Protein AF-A0A0D2FC48-F1 (afdb_monomer)

Mean predicted aligned error: 22.44 Å

Organism: NCBI:txid1442368

Radius of gyration: 37.62 Å; Cα contacts (8 Å, |Δi|>4): 347; chains: 1; bounding box: 87×109×141 Å

Sequence (415 aa):
MAYWHDRPATGAPPSMLAIVGLLLAVLLRVTTALQSVAGSPCESVCADAGSLEQVVLCLDADYRSLSTGRAVQKCVACQLNSTAVDTASNETDVEWALLALRYTLAGCMFAIPEDHISISSPCQVSCAPLNASIGYHVTNDSSTARPGNEFCAADPFDDYTINRCATCYSFIPQQLYQANFLQALHIACRQPPEPGKPFFPDAKSIFNETLIAGPAPPSSNTGHRSGLHGWKLAVAIVLPVIGGILLISGTCWGCFIFTRKRRQRMAQTGRMSRVHESHADSMYSPMSAKAEAWKAENLPWGVVEPPREMHAISPTLLHAKHPSPGVAQGRWSHQTGGTGGSEQTTPLRNSFQREAVGPGPEQVRDPNLHDQYFGVGEDMDDLPGPSGGHEYYPEQHQHSLGQLRVPDDERGNFI

Solvent-accessible surface area (backbone atoms only — not comparable to full-atom values): 26624 Å² total; per-residue (Å²): 136,89,85,85,82,87,77,81,83,80,76,79,60,72,66,58,57,51,50,51,50,49,51,49,51,52,58,66,58,60,57,59,33,41,71,51,36,87,90,32,90,37,40,75,48,13,55,65,17,36,28,71,79,68,53,52,64,71,41,50,58,41,39,73,73,37,71,45,28,42,23,40,54,51,22,38,37,42,16,28,60,31,52,43,58,36,83,88,81,73,43,34,18,40,32,33,29,53,43,53,45,35,49,23,48,16,21,35,66,69,30,38,62,50,84,49,86,47,67,92,50,86,38,43,74,55,36,52,65,35,47,57,13,52,40,47,83,56,56,82,57,68,90,74,55,73,63,66,69,69,38,51,73,29,73,50,63,47,77,65,51,52,50,52,24,23,55,44,26,57,73,38,86,56,27,29,35,59,16,16,42,46,28,47,52,51,29,38,61,78,52,64,75,57,87,51,46,58,46,80,75,44,47,71,53,36,74,30,96,53,80,57,84,58,69,79,76,82,78,90,80,82,75,98,72,81,93,73,68,72,68,59,60,60,52,61,57,51,50,58,53,56,50,46,52,52,49,52,51,50,49,52,50,48,50,51,51,52,52,49,52,48,51,52,51,54,64,70,63,63,65,70,72,59,63,60,63,74,44,64,86,66,66,80,56,84,62,58,69,58,68,52,56,66,76,77,53,100,68,74,90,89,83,79,82,79,84,91,70,95,81,82,90,73,93,85,83,85,83,86,90,86,85,86,86,85,85,88,83,89,84,89,79,88,87,85,86,85,88,81,84,82,91,78,95,73,81,82,86,85,78,76,83,87,80,80,86,66,85,58,100,80,63,81,84,62,91,55,58,59,52,76,76,66,52,73,86,78,85,92,80,88,79,86,76,90,84,80,83,89,80,91,88,88,84,94,83,86,89,85,91,90,87,88,86,86,82,92,85,83,91,84,88,90,133

Structure (mmCIF, N/CA/C/O backbone):
data_AF-A0A0D2FC48-F1
#
_entry.id   AF-A0A0D2FC48-F1
#
loop_
_atom_site.group_PDB
_atom_site.id
_atom_site.type_symbol
_atom_site.label_atom_id
_atom_site.label_alt_id
_atom_site.label_comp_id
_atom_site.label_asym_id
_atom_site.label_entity_id
_atom_site.label_seq_id
_atom_site.pdbx_PDB_ins_code
_atom_site.Cartn_x
_atom_site.Cartn_y
_atom_site.Cartn_z
_atom_site.occupancy
_atom_site.B_iso_or_equiv
_atom_site.auth_seq_id
_atom_site.auth_comp_id
_atom_site.auth_asym_id
_atom_site.auth_atom_id
_atom_site.pdbx_PDB_model_num
ATOM 1 N N . MET A 1 1 ? -7.233 22.172 77.394 1.00 47.94 1 MET A N 1
ATOM 2 C CA . MET A 1 1 ? -5.859 21.617 77.408 1.00 47.94 1 MET A CA 1
ATOM 3 C C . MET A 1 1 ? -5.954 20.130 77.086 1.00 47.94 1 MET A C 1
ATOM 5 O O . MET A 1 1 ? -6.937 19.540 77.508 1.00 47.94 1 MET A O 1
ATOM 9 N N . ALA A 1 2 ? -4.956 19.577 76.383 1.00 48.69 2 ALA A N 1
ATOM 10 C CA . ALA A 1 2 ? -4.831 18.204 75.846 1.00 48.69 2 ALA A CA 1
ATOM 11 C C . ALA A 1 2 ? -5.435 18.009 74.435 1.00 48.69 2 ALA A C 1
ATOM 13 O O . ALA A 1 2 ? -6.648 17.998 74.273 1.00 48.69 2 ALA A O 1
ATOM 14 N N . TYR A 1 3 ? -4.638 18.188 73.372 1.00 50.16 3 TYR A N 1
ATOM 15 C CA . TYR A 1 3 ? -3.648 17.276 72.746 1.00 50.16 3 TYR A CA 1
ATOM 16 C C . TYR A 1 3 ? -4.302 16.309 71.744 1.00 50.16 3 TYR A C 1
ATOM 18 O O . TYR A 1 3 ? -4.708 15.204 72.089 1.00 50.16 3 TYR A O 1
ATOM 26 N N . TRP A 1 4 ? -4.372 16.751 70.485 1.00 60.31 4 TRP A N 1
ATOM 27 C CA . TRP A 1 4 ? -4.615 15.900 69.322 1.00 60.31 4 TRP A CA 1
ATOM 28 C C . TRP A 1 4 ? -3.254 15.417 68.815 1.00 60.31 4 TRP A C 1
ATOM 30 O O . TRP A 1 4 ? -2.382 16.227 68.514 1.00 60.31 4 TRP A O 1
ATOM 40 N N . HIS A 1 5 ? -3.053 14.101 68.806 1.00 60.34 5 HIS A N 1
ATOM 41 C CA . HIS A 1 5 ? -1.856 13.467 68.265 1.00 60.34 5 HIS A CA 1
ATOM 42 C C . HIS A 1 5 ? -1.957 13.375 66.740 1.00 60.34 5 HIS A C 1
ATOM 44 O O . HIS A 1 5 ? -2.789 12.630 66.220 1.00 60.34 5 HIS A O 1
ATOM 50 N N . ASP A 1 6 ? -1.064 14.077 66.046 1.00 58.69 6 ASP A N 1
ATOM 51 C CA . ASP A 1 6 ? -0.743 13.837 64.642 1.00 58.69 6 ASP A CA 1
ATOM 52 C C . ASP A 1 6 ? -0.111 12.445 64.484 1.00 58.69 6 ASP A C 1
ATOM 54 O O . ASP A 1 6 ? 0.910 12.128 65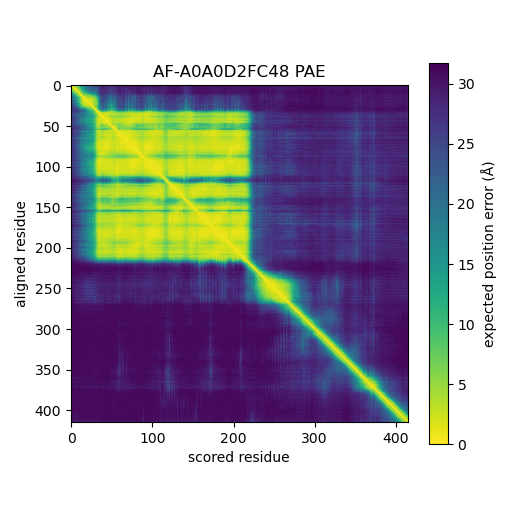.102 1.00 58.69 6 ASP A O 1
ATOM 58 N N . ARG A 1 7 ? -0.721 11.593 63.652 1.00 60.03 7 ARG A N 1
ATOM 59 C CA . ARG A 1 7 ? -0.095 10.355 63.168 1.00 60.03 7 ARG A CA 1
ATOM 60 C C . ARG A 1 7 ? 0.598 10.639 61.830 1.00 60.03 7 ARG A C 1
ATOM 62 O O . ARG A 1 7 ? -0.051 11.176 60.935 1.00 60.03 7 ARG A O 1
ATOM 69 N N . PRO A 1 8 ? 1.875 10.252 61.658 1.00 58.31 8 PRO A N 1
ATOM 70 C CA . PRO A 1 8 ? 2.590 10.447 60.406 1.00 58.31 8 PRO A CA 1
ATOM 71 C C . PRO A 1 8 ? 2.047 9.498 59.332 1.00 58.31 8 PRO A C 1
ATOM 73 O O . PRO A 1 8 ? 1.871 8.301 59.570 1.00 58.31 8 PRO A O 1
ATOM 76 N N . ALA A 1 9 ? 1.786 10.046 58.145 1.00 60.22 9 ALA A N 1
ATOM 77 C CA . ALA A 1 9 ? 1.408 9.288 56.964 1.00 60.22 9 ALA A CA 1
ATOM 78 C C . ALA A 1 9 ? 2.527 8.300 56.595 1.00 60.22 9 ALA A C 1
ATOM 80 O O . ALA A 1 9 ? 3.659 8.684 56.304 1.00 60.22 9 ALA A O 1
ATOM 81 N N . THR A 1 10 ? 2.201 7.012 56.624 1.00 60.38 10 THR A N 1
ATOM 82 C CA . THR A 1 10 ? 3.041 5.914 56.145 1.00 60.38 10 THR A CA 1
ATOM 83 C C . THR A 1 10 ? 3.303 6.080 54.649 1.00 60.38 10 THR A C 1
ATOM 85 O O . THR A 1 10 ? 2.383 5.939 53.843 1.00 60.38 10 THR A O 1
ATOM 88 N N . GLY A 1 11 ? 4.549 6.385 54.281 1.00 58.34 11 GLY A N 1
ATOM 89 C CA . GLY A 1 11 ? 4.997 6.418 52.890 1.00 58.34 11 GLY A CA 1
ATOM 90 C C . GLY A 1 11 ? 4.853 5.046 52.228 1.00 58.34 11 GLY A C 1
ATOM 91 O O . GLY A 1 11 ? 5.209 4.024 52.816 1.00 58.34 11 GLY A O 1
ATOM 92 N N . ALA A 1 12 ? 4.307 5.025 51.011 1.00 60.56 12 ALA A N 1
ATOM 93 C CA . ALA A 1 12 ? 4.175 3.814 50.211 1.00 60.56 12 ALA A CA 1
ATOM 94 C C . ALA A 1 12 ? 5.560 3.197 49.911 1.00 60.56 12 ALA A C 1
ATOM 96 O O . ALA A 1 12 ? 6.518 3.937 49.672 1.00 60.56 12 ALA A O 1
ATOM 97 N N . PRO A 1 13 ? 5.691 1.856 49.904 1.00 62.16 13 PRO A N 1
ATOM 98 C CA . PRO A 1 13 ? 6.962 1.196 49.634 1.00 62.16 13 PRO A CA 1
ATOM 99 C C . PRO A 1 13 ? 7.427 1.477 48.191 1.00 62.16 13 PRO A C 1
ATOM 101 O O . PRO A 1 13 ? 6.601 1.464 47.272 1.00 62.16 13 PRO A O 1
ATOM 104 N N . PRO A 1 14 ? 8.739 1.666 47.953 1.00 65.06 14 PRO A N 1
ATOM 105 C CA . PRO A 1 14 ? 9.291 2.049 46.646 1.00 65.06 14 PRO A CA 1
ATOM 106 C C . PRO A 1 14 ? 8.940 1.067 45.513 1.00 65.06 14 PRO A C 1
ATOM 108 O O . PRO A 1 14 ? 8.866 1.465 44.352 1.00 65.06 14 PRO A O 1
ATOM 111 N N . SER A 1 15 ? 8.640 -0.196 45.832 1.00 67.75 15 SER A N 1
ATOM 112 C CA . SER A 1 15 ? 8.215 -1.199 44.848 1.00 67.75 15 SER A CA 1
ATOM 113 C C . SER A 1 15 ? 6.829 -0.931 44.251 1.00 67.75 15 SER A C 1
ATOM 115 O O . SER A 1 15 ? 6.611 -1.261 43.090 1.00 67.75 15 SER A O 1
ATOM 117 N N . MET A 1 16 ? 5.904 -0.301 44.988 1.00 63.16 16 MET A N 1
ATOM 118 C CA . MET A 1 16 ? 4.581 0.055 44.448 1.00 63.16 16 MET A CA 1
ATOM 119 C C . MET A 1 16 ? 4.693 1.157 43.390 1.00 63.16 16 MET A C 1
ATOM 121 O O . MET A 1 16 ? 4.043 1.077 42.354 1.00 63.16 16 MET A O 1
ATOM 125 N N . LEU A 1 17 ? 5.565 2.147 43.607 1.00 67.50 17 LEU A N 1
ATOM 126 C CA . LEU A 1 17 ? 5.822 3.210 42.629 1.00 67.50 17 LEU A CA 1
ATOM 127 C C . LEU A 1 17 ? 6.501 2.672 41.364 1.00 67.50 17 LEU A C 1
ATOM 129 O O . LEU A 1 17 ? 6.175 3.118 40.269 1.00 67.50 17 LEU A O 1
ATOM 133 N N . ALA A 1 18 ? 7.386 1.681 41.495 1.00 74.19 18 ALA A N 1
ATOM 134 C CA . ALA A 1 18 ? 8.003 1.021 40.347 1.00 74.19 18 ALA A CA 1
ATOM 135 C C . ALA A 1 18 ? 6.987 0.203 39.530 1.00 74.19 18 ALA A C 1
ATOM 137 O O . ALA A 1 18 ? 7.002 0.273 38.306 1.00 74.19 18 ALA A O 1
ATOM 138 N N . ILE A 1 19 ? 6.076 -0.527 40.187 1.00 73.88 19 ILE A N 1
ATOM 139 C CA . ILE A 1 19 ? 5.021 -1.301 39.509 1.00 73.88 19 ILE A CA 1
ATOM 140 C C . ILE A 1 19 ? 4.012 -0.370 38.829 1.00 73.88 19 ILE A C 1
ATOM 142 O O . ILE A 1 19 ? 3.656 -0.604 37.679 1.00 73.88 19 ILE A O 1
ATOM 146 N N . VAL A 1 20 ? 3.589 0.709 39.497 1.00 73.75 20 VAL A N 1
ATOM 147 C CA . VAL A 1 20 ? 2.708 1.728 38.902 1.00 73.75 20 VAL A CA 1
ATOM 148 C C . VAL A 1 20 ? 3.409 2.443 37.749 1.00 73.75 20 VAL A C 1
ATOM 150 O O . VAL A 1 20 ? 2.792 2.639 36.712 1.00 73.75 20 VAL A O 1
ATOM 153 N N . GLY A 1 21 ? 4.697 2.770 37.878 1.00 77.69 21 GLY A N 1
ATOM 154 C CA . GLY A 1 21 ? 5.493 3.346 36.794 1.00 77.69 21 GLY A CA 1
ATOM 155 C C . GLY A 1 21 ? 5.646 2.399 35.602 1.00 77.69 21 GLY A C 1
ATOM 156 O O . GLY A 1 21 ? 5.551 2.845 34.465 1.00 77.69 21 GLY A O 1
ATOM 157 N N . LEU A 1 22 ? 5.808 1.094 35.844 1.00 77.88 22 LEU A N 1
ATOM 158 C CA . LEU A 1 22 ? 5.862 0.073 34.796 1.00 77.88 22 LEU A CA 1
ATOM 159 C C . LEU A 1 22 ? 4.498 -0.104 34.117 1.00 77.88 22 LEU A C 1
ATOM 161 O O . LEU A 1 22 ? 4.439 -0.130 32.897 1.00 77.88 22 LEU A O 1
ATOM 165 N N . LEU A 1 23 ? 3.404 -0.168 34.883 1.00 74.00 23 LEU A N 1
ATOM 166 C CA . LEU A 1 23 ? 2.036 -0.204 34.355 1.00 74.00 23 LEU A CA 1
ATOM 167 C C . LEU A 1 23 ? 1.721 1.054 33.549 1.00 74.00 23 LEU A C 1
ATOM 169 O O . LEU A 1 23 ? 1.182 0.940 32.459 1.00 74.00 23 LEU A O 1
ATOM 173 N N . LEU A 1 24 ? 2.103 2.237 34.035 1.00 67.56 24 LEU A N 1
ATOM 174 C CA . LEU A 1 24 ? 1.925 3.495 33.316 1.00 67.56 24 LEU A CA 1
ATOM 175 C C . LEU A 1 24 ? 2.785 3.524 32.049 1.00 67.56 24 LEU A C 1
ATOM 177 O O . LEU A 1 24 ? 2.295 3.956 31.021 1.00 67.56 24 LEU A O 1
ATOM 181 N N . ALA A 1 25 ? 4.022 3.019 32.084 1.00 63.94 25 ALA A N 1
ATOM 182 C CA . ALA A 1 25 ? 4.884 2.902 30.907 1.00 63.94 25 ALA A CA 1
ATOM 183 C C . ALA A 1 25 ? 4.361 1.873 29.891 1.00 63.94 25 ALA A C 1
ATOM 185 O O . ALA A 1 25 ? 4.503 2.085 28.693 1.00 63.94 25 ALA A O 1
ATOM 186 N N . VAL A 1 26 ? 3.738 0.780 30.345 1.00 61.66 26 VAL A N 1
ATOM 187 C CA . VAL A 1 26 ? 3.059 -0.205 29.487 1.00 61.66 26 VAL A CA 1
ATOM 188 C C . VAL A 1 26 ? 1.769 0.382 28.907 1.00 61.66 26 VAL A C 1
ATOM 190 O O . VAL A 1 26 ? 1.512 0.197 27.725 1.00 61.66 26 VAL A O 1
ATOM 193 N N . LEU A 1 27 ? 1.013 1.160 29.687 1.00 59.91 27 LEU A N 1
ATOM 194 C CA . LEU A 1 27 ? -0.170 1.896 29.228 1.00 59.91 27 LEU A CA 1
ATOM 195 C C . LEU A 1 27 ? 0.198 3.046 28.273 1.00 59.91 27 LEU A C 1
ATOM 197 O O . LEU A 1 27 ? -0.516 3.289 27.313 1.00 59.91 27 LEU A O 1
ATOM 201 N N . LEU A 1 28 ? 1.343 3.705 28.476 1.00 52.84 28 LEU A N 1
ATOM 202 C CA . LEU A 1 28 ? 1.930 4.690 27.554 1.00 52.84 28 LEU A CA 1
ATOM 203 C C . LEU A 1 28 ? 2.489 4.028 26.287 1.00 52.84 28 LEU A C 1
ATOM 205 O O . LEU A 1 28 ? 2.622 4.684 25.260 1.00 52.84 28 LEU A O 1
ATOM 209 N N . ARG A 1 29 ? 2.802 2.728 26.352 1.00 47.94 29 ARG A N 1
ATOM 210 C CA . ARG A 1 29 ? 3.083 1.874 25.192 1.00 47.94 29 ARG A CA 1
ATOM 211 C C . ARG A 1 29 ? 1.835 1.203 24.627 1.00 47.94 29 ARG A C 1
ATOM 213 O O . ARG A 1 29 ? 1.986 0.346 23.760 1.00 47.94 29 ARG A O 1
ATOM 220 N N . VAL A 1 30 ? 0.627 1.614 25.024 1.00 47.69 30 VAL A N 1
ATOM 221 C CA . VAL A 1 30 ? -0.537 1.472 24.139 1.00 47.69 30 VAL A CA 1
ATOM 222 C C . VAL A 1 30 ? -0.305 2.474 23.016 1.00 47.69 30 VAL A C 1
ATOM 224 O O . VAL A 1 30 ? -0.801 3.595 23.000 1.00 47.69 30 VAL A O 1
ATOM 227 N N . THR A 1 31 ? 0.611 2.062 22.144 1.00 49.03 31 THR A N 1
ATOM 228 C CA . THR A 1 31 ? 0.909 2.628 20.848 1.00 49.03 31 THR A CA 1
ATOM 229 C C . THR A 1 31 ? -0.417 2.918 20.191 1.00 49.03 31 THR A C 1
ATOM 231 O O . THR A 1 31 ? -1.296 2.055 20.205 1.00 49.03 31 THR A O 1
ATOM 234 N N . THR A 1 32 ? -0.563 4.130 19.664 1.00 58.06 32 THR A N 1
ATOM 235 C CA . THR A 1 32 ? -1.658 4.482 18.769 1.00 58.06 32 THR A CA 1
ATOM 236 C C . THR A 1 32 ? -1.776 3.349 17.762 1.00 58.06 32 THR A C 1
ATOM 238 O O . THR A 1 32 ? -0.875 3.146 16.965 1.00 58.06 32 THR A O 1
ATOM 241 N N . ALA A 1 33 ? -2.783 2.497 17.908 1.00 71.00 33 ALA A N 1
ATOM 242 C CA . ALA A 1 33 ? -3.023 1.418 16.971 1.00 71.00 33 ALA A CA 1
ATOM 243 C C . ALA A 1 33 ? -3.774 1.996 15.774 1.00 71.00 33 ALA A C 1
ATOM 245 O O . ALA A 1 33 ? -4.315 3.108 15.852 1.00 71.00 33 ALA A O 1
ATOM 246 N N . LEU A 1 34 ? -3.825 1.257 14.670 1.00 81.31 34 LEU A N 1
ATOM 247 C CA . LEU A 1 34 ? -4.637 1.670 13.542 1.00 81.31 34 LEU A CA 1
ATOM 248 C C . LEU A 1 34 ? -6.086 1.798 14.022 1.00 81.31 34 LEU A C 1
ATOM 250 O O . LEU A 1 34 ? -6.636 0.873 14.623 1.00 81.31 34 LEU A O 1
ATOM 254 N N . GLN A 1 35 ? -6.667 2.978 13.823 1.00 87.12 35 GLN A N 1
ATOM 255 C CA . GLN A 1 35 ? -7.984 3.290 14.359 1.00 87.12 35 GLN A CA 1
ATOM 256 C C . GLN A 1 35 ? -9.054 2.472 13.634 1.00 87.12 35 GLN A C 1
ATOM 258 O O . GLN A 1 35 ? -8.927 2.149 12.454 1.00 87.12 35 GLN A O 1
ATOM 263 N N . SER A 1 36 ? -10.092 2.113 14.378 1.00 90.94 36 SER A N 1
ATOM 264 C CA . SER A 1 36 ? -11.278 1.393 13.918 1.00 90.94 36 SER A CA 1
ATOM 265 C C . SER A 1 36 ? -12.478 1.940 14.679 1.00 90.94 36 SER A C 1
ATOM 267 O O . SER A 1 36 ? -12.303 2.606 15.704 1.00 90.94 36 SER A O 1
ATOM 269 N N . VAL A 1 37 ? -13.688 1.645 14.217 1.00 91.94 37 VAL A N 1
ATOM 270 C CA . VAL A 1 37 ? -14.899 1.989 14.962 1.00 91.94 37 VAL A CA 1
ATOM 271 C C . VAL A 1 37 ? -14.854 1.302 16.330 1.00 91.94 37 VAL A C 1
ATOM 273 O O . VAL A 1 37 ? -14.595 0.099 16.422 1.00 91.94 37 VAL A O 1
ATOM 276 N N . ALA A 1 38 ? -15.102 2.062 17.400 1.00 89.06 38 ALA A N 1
ATOM 277 C CA . ALA A 1 38 ? -15.083 1.539 18.763 1.00 89.06 38 ALA A CA 1
ATOM 278 C C . ALA A 1 38 ? -16.121 0.415 18.934 1.00 89.06 38 ALA A C 1
ATOM 280 O O . ALA A 1 38 ? -17.293 0.575 18.589 1.00 89.06 38 ALA A O 1
ATOM 281 N N . GLY A 1 39 ? -15.699 -0.734 19.469 1.00 88.94 39 GLY A N 1
ATOM 282 C CA . GLY A 1 39 ? -16.534 -1.929 19.602 1.00 88.94 39 GLY A CA 1
ATOM 283 C C . GLY A 1 39 ? -16.700 -2.737 18.311 1.00 88.94 39 GLY A C 1
ATOM 284 O O . GLY A 1 39 ? -17.482 -3.692 18.290 1.00 88.94 39 GLY A O 1
ATOM 285 N N . SER A 1 40 ? -15.990 -2.383 17.235 1.00 93.19 40 SER A N 1
ATOM 286 C CA . SER A 1 40 ? -15.965 -3.183 16.012 1.00 93.19 40 SER A CA 1
ATOM 287 C C . SER A 1 40 ? -15.284 -4.541 16.241 1.00 93.19 40 SER A C 1
ATOM 289 O O . SER A 1 40 ? -14.401 -4.677 17.094 1.00 93.19 40 SER A O 1
ATOM 291 N N . PRO A 1 41 ? -15.611 -5.573 15.439 1.00 93.25 41 PRO A N 1
ATOM 292 C CA . PRO A 1 41 ? -14.856 -6.828 15.457 1.00 93.25 41 PRO A CA 1
ATOM 293 C C . PRO A 1 41 ? -13.381 -6.640 15.060 1.00 93.25 41 PRO A C 1
ATOM 295 O O . PRO A 1 41 ? -12.546 -7.492 15.373 1.00 93.25 41 PRO A O 1
ATOM 298 N N . CYS A 1 42 ? -13.054 -5.535 14.385 1.00 94.81 42 CYS A N 1
ATOM 299 C CA . CYS A 1 42 ? -11.717 -5.245 13.888 1.00 94.81 42 CYS A CA 1
ATOM 300 C C . CYS A 1 42 ? -10.823 -4.543 14.905 1.00 94.81 42 CYS A C 1
ATOM 302 O O . CYS A 1 42 ? -9.610 -4.583 14.733 1.00 94.81 42 CYS A O 1
ATOM 304 N N . GLU A 1 43 ? -11.372 -4.002 15.993 1.00 92.56 43 GLU A N 1
ATOM 305 C CA . GLU A 1 43 ? -10.607 -3.309 17.035 1.00 92.56 43 GLU A CA 1
ATOM 306 C C . GLU A 1 43 ? -9.466 -4.177 17.583 1.00 92.56 43 GLU A C 1
ATOM 308 O O . GLU A 1 43 ? -8.306 -3.765 17.605 1.00 92.56 43 GLU A O 1
ATOM 313 N N . SER A 1 44 ? -9.764 -5.437 17.915 1.00 91.38 44 SER A N 1
ATOM 314 C CA . SER A 1 44 ? -8.749 -6.391 18.387 1.00 91.38 44 SER A CA 1
ATOM 315 C C . SER A 1 44 ? -7.730 -6.794 17.315 1.00 91.38 44 SER A C 1
ATOM 317 O O . SER A 1 44 ? -6.585 -7.090 17.640 1.00 91.38 44 SER A O 1
ATOM 319 N N . VAL A 1 45 ? -8.125 -6.794 16.039 1.00 93.31 45 VAL A N 1
ATOM 320 C CA . VAL A 1 45 ? -7.249 -7.150 14.911 1.00 93.31 45 VAL A CA 1
ATOM 321 C C . VAL A 1 45 ? -6.299 -5.997 14.584 1.00 93.31 45 VAL A C 1
ATOM 323 O O . VAL A 1 45 ? -5.139 -6.219 14.243 1.00 93.31 45 VAL A O 1
ATOM 326 N N . CYS A 1 46 ? -6.791 -4.766 14.693 1.00 92.69 46 CYS A N 1
ATOM 327 C CA . CYS A 1 46 ? -6.062 -3.543 14.385 1.00 92.69 46 CYS A CA 1
ATOM 328 C C . CYS A 1 46 ? -5.158 -3.077 15.530 1.00 92.69 46 CYS A C 1
ATOM 330 O O . CYS A 1 46 ? -4.165 -2.401 15.265 1.00 92.69 46 CYS A O 1
ATOM 332 N N . ALA A 1 47 ? -5.422 -3.515 16.766 1.00 88.94 47 ALA A N 1
ATOM 333 C CA . ALA A 1 47 ? -4.555 -3.287 17.922 1.00 88.94 47 ALA A CA 1
ATOM 334 C C . ALA A 1 47 ? -3.091 -3.717 17.677 1.00 88.94 47 ALA A C 1
ATOM 336 O O . ALA A 1 47 ? -2.167 -3.046 18.133 1.00 88.94 47 ALA A O 1
ATOM 337 N N . ASP A 1 48 ? -2.880 -4.789 16.906 1.00 84.06 48 ASP A N 1
ATOM 338 C CA . ASP A 1 48 ? -1.551 -5.330 16.591 1.00 84.06 48 ASP A CA 1
ATOM 339 C C . ASP A 1 48 ? -0.862 -4.642 15.391 1.00 84.06 48 ASP A C 1
ATOM 341 O O . ASP A 1 48 ? 0.313 -4.903 15.124 1.00 84.06 48 ASP A O 1
ATOM 345 N N . ALA A 1 49 ? -1.570 -3.795 14.630 1.00 84.12 49 ALA A N 1
ATOM 346 C CA . ALA A 1 49 ? -1.065 -3.212 13.380 1.00 84.12 49 ALA A CA 1
ATOM 347 C C . ALA A 1 49 ? -0.083 -2.043 13.573 1.00 84.12 49 ALA A C 1
ATOM 349 O O . ALA A 1 49 ? 0.587 -1.655 12.616 1.00 84.12 49 ALA A O 1
ATOM 350 N N . GLY A 1 50 ? 0.044 -1.522 14.797 1.00 80.00 50 GLY A N 1
ATOM 351 C CA . GLY A 1 50 ? 0.848 -0.333 15.091 1.00 80.00 50 GLY A CA 1
ATOM 352 C C . GLY A 1 50 ? 0.157 0.967 14.672 1.00 80.00 50 GLY A C 1
ATOM 353 O O . GLY A 1 50 ? -1.029 0.968 14.345 1.00 80.00 50 GLY A O 1
ATOM 354 N N . SER A 1 51 ? 0.894 2.078 14.710 1.00 79.50 51 SER A N 1
ATOM 355 C CA . SER A 1 51 ? 0.359 3.410 14.393 1.00 79.50 51 SER A CA 1
ATOM 356 C C . SER A 1 51 ? 0.263 3.680 12.905 1.00 79.50 51 SER A C 1
ATOM 358 O O . SER A 1 51 ? 0.926 3.035 12.099 1.00 79.50 51 SER A O 1
ATOM 360 N N . LEU A 1 52 ? -0.538 4.684 12.541 1.00 79.38 52 LEU A N 1
ATOM 361 C CA . LEU A 1 52 ? -0.701 5.119 11.154 1.00 79.38 52 LEU A CA 1
ATOM 362 C C . LEU A 1 52 ? 0.647 5.487 10.493 1.00 79.38 52 LEU A C 1
ATOM 364 O O . LEU A 1 52 ? 0.862 5.187 9.326 1.00 79.38 52 LEU A O 1
ATOM 368 N N . GLU A 1 53 ? 1.593 6.032 11.261 1.00 74.69 53 GLU A N 1
ATOM 369 C CA . GLU A 1 53 ? 2.973 6.295 10.819 1.00 74.69 53 GLU A CA 1
ATOM 370 C C . GLU A 1 53 ? 3.756 5.002 10.536 1.00 74.69 53 GLU A C 1
ATOM 372 O O . GLU A 1 53 ? 4.490 4.911 9.556 1.00 74.69 53 GLU A O 1
ATOM 377 N N . GLN A 1 54 ? 3.566 3.964 11.355 1.00 74.88 54 GLN A N 1
ATOM 378 C CA . GLN A 1 54 ? 4.209 2.653 11.185 1.00 74.88 54 GLN A CA 1
ATOM 379 C C . GLN A 1 54 ? 3.587 1.820 10.054 1.00 74.88 54 GLN A C 1
ATOM 381 O O . GLN A 1 54 ? 4.176 0.825 9.627 1.00 74.88 54 GLN A O 1
ATOM 386 N N . VAL A 1 55 ? 2.404 2.212 9.574 1.00 78.06 55 VAL A N 1
ATOM 387 C CA . VAL A 1 55 ? 1.684 1.557 8.473 1.00 78.06 55 VAL A CA 1
ATOM 388 C C . VAL A 1 55 ? 2.284 1.892 7.103 1.00 78.06 55 VAL A C 1
ATOM 390 O O . VAL A 1 55 ? 2.015 1.177 6.137 1.00 78.06 55 VAL A O 1
ATOM 393 N N . VAL A 1 56 ? 3.130 2.926 7.003 1.00 86.06 56 VAL A N 1
ATOM 394 C CA . VAL A 1 56 ? 3.743 3.351 5.737 1.00 86.06 56 VAL A CA 1
ATOM 395 C C . VAL A 1 56 ? 4.760 2.311 5.252 1.00 86.06 56 VAL A C 1
ATOM 397 O O . VAL A 1 56 ? 5.941 2.348 5.592 1.00 86.06 56 VAL A O 1
ATOM 400 N N . LEU A 1 57 ? 4.286 1.372 4.430 1.00 90.62 57 LEU A N 1
ATOM 401 C CA . LEU A 1 57 ? 5.081 0.330 3.783 1.00 90.62 57 LEU A CA 1
ATOM 402 C C . LEU A 1 57 ? 5.018 0.497 2.263 1.00 90.62 57 LEU A C 1
ATOM 404 O O . LEU A 1 57 ? 3.957 0.396 1.644 1.00 90.62 57 LEU A O 1
ATOM 408 N N . CYS A 1 58 ? 6.173 0.752 1.653 1.00 92.19 58 CYS A N 1
ATOM 409 C CA . CYS A 1 58 ? 6.257 1.136 0.242 1.00 92.19 58 CYS A CA 1
ATOM 410 C C . CYS A 1 58 ? 6.638 -0.006 -0.702 1.00 92.19 58 CYS A C 1
ATOM 412 O O . CYS A 1 58 ? 6.602 0.185 -1.916 1.00 92.19 58 CYS A O 1
ATOM 414 N N . LEU A 1 59 ? 6.998 -1.173 -0.167 1.00 92.62 59 LEU A N 1
ATOM 415 C CA . LEU A 1 59 ? 7.307 -2.368 -0.946 1.00 92.62 59 LEU A CA 1
ATOM 416 C C . LEU A 1 59 ? 6.262 -3.451 -0.686 1.00 92.62 59 LEU A C 1
ATOM 418 O O . LEU A 1 59 ? 5.936 -3.757 0.461 1.00 92.62 59 LEU A O 1
ATOM 422 N N . ASP A 1 60 ? 5.796 -4.107 -1.746 1.00 94.38 60 ASP A N 1
ATOM 423 C CA . ASP A 1 60 ? 4.831 -5.211 -1.664 1.00 94.38 60 ASP A CA 1
ATOM 424 C C . ASP A 1 60 ? 5.345 -6.349 -0.759 1.00 94.38 60 ASP A C 1
ATOM 426 O O . ASP A 1 60 ? 4.582 -6.999 -0.038 1.00 94.38 60 ASP A O 1
ATOM 430 N N . ALA A 1 61 ? 6.664 -6.575 -0.774 1.00 94.06 61 ALA A N 1
ATOM 431 C CA . ALA A 1 61 ? 7.330 -7.601 0.019 1.00 94.06 61 ALA A CA 1
ATOM 432 C C . ALA A 1 61 ? 7.206 -7.357 1.531 1.00 94.06 61 ALA A C 1
ATOM 434 O O . ALA A 1 61 ? 7.103 -8.327 2.286 1.00 94.06 61 ALA A O 1
ATOM 435 N N . ASP A 1 62 ? 7.153 -6.098 1.973 1.00 93.50 62 ASP A N 1
ATOM 436 C CA . ASP A 1 62 ? 7.118 -5.728 3.392 1.00 93.50 62 ASP A CA 1
ATOM 437 C C . ASP A 1 62 ? 5.815 -6.152 4.069 1.00 93.50 62 ASP A C 1
ATOM 439 O O . ASP A 1 62 ? 5.816 -6.563 5.231 1.00 93.50 62 ASP A O 1
ATOM 443 N N . TYR A 1 63 ? 4.713 -6.181 3.317 1.00 93.50 63 TYR A N 1
ATOM 444 C CA . TYR A 1 63 ? 3.435 -6.721 3.785 1.00 93.50 63 TYR A CA 1
ATOM 445 C C . TYR A 1 63 ? 3.503 -8.214 4.119 1.00 93.50 63 TYR A C 1
ATOM 447 O O . TYR A 1 63 ? 2.762 -8.694 4.976 1.00 93.50 63 TYR A O 1
ATOM 455 N N . ARG A 1 64 ? 4.407 -8.965 3.475 1.00 93.31 64 ARG A N 1
ATOM 456 C CA . ARG A 1 64 ? 4.590 -10.403 3.718 1.00 93.31 64 ARG A CA 1
ATOM 457 C C . ARG A 1 64 ? 5.748 -10.693 4.666 1.00 93.31 64 ARG A C 1
ATOM 459 O O . ARG A 1 64 ? 5.646 -11.643 5.443 1.00 93.31 64 ARG A O 1
ATOM 466 N N . SER A 1 65 ? 6.832 -9.922 4.609 1.00 93.81 65 SER A N 1
ATOM 467 C CA . SER A 1 65 ? 8.073 -10.173 5.349 1.00 93.81 65 SER A CA 1
ATOM 468 C C . SER A 1 65 ? 8.016 -9.631 6.783 1.00 93.81 65 SER A C 1
ATOM 470 O O . SER A 1 65 ? 8.365 -10.358 7.722 1.00 93.81 65 SER A O 1
ATOM 472 N N . LEU A 1 66 ? 7.490 -8.418 6.983 1.00 92.12 66 LEU A N 1
ATOM 473 C CA . LEU A 1 66 ? 7.451 -7.741 8.278 1.00 92.12 66 LEU A CA 1
ATOM 474 C C . LEU A 1 66 ? 6.223 -8.156 9.097 1.00 92.12 66 LEU A C 1
ATOM 476 O O . LEU A 1 66 ? 5.140 -8.414 8.571 1.00 92.12 66 LEU A O 1
ATOM 480 N N . SER A 1 67 ? 6.375 -8.208 10.424 1.00 91.88 67 SER A N 1
ATOM 481 C CA . SER A 1 67 ? 5.248 -8.442 11.338 1.00 91.88 67 SER A CA 1
ATOM 482 C C . SER A 1 67 ? 4.205 -7.333 11.239 1.00 91.88 67 SER A C 1
ATOM 484 O O . SER A 1 67 ? 3.020 -7.643 11.149 1.00 91.88 67 SER A O 1
ATOM 486 N N . THR A 1 68 ? 4.654 -6.075 11.179 1.00 90.00 68 THR A N 1
ATOM 487 C CA . THR A 1 68 ? 3.797 -4.895 11.013 1.00 90.00 68 THR A CA 1
ATOM 488 C C . THR A 1 68 ? 3.019 -4.973 9.707 1.00 90.00 68 THR A C 1
ATOM 490 O O . THR A 1 68 ? 1.802 -4.856 9.720 1.00 90.00 68 THR A O 1
ATOM 493 N N . GLY A 1 69 ? 3.678 -5.305 8.592 1.00 92.50 69 GLY A N 1
ATOM 494 C CA . GLY A 1 69 ? 3.012 -5.437 7.295 1.00 92.50 69 GLY A CA 1
ATOM 495 C C . GLY A 1 69 ? 1.917 -6.500 7.265 1.00 92.50 69 GLY A C 1
ATOM 496 O O . GLY A 1 69 ? 0.811 -6.235 6.790 1.00 92.50 69 GLY A O 1
ATOM 497 N N . ARG A 1 70 ? 2.161 -7.667 7.873 1.00 94.50 70 ARG A N 1
ATOM 498 C CA . ARG A 1 70 ? 1.129 -8.708 8.012 1.00 94.50 70 ARG A CA 1
ATOM 499 C C . ARG A 1 70 ? -0.024 -8.269 8.918 1.00 94.50 70 ARG A C 1
ATOM 501 O O . ARG A 1 70 ? -1.160 -8.677 8.684 1.00 94.50 70 ARG A O 1
ATOM 508 N N . ALA A 1 71 ? 0.253 -7.488 9.960 1.00 93.81 71 ALA A N 1
ATOM 509 C CA . ALA A 1 71 ? -0.765 -6.976 10.873 1.00 93.81 71 ALA A CA 1
ATOM 510 C C . ALA A 1 71 ? -1.631 -5.892 10.207 1.00 93.81 71 ALA A C 1
ATOM 512 O O . ALA A 1 71 ? -2.856 -5.987 10.250 1.00 93.81 71 ALA A O 1
ATOM 513 N N . VAL A 1 72 ? -1.015 -4.955 9.477 1.00 93.38 72 VAL A N 1
ATOM 514 C CA . VAL A 1 72 ? -1.704 -3.968 8.629 1.00 93.38 72 VAL A CA 1
ATOM 515 C C . VAL A 1 72 ? -2.606 -4.663 7.613 1.00 93.38 72 VAL A C 1
ATOM 517 O O . VAL A 1 72 ? -3.790 -4.346 7.528 1.00 93.38 72 VAL A O 1
ATOM 520 N N . GLN A 1 73 ? -2.084 -5.657 6.885 1.00 94.62 73 GLN A N 1
ATOM 521 C CA . GLN A 1 73 ? -2.857 -6.397 5.886 1.00 94.62 73 GLN A CA 1
ATOM 522 C C . GLN A 1 73 ? -4.101 -7.062 6.499 1.00 94.62 73 GLN A C 1
ATOM 524 O O . GLN A 1 73 ? -5.182 -7.012 5.914 1.00 94.62 73 GLN A O 1
ATOM 529 N N . LYS A 1 74 ? -3.968 -7.664 7.688 1.00 95.44 74 LYS A N 1
ATOM 530 C CA . LYS A 1 74 ? -5.091 -8.280 8.416 1.00 95.44 74 LYS A CA 1
ATOM 531 C C . LYS A 1 74 ? -6.105 -7.252 8.908 1.00 95.44 74 LYS A C 1
ATOM 533 O O . LYS A 1 74 ? -7.302 -7.495 8.782 1.00 95.44 74 LYS A O 1
ATOM 538 N N . CYS A 1 75 ? -5.637 -6.131 9.453 1.00 95.31 75 CYS A N 1
ATOM 539 C CA . CYS A 1 75 ? -6.499 -5.056 9.930 1.00 95.31 75 CYS A CA 1
ATOM 540 C C . CYS A 1 75 ? -7.321 -4.458 8.781 1.00 95.31 75 CYS A C 1
ATOM 542 O O . CYS A 1 75 ? -8.548 -4.482 8.845 1.00 95.31 75 CYS A O 1
ATOM 544 N N . VAL A 1 76 ? -6.669 -4.058 7.683 1.00 95.69 76 VAL A N 1
ATOM 545 C CA . VAL A 1 76 ? -7.345 -3.539 6.482 1.00 95.69 76 VAL A CA 1
ATOM 546 C C . VAL A 1 76 ? -8.326 -4.571 5.919 1.00 95.69 76 VAL A C 1
ATOM 548 O O . VAL A 1 76 ? -9.447 -4.224 5.560 1.00 95.69 76 VAL A O 1
ATOM 551 N N . ALA A 1 77 ? -7.959 -5.858 5.888 1.00 96.75 77 ALA A N 1
ATOM 552 C CA . ALA A 1 77 ? -8.867 -6.918 5.448 1.00 96.75 77 ALA A CA 1
ATOM 553 C C . ALA A 1 77 ? -10.109 -7.068 6.331 1.00 96.75 77 ALA A C 1
ATOM 555 O O . ALA A 1 77 ? -11.204 -7.263 5.805 1.00 96.75 77 ALA A O 1
ATOM 556 N N . CYS A 1 78 ? -9.951 -6.968 7.651 1.00 97.06 78 CYS A N 1
ATOM 557 C CA . CYS A 1 78 ? -11.082 -6.971 8.567 1.00 97.06 78 CYS A CA 1
ATOM 558 C C . CYS A 1 78 ? -11.976 -5.754 8.318 1.00 97.06 78 CYS A C 1
ATOM 560 O O . CYS A 1 78 ? -13.177 -5.903 8.113 1.00 97.06 78 CYS A O 1
ATOM 562 N N . GLN A 1 79 ? -11.375 -4.567 8.279 1.00 96.44 79 GLN A N 1
ATOM 563 C CA . GLN A 1 79 ? -12.073 -3.294 8.174 1.00 96.44 79 GLN A CA 1
ATOM 564 C C . GLN A 1 79 ? -12.865 -3.150 6.869 1.00 96.44 79 GLN A C 1
ATOM 566 O O . GLN A 1 79 ? -14.036 -2.785 6.903 1.00 96.44 79 GLN A O 1
ATOM 571 N N . LEU A 1 80 ? -12.277 -3.523 5.726 1.00 96.94 80 LEU A N 1
ATOM 572 C CA . LEU A 1 80 ? -12.966 -3.492 4.429 1.00 96.94 80 LEU A CA 1
ATOM 573 C C . LEU A 1 80 ? -14.146 -4.472 4.350 1.00 96.94 80 LEU A C 1
ATOM 575 O O . LEU A 1 80 ? -15.058 -4.260 3.556 1.00 96.94 80 LEU A O 1
ATOM 579 N N . ASN A 1 81 ? -14.142 -5.538 5.155 1.00 96.62 81 ASN A N 1
ATOM 580 C CA . ASN A 1 81 ? -15.236 -6.509 5.224 1.00 96.62 81 ASN A CA 1
ATOM 581 C C . ASN A 1 81 ? -16.203 -6.252 6.397 1.00 96.62 81 ASN A C 1
ATOM 583 O O . ASN A 1 81 ? -17.195 -6.966 6.557 1.00 96.62 81 ASN A O 1
ATOM 587 N N . SER A 1 82 ? -15.907 -5.267 7.243 1.00 95.12 82 SER A N 1
ATOM 588 C CA . SER A 1 82 ? -16.693 -4.955 8.430 1.00 95.12 82 SER A CA 1
ATOM 589 C C . SER A 1 82 ? -17.967 -4.204 8.059 1.00 95.12 82 SER A C 1
ATOM 591 O O . SER A 1 82 ? -18.016 -3.421 7.113 1.00 95.12 82 SER A O 1
ATOM 593 N N . THR A 1 83 ? -19.016 -4.429 8.844 1.00 95.44 83 THR A N 1
ATOM 594 C CA . THR A 1 83 ? -20.277 -3.682 8.768 1.00 95.44 83 THR A CA 1
ATOM 595 C C . THR A 1 83 ? -20.427 -2.710 9.940 1.00 95.44 83 THR A C 1
ATOM 597 O O . THR A 1 83 ? -21.537 -2.254 10.211 1.00 95.44 83 THR A O 1
ATOM 600 N N . ALA A 1 84 ? -19.350 -2.445 10.688 1.00 95.06 84 ALA A N 1
ATOM 601 C CA . ALA A 1 84 ? -19.383 -1.546 11.833 1.00 95.06 84 ALA A CA 1
ATOM 602 C C . ALA A 1 84 ? -19.497 -0.084 11.382 1.00 95.06 84 ALA A C 1
ATOM 604 O O . ALA A 1 84 ? -18.771 0.376 10.496 1.00 95.06 84 ALA A O 1
ATOM 605 N N . VAL A 1 85 ? -20.419 0.634 12.019 1.00 94.38 85 VAL A N 1
ATOM 606 C CA . VAL A 1 85 ? -20.694 2.052 11.786 1.00 94.38 85 VAL A CA 1
ATOM 607 C C . VAL A 1 85 ? -20.838 2.718 13.142 1.00 94.38 85 VAL A C 1
ATOM 609 O O . VAL A 1 85 ? -21.669 2.290 13.948 1.00 94.38 85 VAL A O 1
ATOM 612 N N . ASP A 1 86 ? -20.069 3.772 13.383 1.00 92.69 86 ASP A N 1
ATOM 613 C CA . ASP A 1 86 ? -20.329 4.672 14.494 1.00 92.69 86 ASP A CA 1
ATOM 614 C C . ASP A 1 86 ? -21.381 5.696 14.064 1.00 92.69 86 ASP A C 1
ATOM 616 O O . ASP A 1 86 ? -21.122 6.626 13.305 1.00 92.69 86 ASP A O 1
ATOM 620 N N . THR A 1 87 ? -22.603 5.535 14.563 1.00 89.19 87 THR A N 1
ATOM 621 C CA . THR A 1 87 ? -23.698 6.467 14.266 1.00 89.19 87 THR A CA 1
ATOM 622 C C . THR A 1 87 ? -23.510 7.860 14.878 1.00 89.19 87 THR A C 1
ATOM 624 O O . THR A 1 87 ? -24.207 8.786 14.467 1.00 89.19 87 THR A O 1
ATOM 627 N N . ALA A 1 88 ? -22.623 8.022 15.868 1.00 89.81 88 ALA A N 1
ATOM 628 C CA . ALA A 1 88 ? -22.381 9.301 16.529 1.00 89.81 88 ALA A CA 1
ATOM 629 C C . ALA A 1 88 ? -21.385 10.174 15.751 1.00 89.81 88 ALA A C 1
ATOM 631 O O . ALA A 1 88 ? -21.636 11.369 15.589 1.00 89.81 88 ALA A O 1
ATOM 632 N N . SER A 1 89 ? -20.288 9.589 15.258 1.00 86.75 89 SER A N 1
ATOM 633 C CA . SER A 1 89 ? -19.292 10.281 14.424 1.00 86.75 89 SER A CA 1
ATOM 634 C C . SER A 1 89 ? -19.558 10.154 12.919 1.00 86.75 89 SER A C 1
ATOM 636 O O . SER A 1 89 ? -18.987 10.915 12.141 1.00 86.75 89 SER A O 1
ATOM 638 N N . ASN A 1 90 ? -20.472 9.264 12.513 1.00 89.62 90 ASN A N 1
ATOM 639 C CA . ASN A 1 90 ? -20.726 8.883 11.120 1.00 89.62 90 ASN A CA 1
ATOM 640 C C . ASN A 1 90 ? -19.472 8.318 10.430 1.00 89.62 90 ASN A C 1
ATOM 642 O O . ASN A 1 90 ? -19.221 8.601 9.262 1.00 89.62 90 ASN A O 1
ATOM 646 N N . GLU A 1 91 ? -18.694 7.532 11.173 1.00 92.00 91 GLU A N 1
ATOM 647 C CA . GLU A 1 91 ? -17.469 6.887 10.703 1.00 92.00 91 GLU A CA 1
ATOM 648 C C . GLU A 1 91 ? -17.678 5.381 10.551 1.00 92.00 91 GLU A C 1
ATOM 650 O O . GLU A 1 91 ? -18.463 4.751 11.269 1.00 92.00 91 GLU A O 1
ATOM 655 N N . THR A 1 92 ? -16.944 4.781 9.624 1.00 94.69 92 THR A N 1
ATOM 656 C CA . THR A 1 92 ? -17.015 3.346 9.349 1.00 94.69 92 THR A CA 1
ATOM 657 C C . THR A 1 92 ? -15.633 2.715 9.343 1.00 94.69 92 THR A C 1
ATOM 659 O O . THR A 1 92 ? -14.635 3.354 9.013 1.00 94.69 92 THR A O 1
ATOM 662 N N . ASP A 1 93 ? -15.568 1.421 9.653 1.00 95.31 93 ASP A N 1
ATOM 663 C CA . ASP A 1 93 ? -14.319 0.663 9.523 1.00 95.31 93 ASP A CA 1
ATOM 664 C C . ASP A 1 93 ? -13.767 0.720 8.091 1.00 95.31 93 ASP A C 1
ATOM 666 O O . ASP A 1 93 ? -12.560 0.822 7.888 1.00 95.31 93 ASP A O 1
ATOM 670 N N . VAL A 1 94 ? -14.651 0.711 7.091 1.00 96.06 94 VAL A N 1
ATOM 671 C CA . VAL A 1 94 ? -14.275 0.830 5.679 1.00 96.06 94 VAL A CA 1
ATOM 672 C C . VAL A 1 94 ? -13.524 2.135 5.410 1.00 96.06 94 VAL A C 1
ATOM 674 O O . VAL A 1 94 ? -12.489 2.121 4.745 1.00 96.06 94 VAL A O 1
ATOM 677 N N . GLU A 1 95 ? -14.005 3.262 5.932 1.00 95.12 95 GLU A N 1
ATOM 678 C CA . GLU A 1 95 ? -13.334 4.551 5.744 1.00 95.12 95 GLU A CA 1
ATOM 679 C C . GLU A 1 95 ? -11.999 4.620 6.496 1.00 95.12 95 GLU A C 1
ATOM 681 O O . GLU A 1 95 ? -11.051 5.215 5.980 1.00 95.12 95 GLU A O 1
ATOM 686 N N . TRP A 1 96 ? -11.879 3.960 7.654 1.00 94.12 96 TRP A N 1
ATOM 687 C CA . TRP A 1 96 ? -10.597 3.794 8.350 1.00 94.12 96 TRP A CA 1
ATOM 688 C C . TRP A 1 96 ? -9.583 2.994 7.525 1.00 94.12 96 TRP A C 1
ATOM 690 O O . TRP A 1 96 ? -8.425 3.403 7.403 1.00 94.12 96 TRP A O 1
ATOM 700 N N . ALA A 1 97 ? -10.014 1.907 6.882 1.00 95.31 97 ALA A N 1
ATOM 701 C CA . ALA A 1 97 ? -9.158 1.152 5.972 1.00 95.31 97 ALA A CA 1
ATOM 702 C C . ALA A 1 97 ? -8.722 1.986 4.760 1.00 95.31 97 ALA A C 1
ATOM 704 O O . ALA A 1 97 ? -7.540 1.997 4.413 1.00 95.31 97 ALA A O 1
ATOM 705 N N . LEU A 1 98 ? -9.647 2.711 4.123 1.00 95.69 98 LEU A N 1
ATOM 706 C CA . LEU A 1 98 ? -9.330 3.584 2.986 1.00 95.69 98 LEU A CA 1
ATOM 707 C C . LEU A 1 98 ? -8.367 4.710 3.385 1.00 95.69 98 LEU A C 1
ATOM 709 O O . LEU A 1 98 ? -7.450 5.032 2.627 1.00 95.69 98 LEU A O 1
ATOM 713 N N . LEU A 1 99 ? -8.517 5.263 4.592 1.00 94.25 99 LEU A N 1
ATOM 714 C CA . LEU A 1 99 ? -7.578 6.228 5.150 1.00 94.25 99 LEU A CA 1
ATOM 715 C C . LEU A 1 99 ? -6.180 5.624 5.321 1.00 94.25 99 LEU A C 1
ATOM 717 O O . LEU A 1 99 ? -5.208 6.273 4.946 1.00 94.25 99 LEU A O 1
ATOM 721 N N . ALA A 1 100 ? -6.059 4.393 5.824 1.00 93.50 100 ALA A N 1
ATOM 722 C CA . ALA A 1 100 ? -4.768 3.717 5.968 1.00 93.50 100 ALA A CA 1
ATOM 723 C C . ALA A 1 100 ? -4.057 3.516 4.616 1.00 93.50 100 ALA A C 1
ATOM 725 O O . ALA A 1 100 ? -2.853 3.768 4.491 1.00 93.50 100 ALA A O 1
ATOM 726 N N . LEU A 1 101 ? -4.807 3.130 3.575 1.00 95.31 101 LEU A N 1
ATOM 727 C CA . LEU A 1 101 ? -4.280 3.024 2.210 1.00 95.31 101 LEU A CA 1
ATOM 728 C C . LEU A 1 101 ? -3.819 4.389 1.682 1.00 95.31 101 LEU A C 1
ATOM 730 O O . LEU A 1 101 ? -2.719 4.512 1.142 1.00 95.31 101 LEU A O 1
ATOM 734 N N . ARG A 1 102 ? -4.633 5.432 1.877 1.00 94.88 102 ARG A N 1
ATOM 735 C CA . ARG A 1 102 ? -4.314 6.806 1.468 1.00 94.88 102 ARG A CA 1
ATOM 736 C C . ARG A 1 102 ? -3.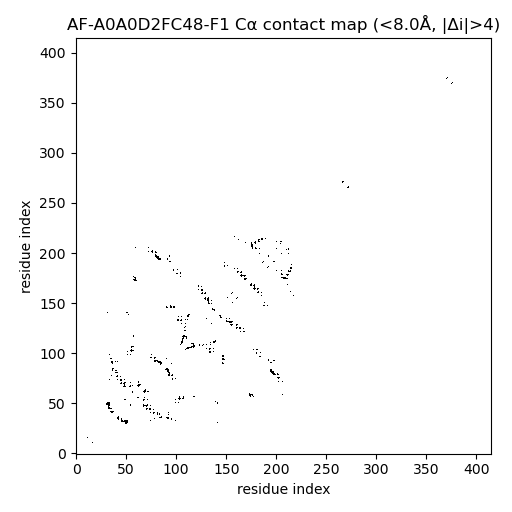094 7.364 2.192 1.00 94.88 102 ARG A C 1
ATOM 738 O O . ARG A 1 102 ? -2.248 7.982 1.555 1.00 94.88 102 ARG A O 1
ATOM 745 N N . TYR A 1 103 ? -2.976 7.107 3.490 1.00 92.50 103 TYR A N 1
ATOM 746 C CA . TYR A 1 103 ? -1.830 7.513 4.297 1.00 92.50 103 TYR A CA 1
ATOM 747 C C . TYR A 1 103 ? -0.543 6.843 3.804 1.00 92.50 103 TYR A C 1
ATOM 749 O O . TYR A 1 103 ? 0.474 7.506 3.620 1.00 92.50 103 TYR A O 1
ATOM 757 N N . THR A 1 104 ? -0.610 5.547 3.480 1.00 92.62 104 THR A N 1
ATOM 758 C CA . THR A 1 104 ? 0.516 4.820 2.874 1.00 92.62 104 THR A CA 1
ATOM 759 C C . THR A 1 104 ? 0.930 5.443 1.539 1.00 92.62 104 THR A C 1
ATOM 761 O O . THR A 1 104 ? 2.115 5.658 1.295 1.00 92.62 104 THR A O 1
ATOM 764 N N . LEU A 1 105 ? -0.032 5.784 0.675 1.00 94.00 105 LEU A N 1
ATOM 765 C CA . LEU A 1 105 ? 0.244 6.457 -0.598 1.00 94.00 105 LEU A CA 1
ATOM 766 C C . LEU A 1 105 ? 0.894 7.833 -0.395 1.00 94.00 105 LEU A C 1
ATOM 768 O O . LEU A 1 105 ? 1.868 8.147 -1.078 1.00 94.00 105 LEU A O 1
ATOM 772 N N . ALA A 1 106 ? 0.389 8.629 0.552 1.00 92.44 106 ALA A N 1
ATOM 773 C CA . ALA A 1 106 ? 0.938 9.940 0.885 1.00 92.44 106 ALA A CA 1
ATOM 774 C C . ALA A 1 106 ? 2.404 9.842 1.340 1.00 92.44 106 ALA A C 1
ATOM 776 O O . ALA A 1 106 ? 3.261 10.553 0.807 1.00 92.44 106 ALA A O 1
ATOM 777 N N . GLY A 1 107 ? 2.708 8.898 2.234 1.00 90.94 107 GLY A N 1
ATOM 778 C CA . GLY A 1 107 ? 4.067 8.667 2.720 1.00 90.94 107 GLY A CA 1
ATOM 779 C C . GLY A 1 107 ? 5.004 8.153 1.628 1.00 90.94 107 GLY A C 1
ATOM 780 O O . GLY A 1 107 ? 6.089 8.694 1.429 1.00 90.94 107 GLY A O 1
ATOM 781 N N . CYS A 1 108 ? 4.576 7.155 0.853 1.00 92.00 108 CYS A N 1
ATOM 782 C CA . CYS A 1 108 ? 5.436 6.518 -0.143 1.00 92.00 108 CYS A CA 1
ATOM 783 C C . CYS A 1 108 ? 5.702 7.393 -1.375 1.00 92.00 108 CYS A C 1
ATOM 785 O O . CYS A 1 108 ? 6.816 7.391 -1.906 1.00 92.00 108 CYS A O 1
ATOM 787 N N . MET A 1 109 ? 4.697 8.136 -1.850 1.00 91.75 109 MET A N 1
ATOM 788 C CA . MET A 1 109 ? 4.788 8.901 -3.102 1.00 91.75 109 MET A CA 1
ATOM 789 C C . MET A 1 109 ? 5.228 10.345 -2.895 1.00 91.75 109 MET A C 1
ATOM 791 O O . MET A 1 109 ? 5.908 10.892 -3.764 1.00 91.75 109 MET A O 1
ATOM 795 N N . PHE A 1 110 ? 4.827 10.959 -1.780 1.00 90.94 110 PHE A N 1
ATOM 796 C CA . PHE A 1 110 ? 4.980 12.398 -1.559 1.00 90.94 110 PHE A CA 1
ATOM 797 C C . PHE A 1 110 ? 5.730 12.750 -0.278 1.00 90.94 110 PHE A C 1
ATOM 799 O O . PHE A 1 110 ? 5.955 13.936 -0.057 1.00 90.94 110 PHE A O 1
ATOM 806 N N . ALA A 1 111 ? 6.133 11.756 0.525 1.00 88.88 111 ALA A N 1
ATOM 807 C CA . ALA A 1 111 ? 6.809 11.974 1.801 1.00 88.88 111 ALA A CA 1
ATOM 808 C C . ALA A 1 111 ? 5.988 12.879 2.745 1.00 88.88 111 ALA A C 1
ATOM 810 O O . ALA A 1 111 ? 6.491 13.819 3.353 1.00 88.88 111 ALA A O 1
ATOM 811 N N . ILE A 1 112 ? 4.676 12.625 2.804 1.00 87.19 112 ILE A N 1
ATOM 812 C CA . ILE A 1 112 ? 3.741 13.314 3.699 1.00 87.19 112 ILE A CA 1
ATOM 813 C C . ILE A 1 112 ? 3.205 12.281 4.697 1.00 87.19 112 ILE A C 1
ATOM 815 O O . ILE A 1 112 ? 2.697 11.251 4.250 1.00 87.19 112 ILE A O 1
ATOM 819 N N . PRO A 1 113 ? 3.233 12.541 6.015 1.00 81.56 113 PRO A N 1
ATOM 820 C CA . PRO A 1 113 ? 3.610 13.801 6.662 1.00 81.56 113 PRO A CA 1
ATOM 821 C C . PRO A 1 113 ? 5.074 13.878 7.136 1.00 81.56 113 PRO A C 1
ATOM 823 O O . PRO A 1 113 ? 5.560 14.983 7.378 1.00 81.56 113 PRO A O 1
ATOM 826 N N . GLU A 1 114 ? 5.788 12.753 7.215 1.00 74.25 114 GLU A N 1
ATOM 827 C CA . GLU A 1 114 ? 7.235 12.730 7.447 1.00 74.25 114 GLU A CA 1
ATOM 828 C C . GLU A 1 114 ? 8.003 12.415 6.162 1.00 74.25 114 GLU A C 1
ATOM 830 O O . GLU A 1 114 ? 7.510 11.703 5.279 1.00 74.25 114 GLU A O 1
ATOM 835 N N . ASP A 1 115 ? 9.254 12.883 6.118 1.00 61.88 115 ASP A N 1
ATOM 836 C CA . ASP A 1 115 ? 10.253 12.530 5.111 1.00 61.88 115 ASP A CA 1
ATOM 837 C C . ASP A 1 115 ? 10.671 11.056 5.260 1.00 61.88 115 ASP A C 1
ATOM 839 O O . ASP A 1 115 ? 11.811 10.719 5.588 1.00 61.88 115 ASP A O 1
ATOM 843 N N . HIS A 1 116 ? 9.732 10.135 5.054 1.00 59.03 116 HIS A N 1
ATOM 844 C CA . HIS A 1 116 ? 10.058 8.738 4.837 1.00 59.03 116 HIS A CA 1
ATOM 845 C C . HIS A 1 116 ? 10.951 8.649 3.598 1.00 59.03 116 HIS A C 1
ATOM 847 O O . HIS A 1 116 ? 10.866 9.487 2.695 1.00 59.03 116 HIS A O 1
ATOM 853 N N . ILE A 1 117 ? 11.811 7.628 3.540 1.00 55.03 117 ILE A N 1
ATOM 854 C CA . ILE A 1 117 ? 12.628 7.354 2.355 1.00 55.03 117 ILE A CA 1
ATOM 855 C C . ILE A 1 117 ? 11.659 7.034 1.216 1.00 55.03 117 ILE A C 1
ATOM 857 O O . ILE A 1 117 ? 11.251 5.888 1.029 1.00 55.03 117 ILE A O 1
ATOM 861 N N . SER A 1 118 ? 11.241 8.066 0.482 1.00 58.25 118 SER A N 1
ATOM 862 C CA . SER A 1 118 ? 10.427 7.888 -0.702 1.00 58.25 118 SER A CA 1
ATOM 863 C C . SER A 1 118 ? 11.280 7.089 -1.666 1.00 58.25 118 SER A C 1
ATOM 865 O O . SER A 1 118 ? 12.398 7.474 -2.020 1.00 58.25 118 SER A O 1
ATOM 867 N N . ILE A 1 119 ? 10.772 5.923 -2.040 1.00 68.06 119 ILE A N 1
ATOM 868 C CA . ILE A 1 119 ? 11.390 5.133 -3.087 1.00 68.06 119 ILE A CA 1
ATOM 869 C C . ILE A 1 119 ? 11.278 5.980 -4.347 1.00 68.06 119 ILE A C 1
ATOM 871 O O . ILE A 1 119 ? 10.169 6.233 -4.823 1.00 68.06 119 ILE A O 1
ATOM 875 N N . SER A 1 120 ? 12.427 6.429 -4.853 1.00 75.00 120 SER A N 1
ATOM 876 C CA . SER A 1 120 ? 12.550 7.212 -6.081 1.00 75.00 120 SER A CA 1
ATOM 877 C C . SER A 1 120 ? 11.993 6.422 -7.261 1.00 75.00 120 SER A C 1
ATOM 879 O O . SER A 1 120 ? 12.714 5.722 -7.969 1.00 75.00 120 SER A O 1
ATOM 881 N N . SER A 1 121 ? 10.683 6.513 -7.453 1.00 84.31 121 SER A N 1
ATOM 882 C CA . SER A 1 121 ? 9.966 5.850 -8.527 1.00 84.31 121 SER A CA 1
ATOM 883 C C . SER A 1 121 ? 9.811 6.819 -9.696 1.00 84.31 121 SER A C 1
ATOM 885 O O . SER A 1 121 ? 9.403 7.968 -9.489 1.00 84.31 121 SER A O 1
ATOM 887 N N . PRO A 1 122 ? 10.037 6.381 -10.950 1.00 88.88 122 PRO A N 1
ATOM 888 C CA . PRO A 1 122 ? 9.763 7.213 -12.123 1.00 88.88 122 PRO A CA 1
ATOM 889 C C . PRO A 1 122 ? 8.282 7.631 -12.215 1.00 88.88 122 PRO A C 1
ATOM 891 O O . PRO A 1 122 ? 7.941 8.580 -12.925 1.00 88.88 122 PRO A O 1
ATOM 894 N N . CYS A 1 123 ? 7.393 6.959 -11.478 1.00 93.44 123 CYS A N 1
ATOM 895 C CA . CYS A 1 123 ? 5.967 7.249 -11.450 1.00 93.44 123 CYS A CA 1
ATOM 896 C C . CYS A 1 123 ? 5.584 8.481 -10.633 1.00 93.44 123 CYS A C 1
ATOM 898 O O . CYS A 1 123 ? 4.505 9.026 -10.872 1.00 93.44 123 CYS A O 1
ATOM 900 N N . GLN A 1 124 ? 6.468 8.991 -9.768 1.00 90.19 124 GLN A N 1
ATOM 901 C CA . GLN A 1 124 ? 6.212 10.199 -8.975 1.00 90.19 124 GLN A CA 1
ATOM 902 C C . GLN A 1 124 ? 5.751 11.375 -9.846 1.00 90.19 124 GLN A C 1
ATOM 904 O O . GLN A 1 124 ? 4.796 12.061 -9.502 1.00 90.19 124 GLN A O 1
ATOM 909 N N . VAL A 1 125 ? 6.346 11.563 -11.029 1.00 91.06 125 VAL A N 1
ATOM 910 C CA . VAL A 1 125 ? 5.955 12.640 -11.958 1.00 91.06 125 VAL A CA 1
ATOM 911 C C . VAL A 1 125 ? 4.541 12.439 -12.513 1.00 91.06 125 VAL A C 1
ATOM 913 O O . VAL A 1 125 ? 3.804 13.406 -12.698 1.00 91.06 125 VAL A O 1
ATOM 916 N N . SER A 1 126 ? 4.141 11.192 -12.774 1.00 92.56 126 SER A N 1
ATOM 917 C CA . SER A 1 126 ? 2.785 10.880 -13.249 1.00 92.56 126 SER A CA 1
ATOM 918 C C . SER A 1 126 ? 1.735 11.055 -12.151 1.00 92.56 126 SER A C 1
ATOM 920 O O . SER A 1 126 ? 0.583 11.344 -12.462 1.00 92.56 126 SER A O 1
ATOM 922 N N . CYS A 1 127 ? 2.140 10.907 -10.891 1.00 94.94 127 CYS A N 1
ATOM 923 C CA . CYS A 1 127 ? 1.282 11.011 -9.715 1.00 94.94 127 CYS A CA 1
ATOM 924 C C . CYS A 1 127 ? 1.309 12.393 -9.059 1.00 94.94 127 CYS A C 1
ATOM 926 O O . CYS A 1 127 ? 0.420 12.696 -8.273 1.00 94.94 127 CYS A O 1
ATOM 928 N N . ALA A 1 128 ? 2.274 13.249 -9.406 1.00 93.88 128 ALA A N 1
ATOM 929 C CA . ALA A 1 128 ? 2.461 14.577 -8.829 1.00 93.88 128 ALA A CA 1
ATOM 930 C C . ALA A 1 128 ? 1.181 15.429 -8.744 1.00 93.88 128 ALA A C 1
ATOM 932 O O . ALA A 1 128 ? 0.998 16.081 -7.715 1.00 93.88 128 ALA A O 1
ATOM 933 N N . PRO A 1 129 ? 0.267 15.425 -9.741 1.00 95.31 129 PRO A N 1
ATOM 934 C CA . PRO A 1 129 ? -0.973 16.183 -9.613 1.00 95.31 129 PRO A CA 1
ATOM 935 C C . PRO A 1 129 ? -1.835 15.717 -8.430 1.00 95.31 129 PRO A C 1
ATOM 937 O O . PRO A 1 129 ? -2.436 16.548 -7.764 1.00 95.31 129 PRO A O 1
ATOM 940 N N . LEU A 1 130 ? -1.830 14.423 -8.100 1.00 95.75 130 LEU A N 1
ATOM 941 C CA . LEU A 1 130 ? -2.635 13.860 -7.012 1.00 95.75 130 LEU A CA 1
ATOM 942 C C . LEU A 1 130 ? -2.133 14.246 -5.616 1.00 95.75 130 LEU A C 1
ATOM 944 O O . LEU A 1 130 ? -2.820 13.937 -4.649 1.00 95.75 130 LEU A O 1
ATOM 948 N N . ASN A 1 131 ? -0.981 14.909 -5.474 1.00 94.06 131 ASN A N 1
ATOM 949 C CA . ASN A 1 131 ? -0.397 15.242 -4.171 1.00 94.06 131 ASN A CA 1
ATOM 950 C C . ASN A 1 131 ? -1.401 15.953 -3.239 1.00 94.06 131 ASN A C 1
ATOM 952 O O . ASN A 1 131 ? -1.615 15.521 -2.109 1.00 94.06 131 ASN A O 1
ATOM 956 N N . ALA A 1 132 ? -2.094 16.980 -3.744 1.00 93.62 132 ALA A N 1
ATOM 957 C CA . ALA A 1 132 ? -3.073 17.736 -2.958 1.00 93.62 132 ALA A CA 1
ATOM 958 C C . ALA A 1 132 ? -4.248 16.870 -2.470 1.00 93.62 132 ALA A C 1
ATOM 960 O O . ALA A 1 132 ? -4.746 17.067 -1.364 1.00 93.62 132 ALA A O 1
ATOM 961 N N . SER A 1 133 ? -4.661 15.901 -3.287 1.00 95.44 133 SER A N 1
ATOM 962 C CA . SER A 1 133 ? -5.771 14.999 -2.993 1.00 95.44 133 SER A CA 1
ATOM 963 C C . SER A 1 133 ? -5.369 13.864 -2.047 1.00 95.44 133 SER A C 1
ATOM 965 O O . SER A 1 133 ? -5.954 13.684 -0.985 1.00 95.44 133 SER A O 1
ATOM 967 N N . ILE A 1 134 ? -4.296 13.138 -2.358 1.00 94.81 134 ILE A N 1
ATOM 968 C CA . ILE A 1 134 ? -3.812 12.013 -1.557 1.00 94.81 134 ILE A CA 1
ATOM 969 C C . ILE A 1 134 ? -3.311 12.514 -0.198 1.00 94.81 134 ILE A C 1
ATOM 971 O O . ILE A 1 134 ? -3.647 11.918 0.823 1.00 94.81 134 ILE A O 1
ATOM 975 N N . GLY A 1 135 ? -2.604 13.646 -0.166 1.00 92.25 135 GLY A N 1
ATOM 976 C CA . GLY A 1 135 ? -2.120 14.292 1.056 1.00 92.25 135 GLY A CA 1
ATOM 977 C C . GLY A 1 135 ? -3.171 15.107 1.820 1.00 92.25 135 GLY A C 1
ATOM 978 O O . GLY A 1 135 ? -2.844 15.694 2.850 1.00 92.25 135 GLY A O 1
ATOM 979 N N . TYR A 1 136 ? -4.427 15.166 1.361 1.00 93.50 136 TYR A N 1
ATOM 980 C CA . TYR A 1 136 ? -5.467 16.002 1.970 1.00 93.50 136 TYR A CA 1
ATOM 981 C C . TYR A 1 136 ? -5.672 15.675 3.461 1.00 93.50 136 TYR A C 1
ATOM 983 O O . TYR A 1 136 ? -6.105 14.576 3.805 1.00 93.50 136 TYR A O 1
ATOM 991 N N . HIS A 1 137 ? -5.363 16.605 4.367 1.00 90.44 137 HIS A N 1
ATOM 992 C CA . HIS A 1 137 ? -5.460 16.385 5.822 1.00 90.44 137 HIS A CA 1
ATOM 993 C C . HIS A 1 137 ? -4.684 15.153 6.338 1.00 90.44 137 HIS A C 1
ATOM 995 O O . HIS A 1 137 ? -5.056 14.558 7.346 1.00 90.44 137 HIS A O 1
ATOM 1001 N N . VAL A 1 138 ? -3.605 14.758 5.657 1.00 88.94 138 VAL A N 1
ATOM 1002 C CA . VAL A 1 138 ? -2.653 13.772 6.183 1.00 88.94 138 VAL A CA 1
ATOM 1003 C C . VAL A 1 138 ? -1.647 14.505 7.070 1.00 88.94 138 VAL A C 1
ATOM 1005 O O . VAL A 1 138 ? -0.941 15.398 6.606 1.00 88.94 138 VAL A O 1
ATOM 1008 N N . THR A 1 139 ? -1.593 14.149 8.352 1.00 86.12 139 THR A N 1
ATOM 1009 C CA . THR A 1 139 ? -0.749 14.800 9.367 1.00 86.12 139 THR A CA 1
ATOM 1010 C C . THR A 1 139 ? -0.093 13.763 10.273 1.00 86.12 139 THR A C 1
ATOM 1012 O O . THR A 1 139 ? -0.666 12.693 10.455 1.00 86.12 139 THR A O 1
ATOM 1015 N N . ASN A 1 140 ? 1.044 14.101 10.899 1.00 80.69 140 ASN A N 1
ATOM 1016 C CA . ASN A 1 140 ? 1.702 13.232 11.895 1.00 80.69 140 ASN A CA 1
ATOM 1017 C C . ASN A 1 140 ? 0.753 12.885 13.057 1.00 80.69 140 ASN A C 1
ATOM 1019 O O . ASN A 1 140 ? 0.747 11.782 13.592 1.00 80.69 140 ASN A O 1
ATOM 1023 N N . ASP A 1 141 ? -0.113 13.825 13.445 1.00 76.94 141 ASP A N 1
ATOM 1024 C CA . ASP A 1 141 ? -1.036 13.593 14.549 1.00 76.94 141 ASP A CA 1
ATOM 1025 C C . ASP A 1 141 ? -2.255 12.759 14.122 1.00 76.94 141 ASP A C 1
ATOM 1027 O O . ASP A 1 141 ? -3.278 13.288 13.671 1.00 76.94 141 ASP A O 1
ATOM 1031 N N . SER A 1 142 ? -2.153 11.442 14.325 1.00 73.69 142 SER A N 1
ATOM 1032 C CA . SER A 1 142 ? -3.247 10.489 14.095 1.00 73.69 142 SER A CA 1
ATOM 1033 C C . SER A 1 142 ? -4.527 10.794 14.889 1.00 73.69 142 SER A C 1
ATOM 1035 O O . SER A 1 142 ? -5.597 10.357 14.477 1.00 73.69 142 SER A O 1
ATOM 1037 N N . SER A 1 143 ? -4.472 11.567 15.983 1.00 74.00 143 SER A N 1
ATOM 1038 C CA . SER A 1 143 ? -5.673 11.935 16.754 1.00 74.00 143 SER A CA 1
ATOM 1039 C C . SER A 1 143 ? -6.581 12.929 16.023 1.00 74.00 143 SER A C 1
ATOM 1041 O O . SER A 1 143 ? -7.759 13.056 16.348 1.00 74.00 143 SER A O 1
ATOM 1043 N N . THR A 1 144 ? -6.039 13.621 15.018 1.00 77.81 144 THR A N 1
ATOM 1044 C CA . THR A 1 144 ? -6.778 14.567 14.171 1.00 77.81 144 THR A CA 1
ATOM 1045 C C . THR A 1 144 ? -7.194 13.970 12.831 1.00 77.81 144 THR A C 1
ATOM 1047 O O . THR A 1 144 ? -7.866 14.638 12.040 1.00 77.81 144 THR A O 1
ATOM 1050 N N . ALA A 1 145 ? -6.801 12.720 12.574 1.00 82.88 145 ALA A N 1
ATOM 1051 C CA . ALA A 1 145 ? -7.111 12.034 11.339 1.00 82.88 145 ALA A CA 1
ATOM 1052 C C . ALA A 1 145 ? -8.625 11.826 11.229 1.00 82.88 145 ALA A C 1
ATOM 1054 O O . ALA A 1 145 ? -9.264 11.332 12.154 1.00 82.88 145 ALA A O 1
ATOM 1055 N N . ARG A 1 146 ? -9.194 12.222 10.089 1.00 85.25 146 ARG A N 1
ATOM 1056 C CA . ARG A 1 146 ? -10.615 12.038 9.793 1.00 85.25 146 ARG A CA 1
ATOM 1057 C C . ARG A 1 146 ? -10.769 11.007 8.684 1.00 85.25 146 ARG A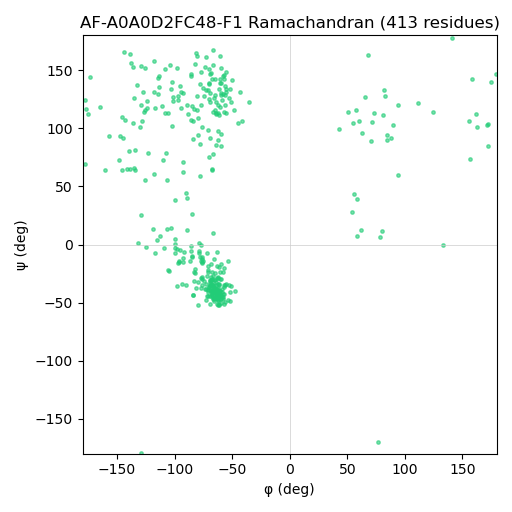 C 1
ATOM 1059 O O . ARG A 1 146 ? -10.243 11.240 7.587 1.00 85.25 146 ARG A O 1
ATOM 1066 N N . PRO A 1 147 ? -11.447 9.879 8.939 1.00 88.38 147 PRO A N 1
ATOM 1067 C CA . PRO A 1 147 ? -11.818 8.960 7.879 1.00 88.38 147 PRO A CA 1
ATOM 1068 C C . PRO A 1 147 ? -12.912 9.622 7.018 1.00 88.38 147 PRO A C 1
ATOM 1070 O O . PRO A 1 147 ? -13.658 10.482 7.485 1.00 88.38 147 PRO A O 1
ATOM 1073 N N . GLY A 1 148 ? -12.969 9.275 5.733 1.00 90.00 148 GLY A N 1
ATOM 1074 C CA . GLY A 1 148 ? -13.981 9.795 4.812 1.00 90.00 148 GLY A CA 1
ATOM 1075 C C . GLY A 1 148 ? -13.445 10.103 3.417 1.00 90.00 148 GLY A C 1
ATOM 1076 O O . GLY A 1 148 ? -12.254 9.974 3.133 1.00 90.00 148 GLY A O 1
ATOM 1077 N N . ASN A 1 149 ? -14.349 10.534 2.535 1.00 91.06 149 ASN A N 1
ATOM 1078 C CA . ASN A 1 149 ? -14.088 10.713 1.100 1.00 91.06 149 ASN A CA 1
ATOM 1079 C C . ASN A 1 149 ? -13.885 12.180 0.681 1.00 91.06 149 ASN A C 1
ATOM 1081 O O . ASN A 1 149 ? -13.916 12.495 -0.506 1.00 91.06 149 ASN A O 1
ATOM 1085 N N . GLU A 1 150 ? -13.677 13.101 1.628 1.00 92.50 150 GLU A N 1
ATOM 1086 C CA . GLU A 1 150 ? -13.485 14.534 1.333 1.00 92.50 150 GLU A CA 1
ATOM 1087 C C . GLU A 1 150 ? -12.265 14.789 0.430 1.00 92.50 150 GLU A C 1
ATOM 1089 O O . GLU A 1 150 ? -12.276 15.695 -0.403 1.00 92.50 150 GLU A O 1
ATOM 1094 N N . PHE A 1 151 ? -11.249 13.925 0.519 1.00 93.81 151 PHE A N 1
ATOM 1095 C CA . PHE A 1 151 ? -10.062 13.962 -0.334 1.00 93.81 151 PHE A CA 1
ATOM 1096 C C . PHE A 1 151 ? -10.379 13.794 -1.831 1.00 93.81 151 PHE A C 1
ATOM 1098 O O . PHE A 1 151 ? -9.615 14.258 -2.672 1.00 93.81 151 PHE A O 1
ATOM 1105 N N . CYS A 1 152 ? -11.510 13.174 -2.181 1.00 94.62 152 CYS A N 1
ATOM 1106 C CA . CYS A 1 152 ? -11.952 13.013 -3.566 1.00 94.62 152 CYS A CA 1
ATOM 1107 C C . CYS A 1 152 ? -12.332 14.345 -4.227 1.00 94.62 152 CYS A C 1
ATOM 1109 O O . CYS A 1 152 ? -12.329 14.445 -5.450 1.00 94.62 152 CYS A O 1
ATOM 1111 N N . ALA A 1 153 ? -12.696 15.353 -3.428 1.00 92.81 153 ALA A N 1
ATOM 1112 C CA . ALA A 1 153 ? -13.025 16.698 -3.897 1.00 92.81 153 ALA A CA 1
ATOM 1113 C C . ALA A 1 153 ? -11.829 17.662 -3.816 1.00 92.81 153 ALA A C 1
ATOM 1115 O O . ALA A 1 153 ? -11.931 18.814 -4.241 1.00 92.81 153 ALA A O 1
ATOM 1116 N N . ALA A 1 154 ? -10.702 17.217 -3.257 1.00 89.50 154 ALA A N 1
ATOM 1117 C CA . ALA A 1 154 ? -9.472 17.985 -3.262 1.00 89.50 154 ALA A CA 1
ATOM 1118 C C . ALA A 1 154 ? -8.850 17.890 -4.660 1.00 89.50 154 ALA A C 1
ATOM 1120 O O . ALA A 1 154 ? -8.258 16.880 -5.030 1.00 89.50 154 ALA A O 1
ATOM 1121 N N . ASP A 1 155 ? -9.030 18.936 -5.464 1.00 83.06 155 ASP A N 1
ATOM 1122 C CA . ASP A 1 155 ? -8.549 18.936 -6.840 1.00 83.06 155 ASP A CA 1
ATOM 1123 C C . ASP A 1 155 ? -7.011 19.007 -6.927 1.00 83.06 155 ASP A C 1
ATOM 1125 O O . ASP A 1 155 ? -6.389 19.815 -6.224 1.00 83.06 155 ASP A O 1
ATOM 1129 N N . PRO A 1 156 ? -6.386 18.237 -7.844 1.00 86.56 156 PRO A N 1
ATOM 1130 C CA . PRO A 1 156 ? -7.019 17.349 -8.829 1.00 86.56 156 PRO A CA 1
ATOM 1131 C C . PRO A 1 156 ? -7.133 15.879 -8.360 1.00 86.56 156 PRO A C 1
ATOM 1133 O O . PRO A 1 156 ? -6.137 15.268 -7.975 1.00 86.56 156 PRO A O 1
ATOM 1136 N N . PHE A 1 157 ? -8.326 15.284 -8.505 1.00 92.38 157 PHE A N 1
ATOM 1137 C CA . PHE A 1 157 ? -8.575 13.831 -8.411 1.00 92.38 157 PHE A CA 1
ATOM 1138 C C . PHE A 1 157 ? -9.495 13.378 -9.563 1.00 92.38 157 PHE A C 1
ATOM 1140 O O . PHE A 1 157 ? -10.653 13.016 -9.374 1.00 92.38 157 PHE A O 1
ATOM 1147 N N . ASP A 1 158 ? -9.010 13.457 -10.803 1.00 91.44 158 ASP A N 1
ATOM 1148 C CA . ASP A 1 158 ? -9.771 13.033 -11.984 1.00 91.44 158 ASP A CA 1
ATOM 1149 C C . ASP A 1 158 ? -9.402 11.612 -12.448 1.00 91.44 158 ASP A C 1
ATOM 1151 O O . ASP A 1 158 ? -8.260 11.165 -12.290 1.00 91.44 158 ASP A O 1
ATOM 1155 N N . ASP A 1 159 ? -10.362 10.924 -13.083 1.00 92.94 159 ASP A N 1
ATOM 1156 C CA . ASP A 1 159 ? -10.222 9.552 -13.593 1.00 92.94 159 ASP A CA 1
ATOM 1157 C C . ASP A 1 159 ? -8.969 9.374 -14.472 1.00 92.94 159 ASP A C 1
ATOM 1159 O O . ASP A 1 159 ? -8.346 8.312 -14.464 1.00 92.94 159 ASP A O 1
ATOM 1163 N N . TYR A 1 160 ? -8.577 10.385 -15.257 1.00 92.69 160 TYR A N 1
ATOM 1164 C CA . TYR A 1 160 ? -7.418 10.282 -16.143 1.00 92.69 160 TYR A CA 1
ATOM 1165 C C . TYR A 1 160 ? -6.108 10.310 -15.351 1.00 92.69 160 TYR A C 1
ATOM 1167 O O . TYR A 1 160 ? -5.248 9.445 -15.552 1.00 92.69 160 TYR A O 1
ATOM 1175 N N . THR A 1 161 ? -5.963 11.259 -14.429 1.00 94.50 161 THR A N 1
ATOM 1176 C CA . THR A 1 161 ? -4.765 11.401 -13.598 1.00 94.50 161 THR A CA 1
ATOM 1177 C C . THR A 1 161 ? -4.546 10.171 -12.718 1.00 94.50 161 THR A C 1
ATOM 1179 O O . THR A 1 161 ? -3.442 9.615 -12.713 1.00 94.50 161 THR A O 1
ATOM 1182 N N . ILE A 1 162 ? -5.583 9.690 -12.025 1.00 95.44 162 ILE A N 1
ATOM 1183 C CA . ILE A 1 162 ? -5.442 8.527 -11.139 1.00 95.44 162 ILE A CA 1
ATOM 1184 C C . ILE A 1 162 ? -5.152 7.238 -11.901 1.00 95.44 162 ILE A C 1
ATOM 1186 O O . ILE A 1 162 ? -4.247 6.495 -11.520 1.00 95.44 162 ILE A O 1
ATOM 1190 N N . ASN A 1 163 ? -5.821 7.003 -13.035 1.00 95.00 163 ASN A N 1
ATOM 1191 C CA . ASN A 1 163 ? -5.541 5.829 -13.858 1.00 95.00 163 ASN A CA 1
ATOM 1192 C C . ASN A 1 163 ? -4.128 5.867 -14.439 1.00 95.00 163 ASN A C 1
ATOM 1194 O O . ASN A 1 163 ? -3.457 4.836 -14.471 1.00 95.00 163 ASN A O 1
ATOM 1198 N N . ARG A 1 164 ? -3.646 7.036 -14.876 1.00 94.75 164 ARG A N 1
ATOM 1199 C CA . ARG A 1 164 ? -2.274 7.195 -15.373 1.00 94.75 164 ARG A CA 1
ATOM 1200 C C . ARG A 1 164 ? -1.246 6.902 -14.280 1.00 94.75 164 ARG A C 1
ATOM 1202 O O . ARG A 1 164 ? -0.273 6.195 -14.539 1.00 94.75 164 ARG A O 1
ATOM 1209 N N . CYS A 1 165 ? -1.472 7.424 -13.077 1.00 95.94 165 CYS A N 1
ATOM 1210 C CA . CYS A 1 165 ? -0.629 7.174 -11.915 1.00 95.94 165 CYS A CA 1
ATOM 1211 C C . CYS A 1 165 ? -0.603 5.677 -11.549 1.00 95.94 165 CYS A C 1
ATOM 1213 O O . CYS A 1 165 ? 0.470 5.074 -11.513 1.00 95.94 165 CYS A O 1
ATOM 1215 N N . ALA A 1 166 ? -1.774 5.048 -11.393 1.00 96.25 166 ALA A N 1
ATOM 1216 C CA . ALA A 1 166 ? -1.894 3.627 -11.063 1.00 96.25 166 ALA A CA 1
ATOM 1217 C C . ALA A 1 166 ? -1.275 2.722 -12.138 1.00 96.25 166 ALA A C 1
ATOM 1219 O O . ALA A 1 166 ? -0.534 1.794 -11.826 1.00 96.25 166 ALA A O 1
ATOM 1220 N N . THR A 1 167 ? -1.511 3.029 -13.416 1.00 95.50 167 THR A N 1
ATOM 1221 C CA . THR A 1 167 ? -0.920 2.281 -14.535 1.00 95.50 167 THR A CA 1
ATOM 1222 C C . THR A 1 167 ? 0.603 2.349 -14.497 1.00 95.50 167 THR A C 1
ATOM 1224 O O . THR A 1 167 ? 1.260 1.342 -14.735 1.00 95.50 167 THR A O 1
ATOM 1227 N N . CYS A 1 168 ? 1.186 3.501 -14.157 1.00 96.56 168 CYS A N 1
ATOM 1228 C CA . CYS A 1 168 ? 2.635 3.610 -14.031 1.00 96.56 168 CYS A CA 1
ATOM 1229 C C . CYS A 1 168 ? 3.176 2.676 -12.940 1.00 96.56 168 CYS A C 1
ATOM 1231 O O . CYS A 1 168 ? 4.069 1.878 -13.216 1.00 96.56 168 CYS A O 1
ATOM 1233 N N . TYR A 1 169 ? 2.599 2.727 -11.734 1.00 95.44 169 TYR A N 1
ATOM 1234 C CA . TYR A 1 169 ? 3.025 1.867 -10.625 1.00 95.44 169 TYR A CA 1
ATOM 1235 C C . TYR A 1 169 ? 2.815 0.377 -10.916 1.00 95.44 169 TYR A C 1
ATOM 1237 O O . TYR A 1 169 ? 3.609 -0.442 -10.471 1.00 95.44 169 TYR A O 1
ATOM 1245 N N . SER A 1 170 ? 1.829 0.017 -11.745 1.00 95.25 170 SER A N 1
ATOM 1246 C CA . SER A 1 170 ? 1.615 -1.378 -12.155 1.00 95.25 170 SER A CA 1
ATOM 1247 C C . SER A 1 170 ? 2.778 -1.988 -12.949 1.00 95.25 170 SER A C 1
ATOM 1249 O O . SER A 1 170 ? 2.885 -3.210 -13.027 1.00 95.25 170 SER A O 1
ATOM 1251 N N . PHE A 1 171 ? 3.660 -1.158 -13.521 1.00 93.88 171 PHE A N 1
ATOM 1252 C CA . PHE A 1 171 ? 4.863 -1.610 -14.223 1.00 93.88 171 PHE A CA 1
ATOM 1253 C C . PHE A 1 171 ? 6.104 -1.688 -13.328 1.00 93.88 171 PHE A C 1
ATOM 1255 O O . PHE A 1 171 ? 7.143 -2.151 -13.797 1.00 93.88 171 PHE A O 1
ATOM 1262 N N . ILE A 1 172 ? 6.028 -1.229 -12.075 1.00 92.25 172 ILE A N 1
ATOM 1263 C CA . ILE A 1 172 ? 7.169 -1.221 -11.161 1.00 92.25 172 ILE A CA 1
ATOM 1264 C C . ILE A 1 172 ? 7.135 -2.488 -10.295 1.00 92.25 172 ILE A C 1
ATOM 1266 O O . ILE A 1 172 ? 6.192 -2.675 -9.520 1.00 92.25 172 ILE A O 1
ATOM 1270 N N . PRO A 1 173 ? 8.147 -3.371 -10.394 1.00 88.75 173 PRO A N 1
ATOM 1271 C CA . PRO A 1 173 ? 8.234 -4.547 -9.538 1.00 88.75 173 PRO A CA 1
ATOM 1272 C C . PRO A 1 173 ? 8.241 -4.158 -8.056 1.00 88.75 173 PRO A C 1
ATOM 1274 O O . PRO A 1 173 ? 8.862 -3.167 -7.679 1.00 88.75 173 PRO A O 1
ATOM 1277 N N . GLN A 1 174 ? 7.581 -4.961 -7.218 1.00 89.69 174 GLN A N 1
ATOM 1278 C CA . GLN A 1 174 ? 7.431 -4.730 -5.773 1.00 89.69 174 GLN A CA 1
ATOM 1279 C C . GLN A 1 174 ? 6.688 -3.443 -5.382 1.00 89.69 174 GLN A C 1
ATOM 1281 O O . GLN A 1 174 ? 6.731 -3.080 -4.207 1.00 89.69 174 GLN A O 1
ATOM 1286 N N . GLN A 1 175 ? 6.020 -2.764 -6.322 1.00 92.25 175 GLN A N 1
ATOM 1287 C CA . GLN A 1 175 ? 5.190 -1.594 -6.029 1.00 92.25 175 GLN A CA 1
ATOM 1288 C C . GLN A 1 175 ? 3.774 -1.667 -6.626 1.00 92.25 175 GLN A C 1
ATOM 1290 O O . GLN A 1 175 ? 3.122 -0.654 -6.919 1.00 92.25 175 GLN A O 1
ATOM 1295 N N . LEU A 1 176 ? 3.284 -2.881 -6.859 1.00 94.69 176 LEU A N 1
ATOM 1296 C CA . LEU A 1 176 ? 1.982 -3.088 -7.472 1.00 94.69 176 LEU A CA 1
ATOM 1297 C C . LEU A 1 176 ? 0.858 -2.852 -6.458 1.00 94.69 176 LEU A C 1
ATOM 1299 O O . LEU A 1 176 ? -0.210 -2.365 -6.834 1.00 94.69 176 LEU A O 1
ATOM 1303 N N . TYR A 1 177 ? 1.094 -3.080 -5.162 1.00 96.12 177 TYR A N 1
ATOM 1304 C CA . TYR A 1 177 ? 0.092 -2.774 -4.143 1.00 96.12 177 TYR A CA 1
ATOM 1305 C C . TYR A 1 177 ? -0.226 -1.280 -4.114 1.00 96.12 177 TYR A C 1
ATOM 1307 O O . TYR A 1 177 ? -1.391 -0.927 -3.966 1.00 96.12 177 TYR A O 1
ATOM 1315 N N . GLN A 1 178 ? 0.740 -0.390 -4.372 1.00 94.69 178 GLN A N 1
ATOM 1316 C CA . GLN A 1 178 ? 0.435 1.040 -4.490 1.00 94.69 178 GLN A CA 1
ATOM 1317 C C . GLN A 1 178 ? -0.464 1.334 -5.696 1.00 94.69 178 GLN A C 1
ATOM 1319 O O . GLN A 1 178 ? -1.377 2.153 -5.590 1.00 94.69 178 GLN A O 1
ATOM 1324 N N . ALA A 1 179 ? -0.276 0.639 -6.823 1.00 96.44 179 ALA A N 1
ATOM 1325 C CA . ALA A 1 179 ? -1.190 0.741 -7.960 1.00 96.44 179 ALA A CA 1
ATOM 1326 C C . ALA A 1 179 ? -2.619 0.307 -7.584 1.00 96.44 179 ALA A C 1
ATOM 1328 O O . ALA A 1 179 ? -3.593 0.964 -7.956 1.00 96.44 179 ALA A O 1
ATOM 1329 N N . ASN A 1 180 ? -2.743 -0.756 -6.790 1.00 97.62 180 ASN A N 1
ATOM 1330 C CA . ASN A 1 180 ? -4.021 -1.244 -6.281 1.00 97.62 180 ASN A CA 1
ATOM 1331 C C . ASN A 1 180 ? -4.652 -0.321 -5.237 1.00 97.62 180 ASN A C 1
ATOM 1333 O O . ASN A 1 180 ? -5.866 -0.138 -5.260 1.00 97.62 180 ASN A O 1
ATOM 1337 N N . PHE A 1 181 ? -3.862 0.306 -4.366 1.00 97.31 181 PHE A N 1
ATOM 1338 C CA . PHE A 1 181 ? -4.355 1.302 -3.414 1.00 97.31 181 PHE A CA 1
ATOM 1339 C C . PHE A 1 181 ? -4.914 2.518 -4.151 1.00 97.31 181 PHE A C 1
ATOM 1341 O O . PHE A 1 181 ? -6.007 2.976 -3.829 1.00 97.31 181 PHE A O 1
ATOM 1348 N N . LEU A 1 182 ? -4.218 2.997 -5.191 1.00 96.88 182 LEU A N 1
ATOM 1349 C CA . LEU A 1 182 ? -4.723 4.068 -6.053 1.00 96.88 182 LEU A CA 1
ATOM 1350 C C . LEU A 1 182 ? -6.061 3.679 -6.689 1.00 96.88 182 LEU A C 1
ATOM 1352 O O . LEU A 1 182 ? -6.997 4.470 -6.664 1.00 96.88 182 LEU A O 1
ATOM 1356 N N . GLN A 1 183 ? -6.187 2.458 -7.213 1.00 96.69 183 GLN A N 1
ATOM 1357 C CA . GLN A 1 183 ? -7.454 2.005 -7.794 1.00 96.69 183 GLN A CA 1
ATOM 1358 C C . GLN A 1 183 ? -8.556 1.809 -6.745 1.00 96.69 183 GLN A C 1
ATOM 1360 O O . GLN A 1 183 ? -9.707 2.132 -7.019 1.00 96.69 183 GLN A O 1
ATO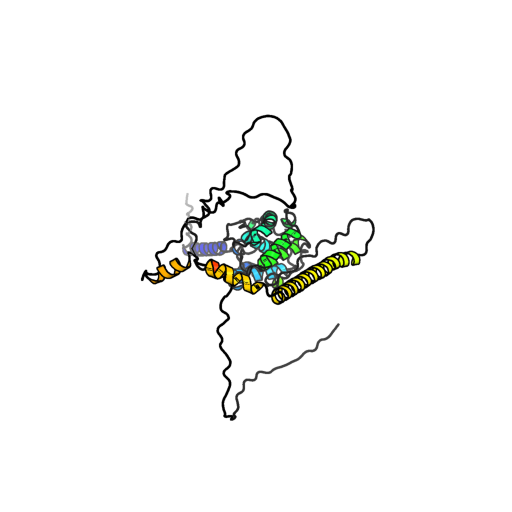M 1365 N N . ALA A 1 184 ? -8.233 1.368 -5.529 1.00 97.12 184 ALA A N 1
ATOM 1366 C CA . ALA A 1 184 ? -9.197 1.298 -4.434 1.00 97.12 184 ALA A CA 1
ATOM 1367 C C . ALA A 1 184 ? -9.735 2.693 -4.065 1.00 97.12 184 ALA A C 1
ATOM 1369 O O . ALA A 1 184 ? -10.948 2.867 -3.960 1.00 97.12 184 ALA A O 1
ATOM 1370 N N . LEU A 1 185 ? -8.864 3.706 -3.960 1.00 96.56 185 LEU A N 1
ATOM 1371 C CA . LEU A 1 185 ? -9.292 5.094 -3.743 1.00 96.56 185 LEU A CA 1
ATOM 1372 C C . LEU A 1 185 ? -10.087 5.642 -4.932 1.00 96.56 185 LEU A C 1
ATOM 1374 O O . LEU A 1 185 ? -11.083 6.333 -4.739 1.00 96.56 185 LEU A O 1
ATOM 1378 N N . HIS A 1 186 ? -9.689 5.310 -6.161 1.00 96.00 186 HIS A N 1
ATOM 1379 C CA . HIS A 1 186 ? -10.433 5.679 -7.363 1.00 96.00 186 HIS A CA 1
ATOM 1380 C C . HIS A 1 186 ? -11.867 5.136 -7.318 1.00 96.00 186 HIS A C 1
ATOM 1382 O O . HIS A 1 186 ? -12.822 5.877 -7.557 1.00 96.00 186 HIS A O 1
ATOM 1388 N N . ILE A 1 187 ? -12.026 3.862 -6.953 1.00 95.62 187 ILE A N 1
ATOM 1389 C CA . ILE A 1 187 ? -13.331 3.221 -6.780 1.00 95.62 187 ILE A CA 1
ATOM 1390 C C . ILE A 1 187 ? -14.119 3.912 -5.670 1.00 95.62 187 ILE A C 1
ATOM 1392 O O . ILE A 1 187 ? -15.254 4.303 -5.922 1.00 95.62 187 ILE A O 1
ATOM 1396 N N . ALA A 1 188 ? -13.512 4.164 -4.508 1.00 95.38 188 ALA A N 1
ATOM 1397 C CA . ALA A 1 188 ? -14.166 4.867 -3.404 1.00 95.38 188 ALA A CA 1
ATOM 1398 C C . ALA A 1 188 ? -14.645 6.279 -3.795 1.00 95.38 188 ALA A C 1
ATOM 1400 O O . ALA A 1 188 ? -15.738 6.686 -3.420 1.00 95.38 188 ALA A O 1
ATOM 1401 N N . CYS A 1 189 ? -13.890 7.020 -4.608 1.00 95.12 189 CYS A N 1
ATOM 1402 C CA . CYS A 1 189 ? -14.312 8.351 -5.048 1.00 95.12 189 CYS A CA 1
ATOM 1403 C C . CYS A 1 189 ? -15.445 8.325 -6.082 1.00 95.12 189 CYS A C 1
ATOM 1405 O O . CYS A 1 189 ? -16.293 9.219 -6.102 1.00 95.12 189 CYS A O 1
ATOM 1407 N N . ARG A 1 190 ? -15.488 7.316 -6.960 1.00 93.44 190 ARG A N 1
ATOM 1408 C CA . ARG A 1 190 ? -16.561 7.182 -7.964 1.00 93.44 190 ARG A CA 1
ATOM 1409 C C . ARG A 1 190 ? -17.813 6.521 -7.396 1.00 93.44 190 ARG A C 1
ATOM 1411 O O . ARG A 1 190 ? -18.916 6.824 -7.850 1.00 93.44 190 ARG A O 1
ATOM 1418 N N . GLN A 1 191 ? -17.633 5.624 -6.435 1.00 93.06 191 GLN A N 1
ATOM 1419 C CA . GLN A 1 191 ? -18.657 4.845 -5.752 1.00 93.06 191 GLN A CA 1
ATOM 1420 C C . GLN A 1 191 ? -18.359 4.878 -4.245 1.00 93.06 191 GLN A C 1
ATOM 1422 O O . GLN A 1 191 ? -17.755 3.936 -3.725 1.00 93.06 191 GLN A O 1
ATOM 1427 N N . PRO A 1 192 ? -18.752 5.962 -3.547 1.00 93.00 192 PRO A N 1
ATOM 1428 C CA . PRO A 1 192 ? -18.535 6.083 -2.112 1.00 93.00 192 PRO A CA 1
ATOM 1429 C C . PRO A 1 192 ? -19.061 4.858 -1.359 1.00 93.00 192 PRO A C 1
ATOM 1431 O O . PRO A 1 192 ? -20.176 4.414 -1.655 1.00 93.00 192 PRO A O 1
ATOM 1434 N N . PRO A 1 193 ? -18.283 4.299 -0.413 1.00 93.06 193 PRO A N 1
ATOM 1435 C CA . PRO A 1 193 ? -18.724 3.171 0.393 1.00 93.06 193 PRO A CA 1
ATOM 1436 C C . PRO A 1 193 ? -20.036 3.495 1.112 1.00 93.06 193 PRO A C 1
ATOM 1438 O O . PRO A 1 193 ? -20.196 4.564 1.699 1.00 93.06 193 PRO A O 1
ATOM 1441 N N . GLU A 1 194 ? -20.982 2.559 1.063 1.00 93.06 194 GLU A N 1
ATOM 1442 C CA . GLU A 1 194 ? -22.233 2.668 1.808 1.00 93.06 194 GLU A CA 1
ATOM 1443 C C . GLU A 1 194 ? -21.990 2.248 3.268 1.00 93.06 194 GLU A C 1
ATOM 1445 O O . GLU A 1 194 ? -21.471 1.149 3.501 1.00 93.06 194 GLU A O 1
ATOM 1450 N N . PRO A 1 195 ? -22.366 3.068 4.267 1.00 92.94 195 PRO A N 1
ATOM 1451 C CA . PRO A 1 195 ? -22.167 2.709 5.664 1.00 92.94 195 PRO A CA 1
ATOM 1452 C C . PRO A 1 195 ? -22.808 1.366 6.027 1.00 92.94 195 PRO A C 1
ATOM 1454 O O . PRO A 1 195 ? -23.973 1.101 5.727 1.00 92.94 195 PRO A O 1
ATOM 1457 N N . GLY A 1 196 ? -22.039 0.503 6.693 1.00 93.25 196 GLY A N 1
ATOM 1458 C CA . GLY A 1 196 ? -22.496 -0.819 7.126 1.00 93.25 196 GLY A CA 1
ATOM 1459 C C . GLY A 1 196 ? -22.480 -1.881 6.026 1.00 93.25 196 GLY A C 1
ATOM 1460 O O . GLY A 1 196 ? -23.034 -2.968 6.219 1.00 93.25 196 GLY A O 1
ATOM 1461 N N . LYS A 1 197 ? -21.854 -1.597 4.878 1.00 95.00 197 LYS A N 1
ATOM 1462 C CA . LYS A 1 197 ? -21.610 -2.566 3.808 1.00 95.00 197 LYS A CA 1
ATOM 1463 C C . LYS A 1 197 ? -20.113 -2.821 3.629 1.00 95.00 197 LYS A C 1
ATOM 1465 O O . LYS A 1 197 ? -19.334 -1.874 3.705 1.00 95.00 197 LYS A O 1
ATOM 1470 N N . PRO A 1 198 ? -19.715 -4.070 3.328 1.00 94.19 198 PRO A N 1
ATOM 1471 C CA . PRO A 1 198 ? -18.361 -4.360 2.880 1.00 94.19 198 PRO A CA 1
ATOM 1472 C C . PRO A 1 198 ? -17.998 -3.550 1.634 1.00 94.19 198 PRO A C 1
ATOM 1474 O O . PRO A 1 198 ? -18.836 -3.327 0.755 1.00 94.19 198 PRO A O 1
ATOM 1477 N N . PHE A 1 199 ? -16.732 -3.167 1.537 1.00 95.69 199 PHE A N 1
ATOM 1478 C CA . PHE A 1 199 ? -16.179 -2.487 0.377 1.00 95.69 199 PHE A CA 1
ATOM 1479 C C . PHE A 1 199 ? -15.724 -3.483 -0.690 1.00 95.69 199 PHE A C 1
ATOM 1481 O O . PHE A 1 199 ? -15.196 -4.555 -0.392 1.00 95.69 199 PHE A O 1
ATOM 1488 N N . PHE A 1 200 ? -15.893 -3.098 -1.952 1.00 92.88 200 PHE A N 1
ATOM 1489 C CA . PHE A 1 200 ? -15.299 -3.778 -3.094 1.00 92.88 200 PHE A CA 1
ATOM 1490 C C . PHE A 1 200 ? -14.358 -2.793 -3.794 1.00 92.88 200 PHE A C 1
ATOM 1492 O O . PHE A 1 200 ? -14.799 -1.680 -4.084 1.00 92.88 200 PHE A O 1
ATOM 1499 N N . PRO A 1 201 ? -13.105 -3.160 -4.116 1.00 94.00 201 PRO A N 1
ATOM 1500 C CA . PRO A 1 201 ? -12.475 -4.487 -4.074 1.00 94.00 201 PRO A CA 1
ATOM 1501 C C . PRO A 1 201 ? -12.145 -4.983 -2.659 1.00 94.00 201 PRO A C 1
ATOM 1503 O O . PRO A 1 201 ? -11.889 -4.195 -1.752 1.00 94.00 201 PRO A O 1
ATOM 1506 N N . ASP A 1 202 ? -12.113 -6.307 -2.487 1.00 93.94 202 ASP A N 1
ATOM 1507 C CA . ASP A 1 202 ? -11.709 -6.924 -1.224 1.00 93.94 202 ASP A CA 1
ATOM 1508 C C . ASP A 1 202 ? -10.192 -6.801 -0.988 1.00 93.94 202 ASP A C 1
ATOM 1510 O O . ASP A 1 202 ? -9.393 -6.602 -1.908 1.00 93.94 202 ASP A O 1
ATOM 1514 N N . ALA A 1 203 ? -9.762 -6.970 0.264 1.00 94.75 203 ALA A N 1
ATOM 1515 C CA . ALA A 1 203 ? -8.341 -6.899 0.601 1.00 94.75 203 ALA A CA 1
ATOM 1516 C C . ALA A 1 203 ? -7.499 -7.951 -0.135 1.00 94.75 203 ALA A C 1
ATOM 1518 O O . ALA A 1 203 ? -6.336 -7.701 -0.443 1.00 94.75 203 ALA A O 1
ATOM 1519 N N . LYS A 1 204 ? -8.072 -9.115 -0.464 1.00 94.62 204 LYS A N 1
ATOM 1520 C CA . LYS A 1 204 ? -7.370 -10.136 -1.247 1.00 94.62 204 LYS A CA 1
ATOM 1521 C C . LYS A 1 204 ? -6.999 -9.618 -2.634 1.00 94.62 204 LYS A C 1
ATOM 1523 O O . LYS A 1 204 ? -5.909 -9.927 -3.095 1.00 94.62 204 LYS A O 1
ATOM 1528 N N . SER A 1 205 ? -7.874 -8.849 -3.279 1.00 94.88 205 SER A N 1
ATOM 1529 C CA . SER A 1 205 ? -7.598 -8.220 -4.572 1.00 94.88 205 SER A CA 1
ATOM 1530 C C . SER A 1 205 ? -6.633 -7.043 -4.438 1.00 94.88 205 SER A C 1
ATOM 1532 O O . SER A 1 205 ? -5.767 -6.870 -5.290 1.00 94.88 205 SER A O 1
ATOM 1534 N N . ILE A 1 206 ? -6.758 -6.256 -3.364 1.00 96.50 206 ILE A N 1
ATOM 1535 C CA . ILE A 1 206 ? -5.902 -5.088 -3.112 1.00 96.50 206 ILE A CA 1
ATOM 1536 C C . ILE A 1 206 ? -4.444 -5.508 -2.871 1.00 96.50 206 ILE A C 1
ATOM 1538 O O . ILE A 1 206 ? -3.534 -4.986 -3.513 1.00 96.50 206 ILE A O 1
ATOM 1542 N N . PHE A 1 207 ? -4.221 -6.494 -2.002 1.00 96.25 207 PHE A N 1
ATOM 1543 C CA . PHE A 1 207 ? -2.899 -7.046 -1.691 1.00 96.25 207 PHE A CA 1
ATOM 1544 C C . PHE A 1 207 ? -2.542 -8.224 -2.611 1.00 96.25 207 PHE A C 1
ATOM 1546 O O . PHE A 1 207 ? -2.070 -9.271 -2.157 1.00 96.25 207 PHE A O 1
ATOM 1553 N N . ASN A 1 208 ? -2.803 -8.062 -3.909 1.00 93.81 208 ASN A N 1
ATOM 1554 C CA . ASN A 1 208 ? -2.424 -9.003 -4.957 1.00 93.81 208 ASN A CA 1
ATOM 1555 C C . ASN A 1 208 ? -1.459 -8.348 -5.946 1.00 93.81 208 ASN A C 1
ATOM 1557 O O . ASN A 1 208 ? -1.451 -7.135 -6.105 1.00 93.81 208 ASN A O 1
ATOM 1561 N N . GLU A 1 209 ? -0.689 -9.156 -6.665 1.00 91.50 209 GLU A N 1
ATOM 1562 C CA . GLU A 1 209 ? 0.261 -8.719 -7.698 1.00 91.50 209 GLU A CA 1
ATOM 1563 C C . GLU A 1 209 ? -0.435 -8.524 -9.066 1.00 91.50 209 GLU A C 1
ATOM 1565 O O . GLU A 1 209 ? 0.170 -8.652 -10.127 1.00 91.50 209 GLU A O 1
ATOM 1570 N N . THR A 1 210 ? -1.739 -8.230 -9.055 1.00 93.25 210 THR A N 1
ATOM 1571 C CA . THR A 1 210 ? -2.551 -7.964 -10.250 1.00 93.25 210 THR A CA 1
ATOM 1572 C C . THR A 1 210 ? -3.289 -6.646 -10.092 1.00 93.25 210 THR A C 1
ATOM 1574 O O . THR A 1 210 ? -3.942 -6.444 -9.068 1.00 93.25 210 THR A O 1
ATOM 1577 N N . LEU A 1 211 ? -3.215 -5.779 -11.106 1.00 94.00 211 LEU A N 1
ATOM 1578 C CA . LEU A 1 211 ? -3.862 -4.470 -11.073 1.00 94.00 211 LEU A CA 1
ATOM 1579 C C . LEU A 1 211 ? -5.392 -4.613 -11.046 1.00 94.00 211 LEU A C 1
ATOM 1581 O O . LEU A 1 211 ? -5.976 -5.240 -11.933 1.00 94.00 211 LEU A O 1
ATOM 1585 N N . ILE A 1 212 ? -6.040 -3.990 -10.065 1.00 94.69 212 ILE A N 1
ATOM 1586 C CA . ILE A 1 212 ? -7.502 -3.888 -10.001 1.00 94.69 212 ILE A CA 1
ATOM 1587 C C . ILE A 1 212 ? -8.014 -2.952 -11.104 1.00 94.69 212 ILE A C 1
ATOM 1589 O O . ILE A 1 212 ? -7.457 -1.884 -11.352 1.00 94.69 212 ILE A O 1
ATOM 1593 N N . ALA A 1 213 ? -9.113 -3.336 -11.755 1.00 92.12 213 ALA A N 1
ATOM 1594 C CA . ALA A 1 213 ? -9.775 -2.481 -12.731 1.00 92.12 213 ALA A CA 1
ATOM 1595 C C . ALA A 1 213 ? -10.450 -1.285 -12.040 1.00 92.12 213 ALA A C 1
ATOM 1597 O O . ALA A 1 213 ? -11.284 -1.468 -11.153 1.00 92.12 213 ALA A O 1
ATOM 1598 N N . GLY A 1 214 ? -10.120 -0.071 -12.482 1.00 86.50 214 GLY A N 1
ATOM 1599 C CA . GLY A 1 214 ? -10.822 1.135 -12.052 1.00 86.50 214 GLY A CA 1
ATOM 1600 C C . GLY A 1 214 ? -12.278 1.182 -12.544 1.00 86.50 214 GLY A C 1
ATOM 1601 O O . GLY A 1 214 ? -12.667 0.410 -13.430 1.00 86.50 214 GLY A O 1
ATOM 1602 N N . PRO A 1 215 ? -13.097 2.105 -12.009 1.00 88.38 215 PRO A N 1
ATOM 1603 C CA . PRO A 1 215 ? -14.467 2.327 -12.453 1.00 88.38 215 PRO A CA 1
ATOM 1604 C C . PRO A 1 215 ? -14.544 2.625 -13.951 1.00 88.38 215 PRO A C 1
ATOM 1606 O O . PRO A 1 215 ? -13.650 3.242 -14.535 1.00 88.38 215 PRO A O 1
ATOM 1609 N N . ALA A 1 216 ? -15.649 2.220 -14.579 1.00 80.62 216 ALA A N 1
ATOM 1610 C CA . ALA A 1 216 ? -15.901 2.580 -15.967 1.00 80.62 216 ALA A CA 1
ATOM 1611 C C . ALA A 1 216 ? -15.975 4.115 -16.108 1.00 80.62 216 ALA A C 1
ATOM 1613 O O . ALA A 1 216 ? -16.592 4.775 -15.262 1.00 80.62 216 ALA A O 1
ATOM 1614 N N . PRO A 1 217 ? -15.395 4.691 -17.179 1.00 74.06 217 PRO A N 1
ATOM 1615 C CA . PRO A 1 217 ? -15.480 6.124 -17.414 1.00 74.06 217 PRO A CA 1
ATOM 1616 C C . PRO A 1 217 ? -16.954 6.546 -17.505 1.00 74.06 217 PRO A C 1
ATOM 1618 O O . PRO A 1 217 ? -17.779 5.781 -18.022 1.00 74.06 217 PRO A O 1
ATOM 1621 N N . PRO A 1 218 ? -17.316 7.747 -17.019 1.00 64.38 218 PRO A N 1
ATOM 1622 C CA . PRO A 1 218 ? -18.695 8.207 -17.051 1.00 64.38 218 PRO A CA 1
ATOM 1623 C C . PRO A 1 218 ? -19.215 8.189 -18.492 1.00 64.38 218 PRO A C 1
ATOM 1625 O O . PRO A 1 218 ? -18.687 8.867 -19.373 1.00 64.38 218 PRO A O 1
ATOM 1628 N N . SER A 1 219 ? -20.272 7.413 -18.745 1.00 58.03 219 SER A N 1
ATOM 1629 C CA . SER A 1 219 ? -20.982 7.471 -20.019 1.00 58.03 219 SER A CA 1
ATOM 1630 C C . SER A 1 219 ? -21.597 8.863 -20.150 1.00 58.03 219 SER A C 1
ATOM 1632 O O . SER A 1 219 ? -22.504 9.208 -19.390 1.00 58.03 219 SER A O 1
ATOM 1634 N N . SER A 1 220 ? -21.106 9.670 -21.086 1.00 48.28 220 SER A N 1
ATOM 1635 C CA . SER A 1 220 ? -21.628 11.001 -21.399 1.00 48.28 220 SER A CA 1
ATOM 1636 C C . SER A 1 220 ? -23.038 10.911 -21.997 1.00 48.28 220 SER A C 1
ATOM 1638 O O . SER A 1 220 ? -23.241 11.022 -23.200 1.00 48.28 220 SER A O 1
ATOM 1640 N N . ASN A 1 221 ? -24.039 10.703 -21.144 1.00 39.19 221 ASN A N 1
ATOM 1641 C CA . ASN A 1 221 ? -25.452 10.670 -21.515 1.00 39.19 221 ASN A CA 1
ATOM 1642 C C . ASN A 1 221 ? -26.225 11.789 -20.810 1.00 39.19 221 ASN A C 1
ATOM 1644 O O . ASN A 1 221 ? -27.174 11.533 -20.079 1.00 39.19 221 ASN A O 1
ATOM 1648 N N . THR A 1 222 ? -25.860 13.045 -21.066 1.00 40.75 222 THR A N 1
ATOM 1649 C CA . THR A 1 222 ? -26.747 14.196 -20.841 1.00 40.75 222 THR A CA 1
ATOM 1650 C C . THR A 1 222 ? -26.496 15.257 -21.906 1.00 40.75 222 THR A C 1
ATOM 1652 O O . THR A 1 222 ? -25.458 15.905 -21.961 1.00 40.75 222 THR A O 1
ATOM 1655 N N . GLY A 1 223 ? -27.472 15.425 -22.795 1.00 41.00 223 GLY A N 1
ATOM 1656 C CA . GLY A 1 223 ? -27.443 16.467 -23.814 1.00 41.00 223 GLY A CA 1
ATOM 1657 C C . GLY A 1 223 ? -28.317 16.114 -25.001 1.00 41.00 223 GLY A C 1
ATOM 1658 O O . GLY A 1 223 ? -27.820 15.739 -26.054 1.00 41.00 223 GLY A O 1
ATOM 1659 N N . HIS A 1 224 ? -29.633 16.209 -24.814 1.00 37.28 224 HIS A N 1
ATOM 1660 C CA . HIS A 1 224 ? -30.638 16.111 -25.868 1.00 37.28 224 HIS A CA 1
ATOM 1661 C C . HIS A 1 224 ? -30.207 16.857 -27.144 1.00 37.28 224 HIS A C 1
ATOM 1663 O O . HIS A 1 224 ? -30.270 18.084 -27.180 1.00 37.28 224 HIS A O 1
ATOM 1669 N N . ARG A 1 225 ? -29.824 16.112 -28.188 1.00 45.94 225 ARG A N 1
ATOM 1670 C CA . ARG A 1 225 ? -30.100 16.374 -29.613 1.00 45.94 225 ARG A CA 1
ATOM 1671 C C . ARG A 1 225 ? -29.523 15.234 -30.457 1.00 45.94 225 ARG A C 1
ATOM 1673 O O . ARG A 1 225 ? -28.330 14.967 -30.425 1.00 45.94 225 ARG A O 1
ATOM 1680 N N . SER A 1 226 ? -30.397 14.625 -31.261 1.00 46.47 226 SER A N 1
ATOM 1681 C CA . SER A 1 226 ? -30.098 13.710 -32.378 1.00 46.47 226 SER A CA 1
ATOM 1682 C C . SER A 1 226 ? -29.379 12.404 -32.019 1.00 46.47 226 SER A C 1
ATOM 1684 O O . SER A 1 226 ? -28.157 12.319 -31.967 1.00 46.47 226 SER A O 1
ATOM 1686 N N . GLY A 1 227 ? -30.178 11.350 -31.843 1.00 41.47 227 GLY A N 1
ATOM 1687 C CA . GLY A 1 227 ? -29.700 9.989 -31.661 1.00 41.47 227 GLY A CA 1
ATOM 1688 C C . GLY A 1 227 ? -28.835 9.499 -32.820 1.00 41.47 227 GLY A C 1
ATOM 1689 O O . GLY A 1 227 ? -29.253 9.519 -33.973 1.00 41.47 227 GLY A O 1
ATOM 1690 N N . LEU A 1 228 ? -27.663 8.967 -32.481 1.00 49.34 228 LEU A N 1
ATOM 1691 C CA . LEU A 1 228 ? -26.951 7.990 -33.292 1.00 49.34 228 LEU A CA 1
ATOM 1692 C C . LEU A 1 228 ? -26.607 6.801 -32.382 1.00 49.34 228 LEU A C 1
ATOM 1694 O O . LEU A 1 228 ? -25.753 6.878 -31.508 1.00 49.34 228 LEU A O 1
ATOM 1698 N N . HIS A 1 229 ? -27.343 5.713 -32.594 1.00 51.31 229 HIS A N 1
ATOM 1699 C CA . HIS A 1 229 ? -27.229 4.389 -31.984 1.00 51.31 229 HIS A CA 1
ATOM 1700 C C . HIS A 1 229 ? -25.767 3.971 -31.693 1.00 51.31 229 HIS A C 1
ATOM 1702 O O . HIS A 1 229 ? -24.952 3.903 -32.618 1.00 51.31 229 HIS A O 1
ATOM 1708 N N . GLY A 1 230 ? -25.453 3.652 -30.426 1.00 54.00 230 GLY A N 1
ATOM 1709 C CA . GLY A 1 230 ? -24.099 3.435 -29.874 1.00 54.00 230 GLY A CA 1
ATOM 1710 C C . GLY A 1 230 ? -23.205 2.413 -30.591 1.00 54.00 230 GLY A C 1
ATOM 1711 O O . GLY A 1 230 ? -21.986 2.448 -30.453 1.00 54.00 230 GLY A O 1
ATOM 1712 N N . TRP A 1 231 ? -23.764 1.575 -31.462 1.00 63.81 231 TRP A N 1
ATOM 1713 C CA . TRP A 1 231 ? -22.979 0.718 -32.356 1.00 63.81 231 TRP A CA 1
ATOM 1714 C C . TRP A 1 231 ? -22.097 1.511 -33.342 1.00 63.81 231 TRP A C 1
ATOM 1716 O O . TRP A 1 231 ? -21.022 1.048 -33.717 1.00 63.81 231 TRP A O 1
ATOM 1726 N N . LYS A 1 232 ? -22.494 2.735 -33.729 1.00 55.69 232 LYS A N 1
ATOM 1727 C CA . LYS A 1 232 ? -21.708 3.543 -34.675 1.00 55.69 232 LYS A CA 1
ATOM 1728 C C . LYS A 1 232 ? -20.409 4.085 -34.072 1.00 55.69 232 LYS A C 1
ATOM 1730 O O . LYS A 1 232 ? -19.473 4.328 -34.827 1.00 55.69 232 LYS A O 1
ATOM 1735 N N . LEU A 1 233 ? -20.321 4.226 -32.745 1.00 58.59 233 LEU A N 1
ATOM 1736 C CA . LEU A 1 233 ? -19.115 4.728 -32.079 1.00 58.59 233 LEU A CA 1
ATOM 1737 C C . LEU A 1 233 ? -18.056 3.627 -31.900 1.00 58.59 233 LEU A C 1
ATOM 1739 O O . LEU A 1 233 ? -16.877 3.868 -32.136 1.00 58.59 233 LEU A O 1
ATOM 1743 N N . ALA A 1 234 ? -18.476 2.393 -31.599 1.00 58.62 234 ALA A N 1
ATOM 1744 C CA . ALA A 1 234 ? -17.569 1.242 -31.562 1.00 58.62 234 ALA A CA 1
ATOM 1745 C C . ALA A 1 234 ? -16.957 0.955 -32.948 1.00 58.62 234 ALA A C 1
ATOM 1747 O O . ALA A 1 234 ? -15.751 0.747 -33.078 1.00 58.62 234 ALA A O 1
ATOM 1748 N N . VAL A 1 235 ? -17.767 1.042 -34.010 1.00 61.59 235 VAL A N 1
ATOM 1749 C CA . VAL A 1 235 ? -17.287 0.895 -35.395 1.00 61.59 235 VAL A CA 1
ATOM 1750 C C . VAL A 1 235 ? -16.333 2.032 -35.794 1.00 61.59 235 VAL A C 1
ATOM 1752 O O . VAL A 1 235 ? -15.400 1.801 -36.563 1.00 61.59 235 VAL A O 1
ATOM 1755 N N . ALA A 1 236 ? -16.502 3.237 -35.238 1.00 63.38 236 ALA A N 1
ATOM 1756 C CA . ALA A 1 236 ? -15.652 4.386 -35.549 1.00 63.38 236 ALA A CA 1
ATOM 1757 C C . ALA A 1 236 ? -14.206 4.246 -35.042 1.00 63.38 236 ALA A C 1
ATOM 1759 O O . ALA A 1 236 ? -13.310 4.807 -35.666 1.00 63.38 236 ALA A O 1
ATOM 1760 N N . ILE A 1 237 ? -13.960 3.495 -33.960 1.00 65.38 237 ILE A N 1
ATOM 1761 C CA . ILE A 1 237 ? -12.605 3.294 -33.409 1.00 65.38 237 ILE A CA 1
ATOM 1762 C C . ILE A 1 237 ? -11.927 2.065 -34.030 1.00 65.38 237 ILE A C 1
ATOM 1764 O O . ILE A 1 237 ? -10.728 2.086 -34.301 1.00 65.38 237 ILE A O 1
ATOM 1768 N N . VAL A 1 238 ? -12.685 1.008 -34.333 1.00 70.94 238 VAL A N 1
ATOM 1769 C CA . VAL A 1 238 ? -12.123 -0.221 -34.922 1.00 70.94 238 VAL A CA 1
ATOM 1770 C C . VAL A 1 238 ? -11.641 0.002 -36.366 1.00 70.94 238 VAL A C 1
ATOM 1772 O O . VAL A 1 238 ? -10.604 -0.532 -36.762 1.00 70.94 238 VAL A O 1
ATOM 1775 N N . LEU A 1 239 ? -12.336 0.839 -37.147 1.00 68.88 239 LEU A N 1
ATOM 1776 C CA . LEU A 1 239 ? -11.981 1.143 -38.541 1.00 68.88 239 LEU A CA 1
ATOM 1777 C C . LEU A 1 239 ? -10.586 1.774 -38.738 1.00 68.88 239 LEU A C 1
ATOM 1779 O O . LEU A 1 239 ? -9.836 1.259 -39.571 1.00 68.88 239 LEU A O 1
ATOM 1783 N N . PRO A 1 240 ? -10.186 2.844 -38.021 1.00 76.62 240 PRO A N 1
ATOM 1784 C CA . PRO A 1 240 ? -8.864 3.442 -38.193 1.00 76.62 240 PRO A CA 1
ATOM 1785 C C . PRO A 1 240 ? -7.735 2.545 -37.680 1.00 76.62 240 PRO A C 1
ATOM 1787 O O . PRO A 1 240 ? -6.655 2.572 -38.262 1.00 76.62 240 PRO A O 1
ATOM 1790 N N . VAL A 1 241 ? -7.964 1.715 -36.654 1.00 80.75 241 VAL A N 1
ATOM 1791 C CA . VAL A 1 241 ? -6.929 0.800 -36.143 1.00 80.75 241 VAL A CA 1
ATOM 1792 C C . VAL A 1 241 ? -6.640 -0.303 -37.160 1.00 80.75 241 VAL A C 1
ATOM 1794 O O . VAL A 1 241 ? -5.490 -0.490 -37.553 1.00 80.75 241 VAL A O 1
ATOM 1797 N N . ILE A 1 242 ? -7.675 -0.985 -37.660 1.00 83.75 242 ILE A N 1
ATOM 1798 C CA . ILE A 1 242 ? -7.497 -2.034 -38.676 1.00 83.75 242 ILE A CA 1
ATOM 1799 C C . ILE A 1 242 ? -6.985 -1.426 -39.991 1.00 83.75 242 ILE A C 1
ATOM 1801 O O . ILE A 1 242 ? -6.071 -1.974 -40.608 1.00 83.75 242 ILE A O 1
ATOM 1805 N N . GLY A 1 243 ? -7.505 -0.262 -40.393 1.00 85.06 243 GLY A N 1
ATOM 1806 C CA . GLY A 1 243 ? -7.028 0.466 -41.571 1.00 85.06 243 GLY A CA 1
ATOM 1807 C C . GLY A 1 243 ? -5.564 0.900 -41.452 1.00 85.06 243 GLY A C 1
ATOM 1808 O O . GLY A 1 243 ? -4.798 0.746 -42.404 1.00 85.06 243 GLY A O 1
ATOM 1809 N N . GLY A 1 244 ? -5.150 1.373 -40.275 1.00 88.25 244 GLY A N 1
ATOM 1810 C CA . GLY A 1 244 ? -3.773 1.753 -39.972 1.00 88.25 244 GLY A CA 1
ATOM 1811 C C . GLY A 1 244 ? -2.824 0.559 -40.012 1.00 88.25 244 GLY A C 1
ATOM 1812 O O . GLY A 1 244 ? -1.787 0.629 -40.665 1.00 88.25 244 GLY A O 1
ATOM 1813 N N . ILE A 1 245 ? -3.204 -0.568 -39.403 1.00 91.62 245 ILE A N 1
ATOM 1814 C CA . ILE A 1 245 ? -2.402 -1.801 -39.429 1.00 91.62 245 ILE A CA 1
ATOM 1815 C C . ILE A 1 245 ? -2.252 -2.322 -40.864 1.00 91.62 245 ILE A C 1
ATOM 1817 O O . ILE A 1 245 ? -1.149 -2.698 -41.263 1.00 91.62 245 ILE A O 1
ATOM 1821 N N . LEU A 1 246 ? -3.313 -2.305 -41.676 1.00 91.44 246 LEU A N 1
ATOM 1822 C CA . LEU A 1 246 ? -3.247 -2.727 -43.081 1.00 91.44 246 LEU A CA 1
ATOM 1823 C C . LEU A 1 246 ? -2.396 -1.780 -43.942 1.00 91.44 246 LEU A C 1
ATOM 1825 O O . LEU A 1 246 ? -1.625 -2.247 -44.779 1.00 91.44 246 LEU A O 1
ATOM 1829 N N . LEU A 1 247 ? -2.469 -0.465 -43.717 1.00 92.19 247 LEU A N 1
ATOM 1830 C CA . LEU A 1 247 ? -1.616 0.501 -44.416 1.00 92.19 247 LEU A CA 1
ATOM 1831 C C . LEU A 1 247 ? -0.145 0.373 -44.013 1.00 92.19 247 LEU A C 1
ATOM 1833 O O . LEU A 1 247 ? 0.726 0.358 -44.883 1.00 92.19 247 LEU A O 1
ATOM 1837 N N . ILE A 1 248 ? 0.154 0.254 -42.719 1.00 93.69 248 ILE A N 1
ATOM 1838 C CA . ILE A 1 248 ? 1.531 0.120 -42.226 1.00 93.69 248 ILE A CA 1
ATOM 1839 C C . ILE A 1 248 ? 2.119 -1.218 -42.677 1.00 93.69 248 ILE A C 1
ATOM 1841 O O . ILE A 1 248 ? 3.213 -1.249 -43.233 1.00 93.69 248 ILE A O 1
ATOM 1845 N N . SER A 1 249 ? 1.387 -2.324 -42.524 1.00 92.62 249 SER A N 1
ATOM 1846 C CA . SER A 1 249 ? 1.854 -3.636 -42.989 1.00 92.62 249 SER A CA 1
ATOM 1847 C C . SER A 1 249 ? 2.021 -3.677 -44.511 1.00 92.62 249 SER A C 1
ATOM 1849 O O . SER A 1 249 ? 3.052 -4.146 -44.987 1.00 92.62 249 SER A O 1
ATOM 1851 N N . GLY A 1 250 ? 1.085 -3.116 -45.284 1.00 93.69 250 GLY A N 1
ATOM 1852 C CA . GLY A 1 250 ? 1.169 -3.041 -46.744 1.00 93.69 250 GLY A CA 1
ATOM 1853 C C . GLY A 1 250 ? 2.319 -2.162 -47.245 1.00 93.69 250 GLY A C 1
ATOM 1854 O O . GLY A 1 250 ? 3.019 -2.542 -48.184 1.00 93.69 250 GLY A O 1
ATOM 1855 N N . THR A 1 251 ? 2.567 -1.016 -46.604 1.00 92.81 251 THR A N 1
ATOM 1856 C CA . THR A 1 251 ? 3.698 -0.135 -46.947 1.00 92.81 251 THR A CA 1
ATOM 1857 C C . THR A 1 251 ? 5.033 -0.743 -46.535 1.00 92.81 251 THR A C 1
ATOM 1859 O O . THR A 1 251 ? 5.943 -0.770 -47.358 1.00 92.81 251 THR A O 1
ATOM 1862 N N . CYS A 1 252 ? 5.153 -1.320 -45.335 1.00 94.25 252 CYS A N 1
ATOM 1863 C CA . CYS A 1 252 ? 6.349 -2.053 -44.912 1.00 94.25 252 CYS A CA 1
ATOM 1864 C C . CYS A 1 252 ? 6.629 -3.255 -45.821 1.00 94.25 252 CYS A C 1
ATOM 1866 O O . CYS A 1 252 ? 7.764 -3.438 -46.262 1.00 94.25 252 CYS A O 1
ATOM 1868 N N . TRP A 1 253 ? 5.602 -4.033 -46.173 1.00 93.88 253 TRP A N 1
ATOM 1869 C CA . TRP A 1 253 ? 5.727 -5.159 -47.098 1.00 93.88 253 TRP A CA 1
ATOM 1870 C C . TRP A 1 253 ? 6.123 -4.698 -48.504 1.00 93.88 253 TRP A C 1
ATOM 1872 O O . TRP A 1 253 ? 7.046 -5.246 -49.107 1.00 93.88 253 TRP A O 1
ATOM 1882 N N . GLY A 1 254 ? 5.492 -3.636 -49.011 1.00 93.69 254 GLY A N 1
ATOM 1883 C CA . GLY A 1 254 ? 5.863 -2.996 -50.270 1.00 93.69 254 GLY A CA 1
ATOM 1884 C C . GLY A 1 254 ? 7.322 -2.543 -50.260 1.00 93.69 254 GLY A C 1
ATOM 1885 O O . GLY A 1 254 ? 8.092 -2.932 -51.137 1.00 93.69 254 GLY A O 1
ATOM 1886 N N . CYS A 1 255 ? 7.741 -1.801 -49.234 1.00 93.69 255 CYS A N 1
ATOM 1887 C CA . CYS A 1 255 ? 9.122 -1.364 -49.032 1.00 93.69 255 CYS A CA 1
ATOM 1888 C C . CYS A 1 255 ? 10.097 -2.547 -48.966 1.00 93.69 255 CYS A C 1
ATOM 1890 O O . CYS A 1 255 ? 11.152 -2.507 -49.602 1.00 93.69 255 CYS A O 1
ATOM 1892 N N . PHE A 1 256 ? 9.746 -3.630 -48.273 1.00 93.75 256 PHE A N 1
ATOM 1893 C CA . PHE A 1 256 ? 10.562 -4.842 -48.210 1.00 93.75 256 PHE A CA 1
ATOM 1894 C C . PHE A 1 256 ? 10.730 -5.494 -49.591 1.00 93.75 256 PHE A C 1
ATOM 1896 O O . PHE A 1 256 ? 11.847 -5.802 -50.010 1.00 93.75 256 PHE A O 1
ATOM 1903 N N . ILE A 1 257 ? 9.653 -5.632 -50.369 1.00 93.19 257 ILE A N 1
ATOM 1904 C CA . ILE A 1 257 ? 9.724 -6.193 -51.726 1.00 93.19 257 ILE A CA 1
ATOM 1905 C C . ILE A 1 257 ? 10.469 -5.258 -52.686 1.00 93.19 257 ILE A C 1
ATOM 1907 O O . ILE A 1 257 ? 11.273 -5.735 -53.487 1.00 93.19 257 ILE A O 1
ATOM 1911 N N . PHE A 1 258 ? 10.265 -3.940 -52.611 1.00 91.50 258 PHE A N 1
ATOM 1912 C CA . PHE A 1 258 ? 10.978 -2.968 -53.445 1.00 91.50 258 PHE A CA 1
ATOM 1913 C C . PHE A 1 258 ? 12.470 -2.918 -53.117 1.00 91.50 258 PHE A C 1
ATOM 1915 O O . PHE A 1 258 ? 13.287 -2.904 -54.037 1.00 91.50 258 PHE A O 1
ATOM 1922 N N . THR A 1 259 ? 12.851 -2.951 -51.839 1.00 89.88 259 THR A N 1
ATOM 1923 C CA . THR A 1 259 ? 14.262 -3.014 -51.430 1.00 89.88 259 THR A CA 1
ATOM 1924 C C . THR A 1 259 ? 14.894 -4.345 -51.828 1.00 89.88 259 THR A C 1
ATOM 1926 O O . THR A 1 259 ? 16.005 -4.341 -52.359 1.00 89.88 259 THR A O 1
ATOM 1929 N N . ARG A 1 260 ? 14.178 -5.472 -51.699 1.00 90.69 260 ARG A N 1
ATOM 1930 C CA . ARG A 1 260 ? 14.650 -6.789 -52.156 1.00 90.69 260 ARG A CA 1
ATOM 1931 C C . ARG A 1 260 ? 14.787 -6.857 -53.678 1.00 90.69 260 ARG A C 1
ATOM 1933 O O . ARG A 1 260 ? 15.838 -7.268 -54.163 1.00 90.69 260 ARG A O 1
ATOM 1940 N N . LYS A 1 261 ? 13.800 -6.381 -54.448 1.00 88.00 261 LYS A N 1
ATOM 1941 C CA . LYS A 1 261 ? 13.885 -6.284 -55.920 1.00 88.00 261 LYS A CA 1
ATOM 1942 C C . LYS A 1 261 ? 14.978 -5.316 -56.362 1.00 88.00 261 LYS A C 1
ATOM 1944 O O . LYS A 1 261 ? 15.677 -5.602 -57.329 1.00 88.00 261 LYS A O 1
ATOM 1949 N N . ARG A 1 262 ? 15.167 -4.190 -55.665 1.00 87.50 262 ARG A N 1
ATOM 1950 C CA . ARG A 1 262 ? 16.264 -3.252 -55.941 1.00 87.50 262 ARG A CA 1
ATOM 1951 C C . ARG A 1 262 ? 17.615 -3.913 -55.692 1.00 87.50 262 ARG A C 1
ATOM 1953 O O . ARG A 1 262 ? 18.479 -3.809 -56.553 1.00 87.50 262 ARG A O 1
ATOM 1960 N N . ARG A 1 263 ? 17.785 -4.644 -54.583 1.00 84.19 263 ARG A N 1
ATOM 1961 C CA . ARG A 1 263 ? 19.004 -5.425 -54.309 1.00 84.19 263 ARG A CA 1
ATOM 1962 C C . ARG A 1 263 ? 19.235 -6.509 -55.367 1.00 84.19 263 ARG A C 1
ATOM 1964 O O . ARG A 1 263 ? 20.350 -6.625 -55.856 1.00 84.19 263 ARG A O 1
ATOM 1971 N N . GLN A 1 264 ? 18.193 -7.219 -55.809 1.00 84.62 264 GLN A N 1
ATOM 1972 C CA . GLN A 1 264 ? 18.302 -8.199 -56.900 1.00 84.62 264 GLN A CA 1
ATOM 1973 C C . GLN A 1 264 ? 18.702 -7.554 -58.236 1.00 84.62 264 GLN A C 1
ATOM 1975 O O . GLN A 1 264 ? 19.570 -8.075 -58.929 1.00 84.62 264 GLN A O 1
ATOM 1980 N N . ARG A 1 265 ? 18.144 -6.385 -58.580 1.00 81.31 265 ARG A N 1
ATOM 1981 C CA . ARG A 1 265 ? 18.549 -5.633 -59.780 1.00 81.31 265 ARG A CA 1
ATOM 1982 C C . ARG A 1 265 ? 19.987 -5.117 -59.681 1.00 81.31 265 ARG A C 1
ATOM 1984 O O . ARG A 1 265 ? 20.694 -5.134 -60.679 1.00 81.31 265 ARG A O 1
ATOM 1991 N N . MET A 1 266 ? 20.434 -4.690 -58.499 1.00 76.81 266 MET A N 1
ATOM 1992 C CA . MET A 1 266 ? 21.829 -4.282 -58.265 1.00 76.81 266 MET A CA 1
ATOM 1993 C C . MET A 1 266 ? 22.802 -5.469 -58.369 1.00 76.81 266 MET A C 1
ATOM 1995 O O . MET A 1 266 ? 23.906 -5.298 -58.872 1.00 76.81 266 MET A O 1
ATOM 1999 N N . ALA A 1 267 ? 22.382 -6.672 -57.960 1.00 78.00 267 ALA A N 1
ATOM 2000 C CA . ALA A 1 267 ? 23.171 -7.891 -58.138 1.00 78.00 267 ALA A CA 1
ATOM 2001 C C . ALA A 1 267 ? 23.256 -8.319 -59.617 1.00 78.00 267 ALA A C 1
ATOM 2003 O O . ALA A 1 267 ? 24.307 -8.760 -60.068 1.00 78.00 267 ALA A O 1
ATOM 2004 N N . GLN A 1 268 ? 22.182 -8.139 -60.397 1.00 74.00 268 GLN A N 1
ATOM 2005 C CA . GLN A 1 268 ? 22.162 -8.483 -61.826 1.00 74.00 268 GLN A CA 1
ATOM 2006 C C . GLN A 1 268 ? 22.897 -7.475 -62.716 1.00 74.00 268 GLN A C 1
ATOM 2008 O O . GLN A 1 268 ? 23.427 -7.859 -63.753 1.00 74.00 268 GLN A O 1
ATOM 2013 N N . THR A 1 269 ? 22.960 -6.192 -62.343 1.00 66.25 269 THR A N 1
ATOM 2014 C CA . THR A 1 269 ? 23.651 -5.185 -63.166 1.00 66.25 269 THR A CA 1
ATOM 2015 C C . THR A 1 269 ? 25.173 -5.238 -63.059 1.00 66.25 269 THR A C 1
ATOM 2017 O O . THR A 1 269 ? 25.831 -4.445 -63.726 1.00 66.25 269 THR A O 1
ATOM 2020 N N . GLY A 1 270 ? 25.753 -6.149 -62.262 1.00 58.53 270 GLY A N 1
ATOM 2021 C CA . GLY A 1 270 ? 27.187 -6.479 -62.288 1.00 58.53 270 GLY A CA 1
ATOM 2022 C C . GLY A 1 270 ? 28.148 -5.312 -62.017 1.00 58.53 270 GLY A C 1
ATOM 2023 O O . GLY A 1 270 ? 29.360 -5.466 -62.136 1.00 58.53 270 GLY A O 1
ATOM 2024 N N . ARG A 1 271 ? 27.648 -4.128 -61.642 1.00 58.38 271 ARG A N 1
ATOM 2025 C CA . ARG A 1 271 ? 28.464 -2.916 -61.462 1.00 58.38 271 ARG A CA 1
ATOM 2026 C C . ARG A 1 271 ? 29.098 -2.804 -60.078 1.00 58.38 271 ARG A C 1
ATOM 2028 O O . ARG A 1 271 ? 29.854 -1.865 -59.854 1.00 58.38 271 ARG A O 1
ATOM 2035 N N . MET A 1 272 ? 28.851 -3.753 -59.172 1.00 56.31 272 MET A N 1
ATOM 2036 C CA . MET A 1 272 ? 29.473 -3.740 -57.843 1.00 56.31 272 MET A CA 1
ATOM 2037 C C . MET A 1 272 ? 30.937 -4.206 -57.829 1.00 56.31 272 MET A C 1
ATOM 2039 O O . MET A 1 272 ? 31.640 -3.882 -56.879 1.00 56.31 272 MET A O 1
ATOM 2043 N N . SER A 1 273 ? 31.457 -4.834 -58.890 1.00 55.78 273 SER A N 1
ATOM 2044 C CA . SER A 1 273 ? 32.875 -5.237 -58.910 1.00 55.78 273 SER A CA 1
ATOM 2045 C C . SER A 1 273 ? 33.873 -4.099 -59.150 1.00 55.78 273 SER A C 1
ATOM 2047 O O . SER A 1 273 ? 35.057 -4.311 -58.942 1.00 55.78 273 SER A O 1
ATOM 2049 N N . ARG A 1 274 ? 33.450 -2.883 -59.531 1.00 56.06 274 ARG A N 1
ATOM 2050 C CA . ARG A 1 274 ? 34.406 -1.792 -59.824 1.00 56.06 274 ARG A CA 1
ATOM 2051 C C . ARG A 1 274 ? 34.743 -0.867 -58.657 1.00 56.06 274 ARG A C 1
ATOM 2053 O O . ARG A 1 274 ? 35.723 -0.141 -58.745 1.00 56.06 274 ARG A O 1
ATOM 2060 N N . VAL A 1 275 ? 33.973 -0.885 -57.569 1.00 56.50 275 VAL A N 1
ATOM 2061 C CA . VAL A 1 275 ? 34.226 0.034 -56.440 1.00 56.50 275 VAL A CA 1
ATOM 2062 C C . VAL A 1 275 ? 35.308 -0.508 -55.498 1.00 56.50 275 VAL A C 1
ATOM 2064 O O . VAL A 1 275 ? 36.004 0.276 -54.860 1.00 56.50 275 VAL A O 1
ATOM 2067 N N . HIS A 1 276 ? 35.529 -1.828 -55.473 1.00 54.56 276 HIS A N 1
ATOM 2068 C CA . HIS A 1 276 ? 36.615 -2.416 -54.685 1.00 54.56 276 HIS A CA 1
ATOM 2069 C C . HIS A 1 276 ? 38.005 -2.239 -55.318 1.00 54.56 276 HIS A C 1
ATOM 2071 O O . HIS A 1 276 ? 38.970 -2.111 -54.574 1.00 54.56 276 HIS A O 1
ATOM 2077 N N . GLU A 1 277 ? 38.128 -2.125 -56.645 1.00 56.06 277 GLU A N 1
ATOM 2078 C CA . GLU A 1 277 ? 39.431 -1.838 -57.276 1.00 56.06 277 GLU A CA 1
ATOM 2079 C C . GLU A 1 277 ? 39.851 -0.368 -57.123 1.00 56.06 277 GLU A C 1
ATOM 2081 O O . GLU A 1 277 ? 41.019 -0.092 -56.890 1.00 56.06 277 GLU A O 1
ATOM 2086 N N . SER A 1 278 ? 38.923 0.597 -57.145 1.00 56.72 278 SER A N 1
ATOM 2087 C CA . SER A 1 278 ? 39.282 2.023 -57.023 1.00 56.72 278 SER A CA 1
ATOM 2088 C C . SER A 1 278 ? 39.576 2.500 -55.593 1.00 56.72 278 SER A C 1
ATOM 2090 O O . SER A 1 278 ? 39.922 3.663 -55.395 1.00 56.72 278 SER A O 1
ATOM 2092 N N . HIS A 1 279 ? 39.380 1.656 -54.577 1.00 54.06 279 HIS A N 1
ATOM 2093 C CA . HIS A 1 279 ? 39.706 1.977 -53.179 1.00 54.06 279 HIS A CA 1
ATOM 2094 C C . HIS A 1 279 ? 40.782 1.073 -52.573 1.00 54.06 279 HIS A C 1
ATOM 2096 O O . HIS A 1 279 ? 41.273 1.391 -51.492 1.00 54.06 279 HIS A O 1
ATOM 2102 N N . ALA A 1 280 ? 41.211 0.021 -53.277 1.00 56.47 280 ALA A N 1
ATOM 2103 C CA . ALA A 1 280 ? 42.361 -0.777 -52.861 1.00 56.47 280 ALA A CA 1
ATOM 2104 C C . ALA A 1 280 ? 43.666 0.045 -52.877 1.00 56.47 280 ALA A C 1
ATOM 2106 O O . ALA A 1 280 ? 44.466 -0.078 -51.957 1.00 56.47 280 ALA A O 1
ATOM 2107 N N . ASP A 1 281 ? 43.819 0.979 -53.822 1.00 56.75 281 ASP A N 1
ATOM 2108 C CA . ASP A 1 281 ? 45.027 1.817 -53.926 1.00 56.75 281 ASP A CA 1
ATOM 2109 C C . ASP A 1 281 ? 44.997 3.083 -53.044 1.00 56.75 281 ASP A C 1
ATOM 2111 O O . ASP A 1 281 ? 45.986 3.804 -52.941 1.00 56.75 281 ASP A O 1
ATOM 2115 N N . SER A 1 282 ? 43.873 3.367 -52.373 1.00 55.31 282 SER A N 1
ATOM 2116 C CA . SER A 1 282 ? 43.679 4.570 -51.541 1.00 55.31 282 SER A CA 1
ATOM 2117 C C . SER A 1 282 ? 43.628 4.272 -50.037 1.00 55.31 282 SER A C 1
ATOM 2119 O O . SER A 1 282 ? 43.527 5.203 -49.234 1.00 55.31 282 SER A O 1
ATOM 2121 N N . MET A 1 283 ? 43.702 3.006 -49.621 1.00 47.53 283 MET A N 1
ATOM 2122 C CA . MET A 1 283 ? 43.697 2.621 -48.208 1.00 47.53 283 MET A CA 1
ATOM 2123 C C . MET A 1 283 ? 45.118 2.491 -47.650 1.00 47.53 283 MET A C 1
ATOM 2125 O O . MET A 1 283 ? 45.517 1.445 -47.153 1.00 47.53 283 MET A O 1
ATOM 2129 N N . TYR A 1 284 ? 45.860 3.600 -47.644 1.00 49.12 284 TYR A N 1
ATOM 2130 C CA . TYR A 1 284 ? 46.859 3.836 -46.599 1.00 49.12 284 TYR A CA 1
ATOM 2131 C C . TYR A 1 284 ? 46.169 4.642 -45.489 1.00 49.12 284 TYR A C 1
ATOM 2133 O O . TYR A 1 284 ? 46.353 5.848 -45.344 1.00 49.12 284 TYR A O 1
ATOM 2141 N N . SER A 1 285 ? 45.266 3.984 -44.755 1.00 48.94 285 SER A N 1
ATOM 2142 C CA . SER A 1 285 ? 44.607 4.591 -43.597 1.00 48.94 285 SER A CA 1
ATOM 2143 C C . SER A 1 285 ? 45.639 4.770 -42.477 1.00 48.94 285 SER A C 1
ATOM 2145 O O . SER A 1 285 ? 46.179 3.769 -42.002 1.00 48.94 285 SER A O 1
ATOM 2147 N N . PRO A 1 286 ? 45.872 5.996 -41.967 1.00 54.25 286 PRO A N 1
ATOM 2148 C CA . PRO A 1 286 ? 46.849 6.275 -40.905 1.00 54.25 286 PRO A CA 1
ATOM 2149 C C . PRO A 1 286 ? 46.495 5.656 -39.536 1.00 54.25 286 PRO A C 1
ATOM 2151 O O . PRO A 1 286 ? 47.145 5.946 -38.534 1.00 54.25 286 PRO A O 1
ATOM 2154 N N . MET A 1 287 ? 45.488 4.779 -39.472 1.00 51.81 287 MET A N 1
ATOM 2155 C CA . MET A 1 287 ? 45.115 4.038 -38.269 1.00 51.81 287 MET A CA 1
ATOM 2156 C C . MET A 1 287 ? 45.695 2.618 -38.192 1.00 51.81 287 MET A C 1
ATOM 2158 O O . MET A 1 287 ? 45.765 2.091 -37.085 1.00 51.81 287 MET A O 1
ATOM 2162 N N . SER A 1 288 ? 46.196 2.014 -39.282 1.00 53.72 288 SER A N 1
ATOM 2163 C CA . SER A 1 288 ? 46.851 0.693 -39.176 1.00 53.72 288 SER A CA 1
ATOM 2164 C C . SER A 1 288 ? 48.294 0.785 -38.663 1.00 53.72 288 SER A C 1
ATOM 2166 O O . SER A 1 288 ? 48.702 -0.050 -37.866 1.00 53.72 288 SER A O 1
ATOM 2168 N N . ALA A 1 289 ? 49.026 1.863 -38.971 1.00 50.59 289 ALA A N 1
ATOM 2169 C CA . ALA A 1 289 ? 50.371 2.091 -38.422 1.00 50.59 289 ALA A CA 1
ATOM 2170 C C . ALA A 1 289 ? 50.363 2.338 -36.899 1.00 50.59 289 ALA A C 1
ATOM 2172 O O . ALA A 1 289 ? 51.320 2.018 -36.197 1.00 50.59 289 ALA A O 1
ATOM 2173 N N . LYS A 1 290 ? 49.256 2.865 -36.356 1.00 51.94 290 LYS A N 1
ATOM 2174 C CA . LYS A 1 290 ? 49.087 3.059 -34.907 1.00 51.94 290 LYS A CA 1
ATOM 2175 C C . LYS A 1 290 ? 48.641 1.779 -34.196 1.00 51.94 290 LYS A C 1
ATOM 2177 O O . LYS A 1 290 ? 48.933 1.621 -33.017 1.00 51.94 290 LYS A O 1
ATOM 2182 N N . ALA A 1 291 ? 48.000 0.859 -34.921 1.00 52.38 291 ALA A N 1
ATOM 2183 C CA . ALA A 1 291 ? 47.617 -0.465 -34.438 1.00 52.38 291 ALA A CA 1
ATOM 2184 C C . ALA A 1 291 ? 48.786 -1.477 -34.420 1.00 52.38 291 ALA A C 1
ATOM 2186 O O . ALA A 1 291 ? 48.636 -2.572 -33.888 1.00 52.38 291 ALA A O 1
ATOM 2187 N N . GLU A 1 292 ? 49.950 -1.118 -34.959 1.00 54.16 292 GLU A N 1
ATOM 2188 C CA . GLU A 1 292 ? 51.170 -1.931 -34.863 1.00 54.16 292 GLU A CA 1
ATOM 2189 C C . GLU A 1 292 ? 52.185 -1.348 -33.865 1.00 54.16 292 GLU A C 1
ATOM 2191 O O . GLU A 1 292 ? 52.972 -2.092 -33.286 1.00 54.16 292 GLU A O 1
ATOM 2196 N N . ALA A 1 293 ? 52.103 -0.047 -33.557 1.00 52.38 293 ALA A N 1
ATOM 2197 C CA . ALA A 1 293 ? 52.972 0.613 -32.578 1.00 52.38 293 ALA A CA 1
ATOM 2198 C C . ALA A 1 293 ? 52.716 0.179 -31.119 1.00 52.38 293 ALA A C 1
ATOM 2200 O O . ALA A 1 293 ? 53.657 0.098 -30.338 1.00 52.38 293 ALA A O 1
ATOM 2201 N N . TRP A 1 294 ? 51.480 -0.173 -30.743 1.00 53.00 294 TRP A N 1
ATOM 2202 C CA . TRP A 1 294 ? 51.173 -0.642 -29.377 1.00 53.00 294 TRP A CA 1
ATOM 2203 C C . TRP A 1 294 ? 51.611 -2.090 -29.108 1.00 53.00 294 TRP A C 1
ATOM 2205 O O . TRP A 1 294 ? 51.642 -2.518 -27.960 1.00 53.00 294 TRP A O 1
ATOM 2215 N N . LYS A 1 295 ? 51.967 -2.852 -30.150 1.00 54.09 295 LYS A N 1
ATOM 2216 C CA . LYS A 1 295 ? 52.455 -4.235 -30.026 1.00 54.09 295 LYS A CA 1
ATOM 2217 C C . LYS A 1 295 ? 53.960 -4.326 -29.744 1.00 54.09 295 LYS A C 1
ATOM 2219 O O . LYS A 1 295 ? 54.443 -5.413 -29.441 1.00 54.09 295 LYS A O 1
ATOM 2224 N N . ALA A 1 296 ? 54.690 -3.213 -29.850 1.00 56.16 296 ALA A N 1
ATOM 2225 C CA . ALA A 1 296 ? 56.144 -3.153 -29.686 1.00 56.16 296 ALA A CA 1
ATOM 2226 C C . ALA A 1 296 ? 56.605 -2.661 -28.298 1.00 56.16 296 ALA A C 1
ATOM 2228 O O . ALA A 1 296 ? 57.806 -2.607 -28.045 1.00 56.16 296 ALA A O 1
ATOM 2229 N N . GLU A 1 297 ? 55.687 -2.351 -27.380 1.00 57.94 297 GLU A N 1
ATOM 2230 C CA . GLU A 1 297 ? 56.022 -1.874 -26.036 1.00 57.94 297 GLU A CA 1
ATOM 2231 C C . GLU A 1 297 ? 55.325 -2.734 -24.974 1.00 57.94 297 GLU A C 1
ATOM 2233 O O . GLU A 1 297 ? 54.102 -2.742 -24.858 1.00 57.94 297 GLU A O 1
ATOM 2238 N N . ASN A 1 298 ? 56.119 -3.475 -24.192 1.00 55.19 298 ASN A N 1
ATOM 2239 C CA . ASN A 1 298 ? 55.692 -4.219 -23.002 1.00 55.19 298 ASN A CA 1
ATOM 2240 C C . ASN A 1 298 ? 55.271 -3.251 -21.875 1.00 55.19 298 ASN A C 1
ATOM 2242 O O . ASN A 1 298 ? 55.935 -3.172 -20.841 1.00 55.19 298 ASN A O 1
ATOM 2246 N N . LEU A 1 299 ? 54.204 -2.478 -22.078 1.00 61.19 299 LEU A N 1
ATOM 2247 C CA . LEU A 1 299 ? 53.679 -1.548 -21.081 1.00 61.19 299 LEU A CA 1
ATOM 2248 C C . LEU A 1 299 ? 52.509 -2.194 -20.313 1.00 61.19 299 LEU A C 1
ATOM 2250 O O . LEU A 1 299 ? 51.579 -2.706 -20.941 1.00 61.19 299 LEU A O 1
ATOM 2254 N N . PRO A 1 300 ? 52.536 -2.197 -18.964 1.00 58.09 300 PRO A N 1
ATOM 2255 C CA . PRO A 1 300 ? 51.469 -2.762 -18.146 1.00 58.09 300 PRO A CA 1
ATOM 2256 C C . PRO A 1 300 ? 50.133 -2.065 -18.412 1.00 58.09 300 PRO A C 1
ATOM 2258 O O . PRO A 1 300 ? 50.057 -0.840 -18.515 1.00 58.09 300 PRO A O 1
ATOM 2261 N N . TRP A 1 301 ? 49.069 -2.860 -18.480 1.00 42.88 301 TRP A N 1
ATOM 2262 C CA . TRP A 1 301 ? 47.690 -2.387 -18.492 1.00 42.88 301 TRP A CA 1
ATOM 2263 C C . TRP A 1 301 ? 47.455 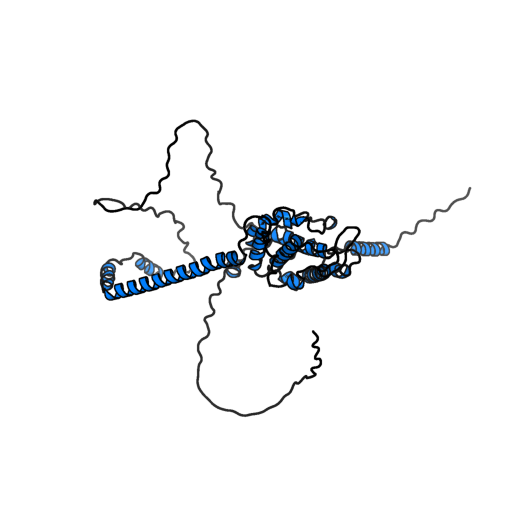-1.453 -17.288 1.00 42.88 301 TRP A C 1
ATOM 2265 O O . TRP A 1 301 ? 47.755 -1.816 -16.154 1.00 42.88 301 TRP A O 1
ATOM 2275 N N . GLY A 1 302 ? 46.954 -0.235 -17.526 1.00 54.53 302 GLY A N 1
ATOM 2276 C CA . GLY A 1 302 ? 46.526 0.667 -16.444 1.00 54.53 302 GLY A CA 1
ATOM 2277 C C . GLY A 1 302 ? 46.983 2.128 -16.507 1.00 54.53 302 GLY A C 1
ATOM 2278 O O . GLY A 1 302 ? 46.595 2.891 -15.629 1.00 54.53 302 GLY A O 1
ATOM 2279 N N . VAL A 1 303 ? 47.755 2.559 -17.514 1.00 54.69 303 VAL A N 1
ATOM 2280 C CA . VAL A 1 303 ? 48.232 3.957 -17.606 1.00 54.69 303 VAL A CA 1
ATOM 2281 C C . VAL A 1 303 ? 48.059 4.523 -19.019 1.00 54.69 303 VAL A C 1
ATOM 2283 O O . VAL A 1 303 ? 49.036 4.823 -19.691 1.00 54.69 303 VAL A O 1
ATOM 2286 N N . VAL A 1 304 ? 46.823 4.664 -19.508 1.00 54.62 304 VAL A N 1
ATOM 2287 C CA . VAL A 1 304 ? 46.541 5.550 -20.655 1.00 54.62 304 VAL A CA 1
ATOM 2288 C C . VAL A 1 304 ? 45.188 6.220 -20.449 1.00 54.62 304 VAL A C 1
ATOM 2290 O O . VAL A 1 304 ? 44.132 5.601 -20.554 1.00 54.62 304 VAL A O 1
ATOM 2293 N N . GLU A 1 305 ? 45.243 7.506 -20.130 1.00 59.50 305 GLU A N 1
ATOM 2294 C CA . GLU A 1 305 ? 44.093 8.385 -19.963 1.00 59.50 305 GLU A CA 1
ATOM 2295 C C . GLU A 1 305 ? 43.516 8.732 -21.352 1.00 59.50 305 GLU A C 1
ATOM 2297 O O . GLU A 1 305 ? 44.278 9.122 -22.245 1.00 59.50 305 GLU A O 1
ATOM 2302 N N . PRO A 1 306 ? 42.205 8.560 -21.605 1.00 64.44 306 PRO A N 1
ATOM 2303 C CA . PRO A 1 306 ? 41.633 8.869 -22.909 1.00 64.44 306 PRO A CA 1
ATOM 2304 C C . PRO A 1 306 ? 41.671 10.387 -23.164 1.00 64.44 306 PRO A C 1
ATOM 2306 O O . PRO A 1 306 ? 41.452 11.177 -22.241 1.00 64.44 306 PRO A O 1
ATOM 2309 N N . PRO A 1 307 ? 41.935 10.827 -24.409 1.00 58.50 307 PRO A N 1
ATOM 2310 C CA . PRO A 1 307 ? 42.116 12.237 -24.732 1.00 58.50 307 PRO A CA 1
ATOM 2311 C C . PRO A 1 307 ? 40.842 13.043 -24.442 1.00 58.50 307 PRO A C 1
ATOM 2313 O O . PRO A 1 307 ? 39.817 12.891 -25.108 1.00 58.50 307 PRO A O 1
ATOM 2316 N N . ARG A 1 308 ? 40.926 13.937 -23.450 1.00 56.88 308 ARG A N 1
ATOM 2317 C CA . ARG A 1 308 ? 39.901 14.933 -23.107 1.00 56.88 308 ARG A CA 1
ATOM 2318 C C . ARG A 1 308 ? 39.928 16.133 -24.060 1.00 56.88 308 ARG A C 1
ATOM 2320 O O . ARG A 1 308 ? 40.078 17.249 -23.595 1.00 56.88 308 ARG A O 1
ATOM 2327 N N . GLU A 1 309 ? 39.757 15.962 -25.366 1.00 53.28 309 GLU A N 1
ATOM 2328 C CA . GLU A 1 309 ? 39.497 17.115 -26.249 1.00 53.28 309 GLU A CA 1
ATOM 2329 C C . GLU A 1 309 ? 38.541 16.739 -27.392 1.00 53.28 309 GLU A C 1
ATOM 2331 O O . GLU A 1 309 ? 38.951 16.299 -28.461 1.00 53.28 309 GLU A O 1
ATOM 2336 N N . MET A 1 310 ? 37.234 16.934 -27.171 1.00 48.88 310 MET A N 1
ATOM 2337 C CA . MET A 1 310 ? 36.181 16.864 -28.203 1.00 48.88 310 MET A CA 1
ATOM 2338 C C . MET A 1 310 ? 35.761 18.260 -28.711 1.00 48.88 310 MET A C 1
ATOM 2340 O O . MET A 1 310 ? 34.590 18.515 -28.983 1.00 48.88 310 MET A O 1
ATOM 2344 N N . HIS A 1 311 ? 36.711 19.185 -28.873 1.00 50.81 311 HIS A N 1
ATOM 2345 C CA . HIS A 1 311 ? 36.432 20.546 -29.353 1.00 50.81 311 HIS A CA 1
ATOM 2346 C C . HIS A 1 311 ? 37.280 20.932 -30.570 1.00 50.81 311 HIS A C 1
ATOM 2348 O O . HIS A 1 311 ? 37.960 21.948 -30.553 1.00 50.81 311 HIS A O 1
ATOM 2354 N N . ALA A 1 312 ? 37.239 20.147 -31.650 1.00 44.94 312 ALA A N 1
ATOM 2355 C CA . ALA A 1 312 ? 37.783 20.584 -32.941 1.00 44.94 312 ALA A CA 1
ATOM 2356 C C . ALA A 1 312 ? 37.226 19.766 -34.119 1.00 44.94 312 ALA A C 1
ATOM 2358 O O . ALA A 1 312 ? 37.963 19.072 -34.813 1.00 44.94 312 ALA A O 1
ATOM 2359 N N . ILE A 1 313 ? 35.918 19.844 -34.379 1.00 48.44 313 ILE A N 1
ATOM 2360 C CA . ILE A 1 313 ? 35.366 19.461 -35.689 1.00 48.44 313 ILE A CA 1
ATOM 2361 C C . ILE A 1 313 ? 34.613 20.671 -36.245 1.00 48.44 313 ILE A C 1
ATOM 2363 O O . ILE A 1 313 ? 33.393 20.769 -36.160 1.00 48.44 313 ILE A O 1
ATOM 2367 N N . SER A 1 314 ? 35.377 21.623 -36.785 1.00 43.00 314 SER A N 1
ATOM 2368 C CA . SER A 1 314 ? 34.874 22.687 -37.660 1.00 43.00 314 SER A CA 1
ATOM 2369 C C . SER A 1 314 ? 35.198 22.315 -39.109 1.00 43.00 314 SER A C 1
ATOM 2371 O O . SER A 1 314 ? 36.363 22.045 -39.408 1.00 43.00 314 SER A O 1
ATOM 2373 N N . PRO A 1 315 ? 34.224 22.303 -40.035 1.00 46.22 315 PRO A N 1
ATOM 2374 C CA . PRO A 1 315 ? 34.489 22.029 -41.437 1.00 46.22 315 PRO A CA 1
ATOM 2375 C C . PRO A 1 315 ? 34.935 23.322 -42.131 1.00 46.22 315 PRO A C 1
ATOM 2377 O O . PRO A 1 315 ? 34.123 24.082 -42.650 1.00 46.22 315 PRO A O 1
ATOM 2380 N N . THR A 1 316 ? 36.240 23.581 -42.159 1.00 43.84 316 THR A N 1
ATOM 2381 C CA . THR A 1 316 ? 36.852 24.639 -42.979 1.00 43.84 316 THR A CA 1
ATOM 2382 C C . THR A 1 316 ? 37.661 24.021 -44.114 1.00 43.84 316 THR A C 1
ATOM 2384 O O . THR A 1 316 ? 38.883 24.059 -44.125 1.00 43.84 316 THR A O 1
ATOM 2387 N N . LEU A 1 317 ? 36.967 23.464 -45.110 1.00 44.62 317 LEU A N 1
ATOM 2388 C CA . LEU A 1 317 ? 37.540 23.189 -46.432 1.00 44.62 317 LEU A CA 1
ATOM 2389 C C . LEU A 1 317 ? 36.514 23.521 -47.521 1.00 44.62 317 LEU A C 1
ATOM 2391 O O . LEU A 1 317 ? 35.843 22.654 -48.070 1.00 44.62 317 LEU A O 1
ATOM 2395 N N . LEU A 1 318 ? 36.409 24.809 -47.844 1.00 41.44 318 LEU A N 1
ATOM 2396 C CA . LEU A 1 318 ? 35.879 25.271 -49.124 1.00 41.44 318 LEU A CA 1
ATOM 2397 C C . LEU A 1 318 ? 36.869 26.277 -49.712 1.00 41.44 318 LEU A C 1
ATOM 2399 O O . LEU A 1 318 ? 36.917 27.441 -49.315 1.00 41.44 318 LEU A O 1
ATOM 2403 N N . HIS A 1 319 ? 37.672 25.807 -50.665 1.00 47.06 319 HIS A N 1
ATOM 2404 C CA . HIS A 1 319 ? 38.358 26.650 -51.633 1.00 47.06 319 HIS A CA 1
ATOM 2405 C C . HIS A 1 319 ? 38.098 26.119 -53.042 1.00 47.06 319 HIS A C 1
ATOM 2407 O O . HIS A 1 319 ? 38.466 25.004 -53.390 1.00 47.06 319 HIS A O 1
ATOM 2413 N N . ALA A 1 320 ? 37.494 27.011 -53.825 1.00 42.75 320 ALA A N 1
ATOM 2414 C CA . ALA A 1 320 ? 37.661 27.187 -55.259 1.00 42.75 320 ALA A CA 1
ATOM 2415 C C . ALA A 1 320 ? 37.081 26.135 -56.235 1.00 42.75 320 ALA A C 1
ATOM 2417 O O . ALA A 1 320 ? 37.722 25.161 -56.606 1.00 42.75 320 ALA A O 1
ATOM 2418 N N . LYS A 1 321 ? 35.970 26.581 -56.851 1.00 40.06 321 LYS A N 1
ATOM 2419 C CA . LYS A 1 321 ? 35.785 26.706 -58.314 1.00 40.06 321 LYS A CA 1
ATOM 2420 C C . LYS A 1 321 ? 35.223 25.471 -59.034 1.00 40.06 321 LYS A C 1
ATOM 2422 O O . LYS A 1 321 ? 35.950 24.541 -59.327 1.00 40.06 321 LYS A O 1
ATOM 2427 N N . HIS A 1 322 ? 33.932 25.513 -59.383 1.00 46.72 322 HIS A N 1
ATOM 2428 C CA . HIS A 1 322 ? 33.402 25.502 -60.764 1.00 46.72 322 HIS A CA 1
ATOM 2429 C C . HIS A 1 322 ? 31.847 25.531 -60.753 1.00 46.72 322 HIS A C 1
ATOM 2431 O O . HIS A 1 322 ? 31.250 25.035 -59.798 1.00 46.72 322 HIS A O 1
ATOM 2437 N N . PRO A 1 323 ? 31.171 26.170 -61.737 1.00 45.84 323 PRO A N 1
ATOM 2438 C CA . PRO A 1 323 ? 29.795 26.647 -61.572 1.00 45.84 323 PRO A CA 1
ATOM 2439 C C . PRO A 1 323 ? 28.705 25.771 -62.223 1.00 45.84 323 PRO A C 1
ATOM 2441 O O . PRO A 1 323 ? 28.824 25.407 -63.389 1.00 45.84 323 PRO A O 1
ATOM 2444 N N . SER A 1 324 ? 27.596 25.635 -61.475 1.00 46.66 324 SER A N 1
ATOM 2445 C CA . SER A 1 324 ? 26.176 25.634 -61.909 1.00 46.66 324 SER A CA 1
ATOM 2446 C C . SER A 1 324 ? 25.625 24.466 -62.762 1.00 46.66 324 SER A C 1
ATOM 2448 O O . SER A 1 324 ? 26.366 23.828 -63.497 1.00 46.66 324 SER A O 1
ATOM 2450 N N . PRO A 1 325 ? 24.283 24.299 -62.856 1.00 47.34 325 PRO A N 1
ATOM 2451 C CA . PRO A 1 325 ? 23.234 24.484 -61.834 1.00 47.34 325 PRO A CA 1
ATOM 2452 C C . PRO A 1 325 ? 22.154 23.367 -61.871 1.00 47.34 325 PRO A C 1
ATOM 2454 O O . PRO A 1 325 ? 21.972 22.704 -62.889 1.00 47.34 325 PRO A O 1
ATOM 2457 N N . GLY A 1 326 ? 21.334 23.221 -60.819 1.00 43.09 326 GLY A N 1
ATOM 2458 C CA . GLY A 1 326 ? 20.058 22.512 -60.993 1.00 43.09 326 GLY A CA 1
ATOM 2459 C C . GLY A 1 326 ? 19.325 22.005 -59.750 1.00 43.09 326 GLY A C 1
ATOM 2460 O O . GLY A 1 326 ? 19.564 20.894 -59.306 1.00 43.09 326 GLY A O 1
ATOM 2461 N N . VAL A 1 327 ? 18.301 22.771 -59.359 1.00 51.09 327 VAL A N 1
ATOM 2462 C CA . VAL A 1 327 ? 16.990 22.297 -58.865 1.00 51.09 327 VAL A CA 1
ATOM 2463 C C . VAL A 1 327 ? 16.843 21.924 -57.371 1.00 51.09 327 VAL A C 1
ATOM 2465 O O . VAL A 1 327 ? 17.012 20.790 -56.947 1.00 51.09 327 VAL A O 1
ATOM 2468 N N . ALA A 1 328 ? 16.376 22.942 -56.635 1.00 47.06 328 ALA A N 1
ATOM 2469 C CA . ALA A 1 328 ? 15.228 22.961 -55.714 1.00 47.06 328 ALA A CA 1
ATOM 2470 C C . ALA A 1 328 ? 15.185 22.029 -54.483 1.00 47.06 328 ALA A C 1
ATOM 2472 O O . ALA A 1 328 ? 14.749 20.885 -54.565 1.00 47.06 328 ALA A O 1
ATOM 2473 N N . GLN A 1 329 ? 15.396 22.620 -53.299 1.00 48.50 329 GLN A N 1
ATOM 2474 C CA . GLN A 1 329 ? 14.669 22.248 -52.080 1.00 48.50 329 GLN A CA 1
ATOM 2475 C C . GLN A 1 329 ? 14.161 23.495 -51.347 1.00 48.50 329 GLN A C 1
ATOM 2477 O O . GLN A 1 329 ? 14.822 24.531 -51.293 1.00 48.50 329 GLN A O 1
ATOM 2482 N N . GLY A 1 330 ? 12.916 23.380 -50.883 1.00 44.03 330 GLY A N 1
ATOM 2483 C CA . GLY A 1 330 ? 12.048 24.450 -50.415 1.00 44.03 330 GLY A CA 1
ATOM 2484 C C . GLY A 1 330 ? 12.478 25.122 -49.113 1.00 44.03 330 GLY A C 1
ATOM 2485 O O . GLY A 1 330 ? 13.027 24.516 -48.198 1.00 44.03 330 GLY A O 1
ATOM 2486 N N . ARG A 1 331 ? 12.156 26.412 -49.083 1.00 34.56 331 ARG A N 1
ATOM 2487 C CA . ARG A 1 331 ? 12.400 27.417 -48.055 1.00 34.56 331 ARG A CA 1
ATOM 2488 C C . ARG A 1 331 ? 11.147 27.558 -47.187 1.00 34.56 331 ARG A C 1
ATOM 2490 O O . ARG A 1 331 ? 10.097 27.899 -47.722 1.00 34.56 331 ARG A O 1
ATOM 2497 N N . TRP A 1 332 ? 11.276 27.396 -45.872 1.00 45.25 332 TRP A N 1
ATOM 2498 C CA . TRP A 1 332 ? 10.364 28.011 -44.902 1.00 45.25 332 TRP A CA 1
ATOM 2499 C C . TRP A 1 332 ? 11.105 29.173 -44.246 1.00 45.25 332 TRP A C 1
ATOM 2501 O O . TRP A 1 332 ? 12.110 28.987 -43.566 1.00 45.25 332 TRP A O 1
ATOM 2511 N N . SER A 1 333 ? 10.635 30.386 -44.520 1.00 44.41 333 SER A N 1
ATOM 2512 C CA . SER A 1 333 ? 11.085 31.634 -43.912 1.00 44.41 333 SER A CA 1
ATOM 2513 C C . SER A 1 333 ? 9.860 32.342 -43.342 1.00 44.41 333 SER A C 1
ATOM 2515 O O . SER A 1 333 ? 8.999 32.747 -44.120 1.00 44.41 333 SER A O 1
ATOM 2517 N N . HIS A 1 334 ? 9.805 32.518 -42.021 1.00 49.50 334 HIS A N 1
ATOM 2518 C CA . HIS A 1 334 ? 9.021 33.574 -41.376 1.00 49.50 334 HIS A CA 1
ATOM 2519 C C . HIS A 1 334 ? 10.022 34.674 -40.981 1.00 49.50 334 HIS A C 1
ATOM 2521 O O . HIS A 1 334 ? 10.963 34.410 -40.243 1.00 49.50 334 HIS A O 1
ATOM 2527 N N . GLN A 1 335 ? 10.101 35.767 -41.741 1.00 43.09 335 GLN A N 1
ATOM 2528 C CA . GLN A 1 335 ? 9.332 37.012 -41.593 1.00 43.09 335 GLN A CA 1
ATOM 2529 C C . GLN A 1 335 ? 9.756 37.817 -40.352 1.00 43.09 335 GLN A C 1
ATOM 2531 O O . GLN A 1 335 ? 9.205 37.683 -39.267 1.00 43.09 335 GLN A O 1
ATOM 2536 N N . THR A 1 336 ? 10.749 38.679 -40.563 1.00 36.31 336 THR A N 1
ATOM 2537 C CA . THR A 1 336 ? 11.046 39.861 -39.753 1.00 36.31 336 THR A CA 1
ATOM 2538 C C . THR A 1 336 ? 10.547 41.093 -40.506 1.00 36.31 336 THR A C 1
ATOM 2540 O O . THR A 1 336 ? 10.774 41.235 -41.708 1.00 36.31 336 THR A O 1
ATOM 2543 N N . GLY A 1 337 ? 9.853 41.987 -39.806 1.00 38.94 337 GLY A N 1
ATOM 2544 C CA . GLY A 1 337 ? 9.413 43.272 -40.341 1.00 38.94 337 GLY A CA 1
ATOM 2545 C C . GLY A 1 337 ? 8.485 43.970 -39.357 1.00 38.94 337 GLY A C 1
ATOM 2546 O O . GLY A 1 337 ? 7.330 43.585 -39.231 1.00 38.94 337 GLY A O 1
ATOM 2547 N N . GLY A 1 338 ? 8.998 44.974 -38.647 1.00 37.00 338 GLY A N 1
ATOM 2548 C CA . GLY A 1 338 ? 8.208 45.737 -37.682 1.00 37.00 338 GLY A CA 1
ATOM 2549 C C . GLY A 1 338 ? 9.054 46.701 -36.862 1.00 37.00 338 GLY A C 1
ATOM 2550 O O . GLY A 1 338 ? 9.519 46.373 -35.783 1.00 37.00 338 GLY A O 1
ATOM 2551 N N . THR A 1 339 ? 9.276 47.872 -37.438 1.00 39.81 339 THR A N 1
ATOM 2552 C CA . THR A 1 339 ? 9.912 49.087 -36.916 1.00 39.81 339 THR A CA 1
ATOM 2553 C C . THR A 1 339 ? 9.388 49.581 -35.559 1.00 39.81 339 THR A C 1
ATOM 2555 O O . THR A 1 339 ? 8.177 49.692 -35.393 1.00 39.81 339 THR A O 1
ATOM 2558 N N . GLY A 1 340 ? 10.295 50.070 -34.700 1.00 38.53 340 GLY A N 1
ATOM 2559 C CA . GLY A 1 340 ? 10.029 51.225 -33.827 1.00 38.53 340 GLY A CA 1
ATOM 2560 C C . GLY A 1 340 ? 10.217 51.033 -32.316 1.00 38.53 340 GLY A C 1
ATOM 2561 O O . GLY A 1 340 ? 9.405 50.381 -31.680 1.00 38.53 340 GLY A O 1
ATOM 2562 N N . GLY A 1 341 ? 11.205 51.741 -31.752 1.00 35.72 341 GLY A N 1
ATOM 2563 C CA . GLY A 1 341 ? 11.046 52.471 -30.483 1.00 35.72 341 GLY A CA 1
ATOM 2564 C C . GLY A 1 341 ? 11.443 51.790 -29.162 1.00 35.72 341 GLY A C 1
ATOM 2565 O O . GLY A 1 341 ? 10.834 50.816 -28.755 1.00 35.72 341 GLY A O 1
ATOM 2566 N N . SER A 1 342 ? 12.398 52.434 -28.477 1.00 40.88 342 SER A N 1
ATOM 2567 C CA . SER A 1 342 ? 12.710 52.439 -27.031 1.00 40.88 342 SER A CA 1
ATOM 2568 C C . SER A 1 342 ? 13.019 51.140 -26.272 1.00 40.88 342 SER A C 1
ATOM 2570 O O . SER A 1 342 ? 12.165 50.308 -26.006 1.00 40.88 342 SER A O 1
ATOM 2572 N N . GLU A 1 343 ? 14.271 51.093 -25.801 1.00 39.69 343 GLU A N 1
ATOM 2573 C CA . GLU A 1 343 ? 14.647 50.929 -24.386 1.00 39.6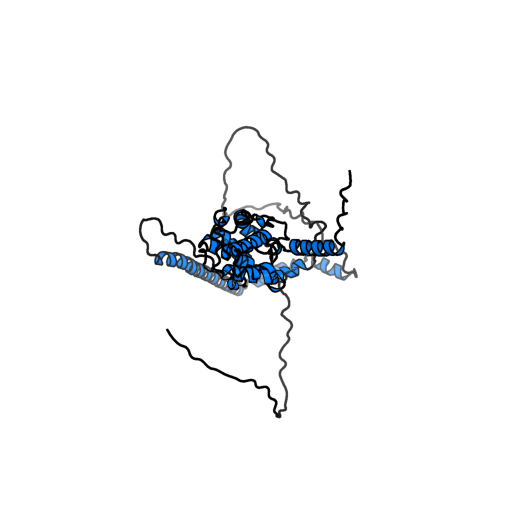9 343 GLU A CA 1
ATOM 2574 C C . GLU A 1 343 ? 13.879 49.893 -23.549 1.00 39.69 343 GLU A C 1
ATOM 2576 O O . GLU A 1 343 ? 12.864 50.204 -22.941 1.00 39.69 343 GLU A O 1
ATOM 2581 N N . GLN A 1 344 ? 14.467 48.709 -23.369 1.00 42.16 344 GLN A N 1
ATOM 2582 C CA . GLN A 1 344 ? 14.935 48.258 -22.050 1.00 42.16 344 GLN A CA 1
ATOM 2583 C C . GLN A 1 344 ? 15.621 46.896 -22.169 1.00 42.16 344 GLN A C 1
ATOM 2585 O O . GLN A 1 344 ? 15.046 45.873 -22.527 1.00 42.16 344 GLN A O 1
ATOM 2590 N N . THR A 1 345 ? 16.906 46.922 -21.849 1.00 36.50 345 THR A N 1
ATOM 2591 C CA . THR A 1 345 ? 17.784 45.787 -21.589 1.00 36.50 345 THR A CA 1
ATOM 2592 C C . THR A 1 345 ? 17.153 44.795 -20.611 1.00 36.50 345 THR A C 1
ATOM 2594 O O . THR A 1 345 ? 16.982 45.113 -19.437 1.00 36.50 345 THR A O 1
ATOM 2597 N N . THR A 1 346 ? 16.876 43.570 -21.059 1.00 41.03 346 THR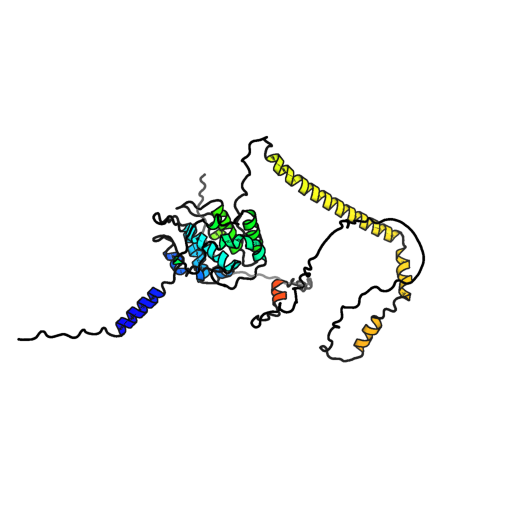 A N 1
ATOM 2598 C CA . THR A 1 346 ? 16.681 42.411 -20.173 1.00 41.03 346 THR A CA 1
ATOM 2599 C C . THR A 1 346 ? 17.672 41.324 -20.591 1.00 41.03 346 THR A C 1
ATOM 2601 O O . THR A 1 346 ? 17.632 40.888 -21.743 1.00 41.03 346 THR A O 1
ATOM 2604 N N . PRO A 1 347 ? 18.613 40.913 -19.723 1.00 47.41 347 PRO A N 1
ATOM 2605 C CA . PRO A 1 347 ? 19.622 39.939 -20.097 1.00 47.41 347 PRO A CA 1
ATOM 2606 C C . PRO A 1 347 ? 19.004 38.540 -20.134 1.00 47.41 347 PRO A C 1
ATOM 2608 O O . PRO A 1 347 ? 18.276 38.129 -19.230 1.00 47.41 347 PRO A O 1
ATOM 2611 N N . LEU A 1 348 ? 19.331 37.805 -21.196 1.00 38.91 348 LEU A N 1
ATOM 2612 C CA . LEU A 1 348 ? 19.116 36.369 -21.307 1.00 38.91 348 LEU A CA 1
ATOM 2613 C C . LEU A 1 348 ? 19.684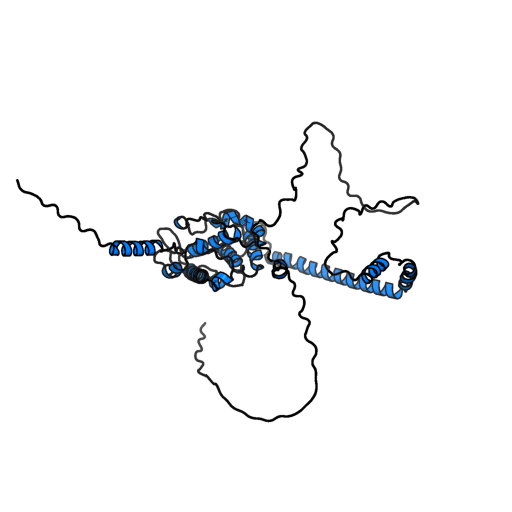 35.669 -20.067 1.00 38.91 348 LEU A C 1
ATOM 2615 O O . LEU A 1 348 ? 20.861 35.797 -19.729 1.00 38.91 348 LEU A O 1
ATOM 2619 N N . ARG A 1 349 ? 18.796 34.943 -19.389 1.00 38.00 349 ARG A N 1
ATOM 2620 C CA . ARG A 1 349 ? 19.026 34.153 -18.182 1.00 38.00 349 ARG A CA 1
ATOM 2621 C C . ARG A 1 349 ? 19.997 33.002 -18.472 1.00 38.00 349 ARG A C 1
ATOM 2623 O O . ARG A 1 349 ? 19.585 31.878 -18.733 1.00 38.00 349 ARG A O 1
ATOM 2630 N N . ASN A 1 350 ? 21.293 33.289 -18.394 1.00 36.16 350 ASN A N 1
ATOM 2631 C CA . ASN A 1 350 ? 22.346 32.292 -18.216 1.00 36.16 350 ASN A CA 1
ATOM 2632 C C . ASN A 1 350 ? 22.372 31.878 -16.738 1.00 36.16 350 ASN A C 1
ATOM 2634 O O . ASN A 1 350 ? 23.100 32.460 -15.941 1.00 36.16 350 ASN A O 1
ATOM 2638 N N . SER A 1 351 ? 21.554 30.901 -16.346 1.00 38.94 351 SER A N 1
ATOM 2639 C CA . SER A 1 351 ? 21.607 30.326 -14.995 1.00 38.94 351 SER A CA 1
ATOM 2640 C C . SER A 1 351 ? 21.385 28.814 -15.025 1.00 38.94 351 SER A C 1
ATOM 2642 O O . SER A 1 351 ? 20.392 28.314 -14.511 1.00 38.94 351 SER A O 1
ATOM 2644 N N . PHE A 1 352 ? 22.316 28.093 -15.646 1.00 42.88 352 PHE A N 1
ATOM 2645 C CA . PHE A 1 352 ? 22.569 26.681 -15.353 1.00 42.88 352 PHE A CA 1
ATOM 2646 C C . PHE A 1 352 ? 24.087 26.468 -15.344 1.00 42.88 352 PHE A C 1
ATOM 2648 O O . PHE A 1 352 ? 24.651 25.807 -16.213 1.00 42.88 352 PHE A O 1
ATOM 2655 N N . GLN A 1 353 ? 24.767 27.099 -14.379 1.00 44.62 353 GLN A N 1
ATOM 2656 C CA . GLN A 1 353 ? 26.118 26.688 -14.007 1.00 44.62 353 GLN A CA 1
ATOM 2657 C C . GLN A 1 353 ? 26.014 25.300 -13.373 1.00 44.62 353 GLN A C 1
ATOM 2659 O O . GLN A 1 353 ? 25.347 25.085 -12.364 1.00 44.62 353 GLN A O 1
ATOM 2664 N N . ARG A 1 354 ? 26.607 24.343 -14.077 1.00 46.50 354 ARG A N 1
ATOM 2665 C CA . ARG A 1 354 ? 26.386 22.899 -14.000 1.00 46.50 354 ARG A CA 1
ATOM 2666 C C . ARG A 1 354 ? 27.291 22.231 -12.958 1.00 46.50 354 ARG A C 1
ATOM 2668 O O . ARG A 1 354 ? 27.819 21.158 -13.214 1.00 46.50 354 ARG A O 1
ATOM 2675 N N . GLU A 1 355 ? 27.493 22.873 -11.810 1.00 50.84 355 GLU A N 1
ATOM 2676 C CA . GLU A 1 355 ? 28.538 22.478 -10.845 1.00 50.84 355 GLU A CA 1
ATOM 2677 C C . GLU A 1 355 ? 28.001 21.982 -9.491 1.00 50.84 355 GLU A C 1
ATOM 2679 O O . GLU A 1 355 ? 28.785 21.642 -8.615 1.00 50.84 355 GLU A O 1
ATOM 2684 N N . ALA A 1 356 ? 26.679 21.863 -9.321 1.00 50.41 356 ALA A N 1
ATOM 2685 C CA . ALA A 1 356 ? 26.067 21.435 -8.052 1.00 50.41 356 ALA A CA 1
ATOM 2686 C C . ALA A 1 356 ? 25.235 20.139 -8.137 1.00 50.41 356 ALA A C 1
ATOM 2688 O O . ALA A 1 356 ? 24.495 19.824 -7.212 1.00 50.41 356 ALA A O 1
ATOM 2689 N N . VAL A 1 357 ? 25.340 19.377 -9.231 1.00 53.00 357 VAL A N 1
ATOM 2690 C CA . VAL A 1 357 ? 24.615 18.104 -9.402 1.00 53.00 357 VAL A CA 1
ATOM 2691 C C . VAL A 1 357 ? 25.612 16.954 -9.280 1.00 53.00 357 VAL A C 1
ATOM 2693 O O . VAL A 1 357 ? 26.118 16.432 -10.269 1.00 53.00 357 VAL A O 1
ATOM 2696 N N . GLY A 1 358 ? 25.965 16.626 -8.042 1.00 53.78 358 GLY A N 1
ATOM 2697 C CA . GLY A 1 358 ? 26.818 15.496 -7.691 1.00 53.78 358 GLY A CA 1
ATOM 2698 C C . GLY A 1 358 ? 26.228 14.759 -6.489 1.00 53.78 358 GLY A C 1
ATOM 2699 O O . GLY A 1 358 ? 25.503 15.380 -5.711 1.00 53.78 358 GLY A O 1
ATOM 2700 N N . PRO A 1 359 ? 26.489 13.450 -6.346 1.00 58.75 359 PRO A N 1
ATOM 2701 C CA . PRO A 1 359 ? 26.009 12.681 -5.205 1.00 58.75 359 PRO A CA 1
ATOM 2702 C C . PRO A 1 359 ? 26.494 13.335 -3.905 1.00 58.75 359 PRO A C 1
ATOM 2704 O O . PRO A 1 359 ? 27.676 13.667 -3.782 1.00 58.75 359 PRO A O 1
ATOM 2707 N N . GLY A 1 360 ? 25.571 13.579 -2.972 1.00 64.25 360 GLY A N 1
ATOM 2708 C CA . GLY A 1 360 ? 25.875 14.210 -1.688 1.00 64.25 360 GLY A CA 1
ATOM 2709 C C . GLY A 1 360 ? 26.879 13.389 -0.862 1.00 64.25 360 GLY A C 1
ATOM 2710 O O . GLY A 1 360 ? 27.063 12.199 -1.124 1.00 64.25 360 GLY A O 1
ATOM 2711 N N . PRO A 1 361 ? 27.525 13.993 0.151 1.00 63.50 361 PRO A N 1
ATOM 2712 C CA . PRO A 1 361 ? 28.622 13.377 0.907 1.00 63.50 361 PRO A CA 1
ATOM 2713 C C . PRO A 1 361 ? 28.254 12.106 1.702 1.00 63.50 361 PRO A C 1
ATOM 2715 O O . PRO A 1 361 ? 29.156 11.456 2.220 1.00 63.50 361 PRO A O 1
ATOM 2718 N N . GLU A 1 362 ? 26.976 11.717 1.763 1.00 60.66 362 GLU A N 1
ATOM 2719 C CA . GLU A 1 362 ? 26.504 10.476 2.404 1.00 60.66 362 GLU A CA 1
ATOM 2720 C C . GLU A 1 362 ? 25.939 9.429 1.427 1.00 60.66 362 GLU A C 1
ATOM 2722 O O . GLU A 1 362 ? 25.404 8.405 1.847 1.00 60.66 362 GLU A O 1
ATOM 2727 N N . GLN A 1 363 ? 26.055 9.634 0.113 1.00 60.34 363 GLN A N 1
ATOM 2728 C CA . GLN A 1 363 ? 25.520 8.669 -0.841 1.00 60.34 363 GLN A CA 1
ATOM 2729 C C . GLN A 1 363 ? 26.483 7.482 -0.999 1.00 60.34 363 GLN A C 1
ATOM 2731 O O . GLN A 1 363 ? 27.563 7.605 -1.585 1.00 60.34 363 GLN A O 1
ATOM 2736 N N . VAL A 1 364 ? 26.083 6.320 -0.473 1.00 66.94 364 VAL A N 1
ATOM 2737 C CA . VAL A 1 364 ? 26.778 5.042 -0.678 1.00 66.94 364 VAL A CA 1
ATOM 2738 C C . VAL A 1 364 ? 26.893 4.796 -2.184 1.00 66.94 364 VAL A C 1
ATOM 2740 O O . VAL A 1 364 ? 25.894 4.619 -2.879 1.00 66.94 364 VAL A O 1
ATOM 2743 N N . ARG A 1 365 ? 28.125 4.817 -2.706 1.00 58.94 365 ARG A N 1
ATOM 2744 C CA . ARG A 1 365 ? 28.419 4.383 -4.075 1.00 58.94 365 ARG A CA 1
ATOM 2745 C C . ARG A 1 365 ? 28.260 2.871 -4.126 1.00 58.94 365 ARG A C 1
ATOM 2747 O O . ARG A 1 365 ? 29.187 2.161 -3.752 1.00 58.94 365 ARG A O 1
ATOM 2754 N N . ASP A 1 366 ? 27.112 2.401 -4.595 1.00 70.56 366 ASP A N 1
ATOM 2755 C CA . ASP A 1 366 ? 26.981 1.019 -5.041 1.00 70.56 366 ASP A CA 1
ATOM 2756 C C . ASP A 1 366 ? 27.420 0.933 -6.516 1.00 70.56 366 ASP A C 1
ATOM 2758 O O . ASP A 1 366 ? 26.717 1.443 -7.396 1.00 70.56 366 ASP A O 1
ATOM 2762 N N . PRO A 1 367 ? 28.597 0.349 -6.814 1.00 71.12 367 PRO A N 1
ATOM 2763 C CA . PRO A 1 367 ? 29.075 0.200 -8.183 1.00 71.12 367 PRO A CA 1
ATOM 2764 C C . PRO A 1 367 ? 28.211 -0.749 -9.033 1.00 71.12 367 PRO A C 1
ATOM 2766 O O . PRO A 1 367 ? 28.355 -0.721 -10.249 1.00 71.12 367 PRO A O 1
ATOM 2769 N N . ASN A 1 368 ? 27.296 -1.524 -8.434 1.00 73.19 368 ASN A N 1
ATOM 2770 C CA . ASN A 1 368 ? 26.420 -2.477 -9.127 1.00 73.19 368 ASN A CA 1
ATOM 2771 C C . ASN A 1 368 ? 24.999 -1.954 -9.395 1.00 73.19 368 ASN A C 1
ATOM 2773 O O . ASN A 1 368 ? 24.156 -2.698 -9.901 1.00 73.19 368 ASN A O 1
ATOM 2777 N N . LEU A 1 369 ? 24.697 -0.686 -9.092 1.00 71.25 369 LEU A N 1
ATOM 2778 C CA . LEU A 1 369 ? 23.333 -0.163 -9.244 1.00 71.25 369 LEU A CA 1
ATOM 2779 C C . LEU A 1 369 ? 22.864 -0.133 -10.712 1.00 71.25 369 LEU A C 1
ATOM 2781 O O . LEU A 1 369 ? 21.676 -0.287 -10.991 1.00 71.25 369 LEU A O 1
ATOM 2785 N N . HIS A 1 370 ? 23.791 0.050 -11.659 1.00 69.38 370 HIS A N 1
ATOM 2786 C CA . HIS A 1 370 ? 23.476 0.025 -13.089 1.00 69.38 370 HIS A CA 1
ATOM 2787 C C . HIS A 1 370 ? 23.137 -1.392 -13.568 1.00 69.38 370 HIS A C 1
ATOM 2789 O O . HIS A 1 370 ? 22.150 -1.569 -14.276 1.00 69.38 370 HIS A O 1
ATOM 2795 N N . ASP A 1 371 ? 23.878 -2.398 -13.102 1.00 72.62 371 ASP A N 1
ATOM 2796 C CA . ASP A 1 371 ? 23.668 -3.796 -13.485 1.00 72.62 371 ASP A CA 1
ATOM 2797 C C . ASP A 1 371 ? 22.421 -4.392 -12.812 1.00 72.62 371 ASP A C 1
ATOM 2799 O O . ASP A 1 371 ? 21.711 -5.182 -13.427 1.00 72.62 371 ASP A O 1
ATOM 2803 N N . GLN A 1 372 ? 22.074 -3.954 -11.594 1.00 71.69 372 GLN A N 1
ATOM 2804 C CA . GLN A 1 372 ? 20.837 -4.374 -10.918 1.00 71.69 372 GLN A CA 1
ATOM 2805 C C . GLN A 1 372 ? 19.557 -3.867 -11.597 1.00 71.69 372 GLN A C 1
ATOM 2807 O O . GLN A 1 372 ? 18.547 -4.566 -11.571 1.00 71.69 372 GLN A O 1
ATOM 2812 N N . TYR A 1 373 ? 19.576 -2.660 -12.176 1.00 69.38 373 TYR A N 1
ATOM 2813 C CA . TYR A 1 373 ? 18.373 -2.030 -12.743 1.00 69.38 373 TYR A CA 1
ATOM 2814 C C . TYR A 1 373 ? 18.312 -2.048 -14.274 1.00 69.38 373 TYR A C 1
ATOM 2816 O O . TYR A 1 373 ? 17.222 -1.953 -14.839 1.00 69.38 373 TYR A O 1
ATOM 2824 N N . PHE A 1 374 ? 19.455 -2.162 -14.952 1.00 72.81 374 PHE A N 1
ATOM 2825 C CA . PHE A 1 374 ? 19.554 -2.093 -16.413 1.00 72.81 374 PHE A CA 1
ATOM 2826 C C . PHE A 1 374 ? 20.376 -3.230 -17.024 1.00 72.81 374 PHE A C 1
ATOM 2828 O O . PHE A 1 374 ? 20.519 -3.263 -18.247 1.00 72.81 374 PHE A O 1
ATOM 2835 N N . GLY A 1 375 ? 20.882 -4.162 -16.209 1.00 58.81 375 GLY A N 1
ATOM 2836 C CA . GLY A 1 375 ? 21.554 -5.365 -16.681 1.00 58.81 375 GLY A CA 1
ATOM 2837 C C . GLY A 1 375 ? 20.596 -6.225 -17.497 1.00 58.81 375 GLY A C 1
ATOM 2838 O O . GLY A 1 375 ? 19.795 -6.991 -16.964 1.00 58.81 375 GLY A O 1
ATOM 2839 N N . VAL A 1 376 ? 20.673 -6.083 -18.817 1.00 57.59 376 VAL A N 1
ATOM 2840 C CA . VAL A 1 376 ? 20.166 -7.076 -19.758 1.00 57.59 376 VAL A CA 1
ATOM 2841 C C . VAL A 1 376 ? 21.038 -8.305 -19.535 1.00 57.59 376 VAL A C 1
ATOM 2843 O O . VAL A 1 376 ? 22.245 -8.218 -19.721 1.00 57.59 376 VAL A O 1
ATOM 2846 N N . GLY A 1 377 ? 20.454 -9.409 -19.065 1.00 53.53 377 GLY A N 1
ATOM 2847 C CA . GLY A 1 377 ? 21.176 -10.666 -18.878 1.00 53.53 377 GLY A CA 1
ATOM 2848 C C . GLY A 1 377 ? 21.758 -11.143 -20.206 1.00 53.53 377 GLY A C 1
ATOM 2849 O O . GLY A 1 377 ? 21.059 -11.768 -21.001 1.00 53.53 377 GLY A O 1
ATOM 2850 N N . GLU A 1 378 ? 23.015 -10.801 -20.450 1.00 54.69 378 GLU A N 1
ATOM 2851 C CA . GLU A 1 378 ? 23.872 -11.453 -21.426 1.00 54.69 378 GLU A CA 1
ATOM 2852 C C . GLU A 1 378 ? 24.341 -12.771 -20.774 1.00 54.69 378 GLU A C 1
ATOM 2854 O O . GLU A 1 378 ? 24.611 -12.809 -19.575 1.00 54.69 378 GLU A O 1
ATOM 2859 N N . ASP A 1 379 ? 24.358 -13.856 -21.551 1.00 54.41 379 ASP A N 1
ATOM 2860 C CA . ASP A 1 379 ? 24.866 -15.198 -21.202 1.00 54.41 379 ASP A CA 1
ATOM 2861 C C . ASP A 1 379 ? 23.843 -16.225 -20.656 1.00 54.41 379 ASP A C 1
ATOM 2863 O O . ASP A 1 379 ? 23.975 -16.821 -19.587 1.00 54.41 379 ASP A O 1
ATOM 2867 N N . MET A 1 380 ? 22.836 -16.515 -21.489 1.00 52.34 380 MET A N 1
ATOM 2868 C CA . MET A 1 380 ? 22.121 -17.802 -21.555 1.00 52.34 380 MET A CA 1
ATOM 2869 C C . MET A 1 380 ? 22.558 -18.555 -22.828 1.00 52.34 380 MET A C 1
ATOM 2871 O O . MET A 1 380 ? 21.731 -18.908 -23.655 1.00 52.34 380 MET A O 1
ATOM 2875 N N . ASP A 1 381 ? 23.863 -18.777 -23.011 1.00 48.94 381 ASP A N 1
ATOM 2876 C CA . ASP A 1 381 ? 24.420 -19.520 -24.155 1.00 48.94 381 ASP A CA 1
ATOM 2877 C C . ASP A 1 381 ? 25.665 -20.330 -23.736 1.00 48.94 381 ASP A C 1
ATOM 2879 O O . ASP A 1 381 ? 26.770 -20.087 -24.200 1.00 48.94 381 ASP A O 1
ATOM 2883 N N . ASP A 1 382 ? 25.489 -21.315 -22.849 1.00 52.12 382 ASP A N 1
ATOM 2884 C CA . ASP A 1 382 ? 26.506 -22.344 -22.570 1.00 52.12 382 ASP A CA 1
ATOM 2885 C C . ASP A 1 382 ? 25.839 -23.682 -22.200 1.00 52.12 382 ASP A C 1
ATOM 2887 O O . ASP A 1 382 ? 25.829 -24.130 -21.055 1.00 52.12 382 ASP A O 1
ATOM 2891 N N . LEU A 1 383 ? 25.248 -24.355 -23.194 1.00 51.97 383 LEU A N 1
ATOM 2892 C CA . LEU A 1 383 ? 24.96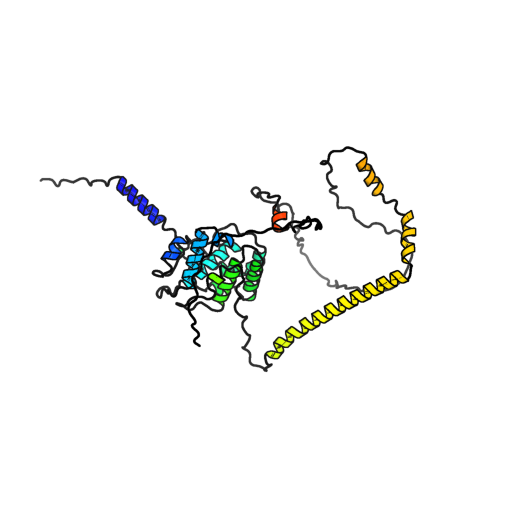7 -25.793 -23.116 1.00 51.97 383 LEU A CA 1
ATOM 2893 C C . LEU A 1 383 ? 25.337 -26.478 -24.441 1.00 51.97 383 LEU A C 1
ATOM 2895 O O . LEU A 1 383 ? 24.595 -26.380 -25.424 1.00 51.97 383 LEU A O 1
ATOM 2899 N N . PRO A 1 384 ? 26.467 -27.207 -24.495 1.00 52.59 384 PRO A N 1
ATOM 2900 C CA . PRO A 1 384 ? 26.850 -27.967 -25.670 1.00 52.59 384 PRO A CA 1
ATOM 2901 C C . PRO A 1 384 ? 26.153 -29.338 -25.697 1.00 52.59 384 PRO A C 1
ATOM 2903 O O . PRO A 1 384 ? 26.409 -30.194 -24.860 1.00 52.59 384 PRO A O 1
ATOM 2906 N N . GLY A 1 385 ? 25.312 -29.530 -26.718 1.00 44.12 385 GLY A N 1
ATOM 2907 C CA . GLY A 1 385 ? 25.299 -30.700 -27.613 1.00 44.12 385 GLY A CA 1
ATOM 2908 C C . GLY A 1 385 ? 24.950 -32.100 -27.056 1.00 44.12 385 GLY A C 1
ATOM 2909 O O . GLY A 1 385 ? 25.640 -32.618 -26.181 1.00 44.12 385 GLY A O 1
ATOM 2910 N N . PRO A 1 386 ? 23.970 -32.815 -27.648 1.00 42.19 386 PRO A N 1
ATOM 2911 C CA . PRO A 1 386 ? 23.655 -34.188 -27.270 1.00 42.19 386 PRO A CA 1
ATOM 2912 C C . PRO A 1 386 ? 24.689 -35.154 -27.866 1.00 42.19 386 PRO A C 1
ATOM 2914 O O . PRO A 1 386 ? 24.826 -35.262 -29.084 1.00 42.19 386 PRO A O 1
ATOM 2917 N N . SER A 1 387 ? 25.392 -35.897 -27.010 1.00 47.81 387 SER A N 1
ATOM 2918 C CA . SER A 1 387 ? 26.164 -37.068 -27.436 1.00 47.81 387 SER A CA 1
ATOM 2919 C C . SER A 1 387 ? 25.266 -38.298 -27.404 1.00 47.81 387 SER A C 1
ATOM 2921 O O . SER A 1 387 ? 24.814 -38.733 -26.347 1.00 47.81 387 SER A O 1
ATOM 2923 N N . GLY A 1 388 ? 24.973 -38.827 -28.590 1.00 43.12 388 GLY A N 1
ATOM 2924 C CA . GLY A 1 388 ? 24.325 -40.117 -28.758 1.00 43.12 388 GLY A CA 1
ATOM 2925 C C . GLY A 1 388 ? 25.313 -41.279 -28.678 1.00 43.12 388 GLY A C 1
ATOM 2926 O O . GLY A 1 388 ? 26.480 -41.139 -29.034 1.00 43.12 388 GLY A O 1
ATOM 2927 N N . GLY A 1 389 ? 24.774 -42.443 -28.313 1.00 41.81 389 GLY A N 1
ATOM 2928 C CA . GLY A 1 389 ? 25.266 -43.740 -28.772 1.00 41.81 389 GLY A CA 1
ATOM 2929 C C . GLY A 1 389 ? 25.927 -44.627 -27.716 1.00 41.81 389 GLY A C 1
ATOM 2930 O O . GLY A 1 389 ? 26.983 -44.279 -27.204 1.00 41.81 389 GLY A O 1
ATOM 2931 N N . HIS A 1 390 ? 25.342 -45.827 -27.570 1.00 44.69 390 HIS A N 1
ATOM 2932 C CA . HIS A 1 390 ? 25.914 -47.080 -27.035 1.00 44.69 390 HIS A CA 1
ATOM 2933 C C . HIS A 1 390 ? 25.942 -47.220 -25.493 1.00 44.69 390 HIS A C 1
ATOM 2935 O O . HIS A 1 390 ? 26.371 -46.317 -24.797 1.00 44.69 390 HIS A O 1
ATOM 2941 N N . GLU A 1 391 ? 25.541 -48.318 -24.838 1.00 42.94 391 GLU A N 1
ATOM 2942 C CA . GLU A 1 391 ? 24.954 -49.611 -25.220 1.00 42.94 391 GLU A CA 1
ATOM 2943 C C . GLU A 1 391 ? 24.582 -50.367 -23.910 1.00 42.94 391 GLU A C 1
ATOM 2945 O O . GLU A 1 391 ? 25.308 -50.264 -22.929 1.00 42.94 391 GLU A O 1
ATOM 2950 N N . TYR A 1 392 ? 23.467 -51.115 -23.919 1.00 41.22 392 TYR A N 1
ATOM 2951 C CA . TYR A 1 392 ? 23.164 -52.359 -23.166 1.00 41.22 392 TYR A CA 1
ATOM 2952 C C . TYR A 1 392 ? 23.368 -52.491 -21.630 1.00 41.22 392 TYR A C 1
ATOM 2954 O O . TYR A 1 392 ? 24.486 -52.646 -21.155 1.00 41.22 392 TYR A O 1
ATOM 2962 N N . TYR A 1 393 ? 22.266 -52.655 -20.873 1.00 48.16 393 TYR A N 1
ATOM 2963 C CA . TYR A 1 393 ? 21.749 -53.944 -20.324 1.00 48.16 393 TYR A CA 1
ATOM 2964 C C . TYR A 1 393 ? 20.519 -53.708 -19.398 1.00 48.16 393 TYR A C 1
ATOM 2966 O O . TYR A 1 393 ? 20.543 -52.751 -18.624 1.00 48.16 393 TYR A O 1
ATOM 2974 N N . PRO A 1 394 ? 19.453 -54.545 -19.428 1.00 42.81 394 PRO A N 1
ATOM 2975 C CA . PRO A 1 394 ? 18.285 -54.424 -18.540 1.00 42.81 394 PRO A CA 1
ATOM 2976 C C . PRO A 1 394 ? 18.130 -55.594 -17.536 1.00 42.81 394 PRO A C 1
ATOM 2978 O O . PRO A 1 394 ? 18.383 -56.731 -17.906 1.00 42.81 394 PRO A O 1
ATOM 2981 N N . GLU A 1 395 ? 17.638 -55.330 -16.315 1.00 45.16 395 GLU A N 1
ATOM 2982 C CA . GLU A 1 395 ? 16.855 -56.247 -15.438 1.00 45.16 395 GLU A CA 1
ATOM 2983 C C . GLU A 1 395 ? 16.392 -55.470 -14.177 1.00 45.16 395 GLU A C 1
ATOM 2985 O O . GLU A 1 395 ? 17.190 -54.805 -13.526 1.00 45.16 395 GLU A O 1
ATOM 2990 N N . GLN A 1 396 ? 15.089 -55.217 -13.996 1.00 43.34 396 GLN A N 1
ATOM 2991 C CA . GLN A 1 396 ? 14.134 -55.918 -13.105 1.00 43.34 396 GLN A CA 1
ATOM 2992 C C . GLN A 1 396 ? 14.504 -56.021 -11.605 1.00 43.34 396 GLN A C 1
ATOM 2994 O O . GLN A 1 396 ? 15.284 -56.872 -11.209 1.00 43.34 396 GLN A O 1
ATOM 2999 N N . HIS A 1 397 ? 13.845 -55.200 -10.769 1.00 44.06 397 HIS A N 1
ATOM 3000 C CA . HIS A 1 397 ? 13.009 -55.561 -9.595 1.00 44.06 397 HIS A CA 1
ATOM 3001 C C . HIS A 1 397 ? 12.834 -54.313 -8.688 1.00 44.06 397 HIS A C 1
ATOM 3003 O O . HIS A 1 397 ? 13.812 -53.693 -8.303 1.00 44.06 397 HIS A O 1
ATOM 3009 N N . GLN A 1 398 ? 11.645 -53.715 -8.535 1.00 44.47 398 GLN A N 1
ATOM 3010 C CA . GLN A 1 398 ? 10.471 -54.072 -7.712 1.00 44.47 398 GLN A CA 1
ATOM 3011 C C . GLN A 1 398 ? 10.546 -53.620 -6.231 1.00 44.47 398 GLN A C 1
ATOM 3013 O O . GLN A 1 398 ? 11.455 -54.001 -5.507 1.00 44.47 398 GLN A O 1
ATOM 3018 N N . HIS A 1 399 ? 9.475 -52.918 -5.814 1.00 45.41 399 HIS A N 1
ATOM 3019 C CA . HIS A 1 399 ? 8.958 -52.669 -4.447 1.00 45.41 399 HIS A CA 1
ATOM 3020 C C . HIS A 1 399 ? 9.578 -51.564 -3.570 1.00 45.41 399 HIS A C 1
ATOM 3022 O O . HIS A 1 399 ? 10.664 -51.724 -3.033 1.00 45.41 399 HIS A O 1
ATOM 3028 N N . SER A 1 400 ? 8.806 -50.494 -3.310 1.00 43.00 400 SER A N 1
ATOM 3029 C CA . SER A 1 400 ? 8.165 -50.206 -1.998 1.00 43.00 400 SER A CA 1
ATOM 3030 C C . SER A 1 400 ? 7.547 -48.782 -2.019 1.00 43.00 400 SER A C 1
ATOM 3032 O O . SER A 1 400 ? 8.269 -47.812 -2.211 1.00 43.00 400 SER A O 1
ATOM 3034 N N . LEU A 1 401 ? 6.227 -48.593 -2.165 1.00 44.81 401 LEU A N 1
ATOM 3035 C CA . LEU A 1 401 ? 5.150 -48.556 -1.150 1.00 44.81 401 LEU A CA 1
ATOM 3036 C C . LEU A 1 401 ? 5.124 -47.279 -0.275 1.00 44.81 401 LEU A C 1
ATOM 3038 O O . LEU A 1 401 ? 5.995 -47.053 0.554 1.00 44.81 401 LEU A O 1
ATOM 3042 N N . GLY A 1 402 ? 4.066 -46.475 -0.446 1.00 48.09 402 GLY A N 1
ATOM 3043 C CA . GLY A 1 402 ? 3.776 -45.262 0.330 1.00 48.09 402 GLY A CA 1
ATOM 3044 C C . GLY A 1 402 ? 2.452 -44.624 -0.101 1.00 48.09 402 GLY A C 1
ATOM 3045 O O . GLY A 1 402 ? 2.432 -43.595 -0.763 1.00 48.09 402 GLY A O 1
ATOM 3046 N N . GLN A 1 403 ? 1.348 -45.303 0.206 1.00 46.75 403 GLN A N 1
ATOM 3047 C CA . GLN A 1 403 ? -0.023 -44.981 -0.188 1.00 46.75 403 GLN A CA 1
ATOM 3048 C C . GLN A 1 403 ? -0.755 -44.312 0.988 1.00 46.75 403 GLN A C 1
ATOM 3050 O O . GLN A 1 403 ? -0.865 -44.919 2.049 1.00 46.75 403 GLN A O 1
ATOM 3055 N N . LEU A 1 404 ? -1.303 -43.107 0.790 1.00 49.22 404 LEU A N 1
ATOM 3056 C CA . LEU A 1 404 ? -2.403 -42.574 1.603 1.00 49.22 404 LEU A CA 1
ATOM 3057 C C . LEU A 1 404 ? -3.568 -42.204 0.672 1.00 49.22 404 LEU A C 1
ATOM 3059 O O . LEU A 1 404 ? -3.414 -41.462 -0.293 1.00 49.22 404 LEU A O 1
ATOM 3063 N N . ARG A 1 405 ? -4.718 -42.805 0.966 1.00 44.19 405 ARG A N 1
ATOM 3064 C CA . ARG A 1 405 ? -6.032 -42.726 0.310 1.00 44.19 405 ARG A CA 1
ATOM 3065 C C . ARG A 1 405 ? -7.030 -42.342 1.409 1.00 44.19 405 ARG A C 1
ATOM 3067 O O . ARG A 1 405 ? -6.760 -42.758 2.533 1.00 44.19 405 ARG A O 1
ATOM 3074 N N . VAL A 1 406 ? -8.137 -41.657 1.074 1.00 57.00 406 VAL A N 1
ATOM 3075 C CA . VAL A 1 406 ? -9.483 -41.583 1.741 1.00 57.00 406 VAL A CA 1
ATOM 3076 C C . VAL A 1 406 ? -10.182 -40.270 1.273 1.00 57.00 406 VAL A C 1
ATOM 3078 O O . VAL A 1 406 ? -9.460 -39.323 0.969 1.00 57.00 406 VAL A O 1
ATOM 3081 N N . PRO A 1 407 ? -11.518 -40.225 1.043 1.00 48.62 407 PRO A N 1
ATOM 3082 C CA . PRO A 1 407 ? -12.102 -40.322 -0.302 1.00 48.62 407 PRO A CA 1
ATOM 3083 C C . PRO A 1 407 ? -13.112 -39.192 -0.628 1.00 48.62 407 PRO A C 1
ATOM 3085 O O . PRO A 1 407 ? -13.375 -38.315 0.190 1.00 48.62 407 PRO A O 1
ATOM 3088 N N . ASP A 1 408 ? -13.677 -39.253 -1.837 1.00 44.84 408 ASP A N 1
ATOM 3089 C CA . ASP A 1 408 ? -14.846 -38.500 -2.306 1.00 44.84 408 ASP A CA 1
ATOM 3090 C C . ASP A 1 408 ? -16.101 -38.699 -1.435 1.00 44.84 408 ASP A C 1
ATOM 3092 O O . ASP A 1 408 ? -16.464 -39.839 -1.148 1.00 44.84 408 ASP A O 1
ATOM 3096 N N . ASP A 1 409 ? -16.811 -37.607 -1.136 1.00 53.56 409 ASP A N 1
ATOM 3097 C CA . ASP A 1 409 ? -18.280 -37.552 -1.106 1.00 53.56 409 ASP A CA 1
ATOM 3098 C C . ASP A 1 409 ? -18.754 -36.084 -1.095 1.00 53.56 409 ASP A C 1
ATOM 3100 O O . ASP A 1 409 ? -18.397 -35.317 -0.209 1.00 53.56 409 ASP A O 1
ATOM 3104 N N . GLU A 1 410 ? -19.495 -35.684 -2.131 1.00 53.84 410 GLU A N 1
ATOM 3105 C CA . GLU A 1 410 ? -20.781 -34.961 -2.063 1.00 53.84 410 GLU A CA 1
ATOM 3106 C C . GLU A 1 410 ? -21.056 -34.153 -3.343 1.00 53.84 410 GLU A C 1
ATOM 3108 O O . GLU A 1 410 ? -20.505 -33.088 -3.622 1.00 53.84 410 GLU A O 1
ATOM 3113 N N . ARG A 1 411 ? -21.998 -34.693 -4.122 1.00 47.66 411 ARG A N 1
ATOM 3114 C CA . ARG A 1 411 ? -22.789 -33.975 -5.120 1.00 47.66 411 ARG A CA 1
ATOM 3115 C C . ARG A 1 411 ? -23.746 -33.021 -4.408 1.00 47.66 411 ARG A C 1
ATOM 3117 O O . ARG A 1 411 ? -24.570 -33.472 -3.621 1.00 47.66 411 ARG A O 1
ATOM 3124 N N . GLY A 1 412 ? -23.766 -31.763 -4.828 1.00 54.06 412 GLY A N 1
ATOM 3125 C CA . GLY A 1 412 ? -24.844 -30.825 -4.519 1.00 54.06 412 GLY A CA 1
ATOM 3126 C C . GLY A 1 412 ? -25.038 -29.848 -5.669 1.00 54.06 412 GLY A C 1
ATOM 3127 O O . GLY A 1 412 ? -24.349 -28.841 -5.750 1.00 54.06 412 GLY A O 1
ATOM 3128 N N . ASN A 1 413 ? -25.954 -30.177 -6.578 1.00 56.66 413 ASN A N 1
ATOM 3129 C CA . ASN A 1 413 ? -26.382 -29.338 -7.692 1.00 56.66 413 ASN A CA 1
ATOM 3130 C C . ASN A 1 413 ? -27.799 -28.847 -7.365 1.00 56.66 413 ASN A C 1
ATOM 3132 O O . ASN A 1 413 ? -28.698 -29.680 -7.311 1.00 56.66 413 ASN A O 1
ATOM 3136 N N . PHE A 1 414 ? -27.993 -27.546 -7.133 1.00 51.19 414 PHE A N 1
ATOM 3137 C CA . PHE A 1 414 ? -29.302 -26.877 -7.107 1.00 51.19 414 PHE A CA 1
ATOM 3138 C C . PHE A 1 414 ? -29.123 -25.373 -7.380 1.00 51.19 414 PHE A C 1
ATOM 3140 O O . PHE A 1 414 ? -28.833 -24.605 -6.466 1.00 51.19 414 PHE A O 1
ATOM 3147 N N . ILE A 1 415 ? -29.250 -24.983 -8.652 1.00 56.41 415 ILE A N 1
ATOM 3148 C CA . ILE A 1 415 ? -30.228 -24.058 -9.280 1.00 56.41 415 ILE A CA 1
ATOM 3149 C C . ILE A 1 415 ? -29.666 -23.653 -10.644 1.00 56.41 415 ILE A C 1
ATOM 3151 O O . ILE A 1 415 ? -28.503 -23.195 -10.694 1.00 56.41 415 ILE A O 1
#

Foldseek 3Di:
DDDDDDDDDDDDDPVVVVVVVVVVVVVVVLAQFQDFAPPWPLPVLRSQLGHLVLLQDQFLVCLVPPSNSVSLLRSLLSLLATLDADPVLRDGSPLSSLLSLLSNLLCQQPVPPHVDVNPPAPLSVLQVQLNQLSNPPGHPPPVSDDGDLVSLVRPPDDPVSLQSSLVSQLPDHRRNLNSLSSQQNLQCSVPPDDRSHRDPPGSVQSSDNDHDDHDDDDDPPDDDDDDDPPVVVVVVVVVCVVVVCCVVVVVVVVVVVVVVVVVVVVVVVPPVVPVVVVCVVVPPPVVVVVVVVVVPDPDDPDDDDPDPDPPDDDPPDDDDDDDYDDDDDDDDDDDDDDDDDDDDDDDDDPPCPPPPPDDDPPDPDDVCPCCVPPVPDDDPPDDDDDDDDDDDDDDDDDDDDDDDDDDDDDDDDDD

Secondary structure (DSSP, 8-state):
-----PPPP-PPPHHHHHHHHHHHHHHHT---PPP--TT-TTHHHHGGG--TTTT---SHHHHHHSHHHHHHHHHHHHHHH---EETTTTEEHHHHHHHHHHHHHHHHHH--SS-------TTHHHHGGGHHHHTTT--S-GGG---SSGGGGSS---HHHHHHHHHHHHTSTT-HHHHHHHHHHHHHHHSPPPTTS--SS-HHHHTSSSPPPPPPPP------S----THHHHHHHHHHHHHHHHHHHHHHHHHHHHHHHHHHHHHHT-GGGGTTHHHHTT---TTTTHHHHTTS--PPTT-----------------------------------------------------S-S--TT----TTHHHHHH-----------------------------------------

pLDDT: mean 72.1, std 20.47, range [34.56, 97.62]